Protein AF-A0AAQ4E8I7-F1 (afdb_monomer)

Mean predicted aligned error: 17.19 Å

Radius of gyration: 36.94 Å; Cα contacts (8 Å, |Δi|>4): 369; chains: 1; bounding box: 82×92×97 Å

Foldseek 3Di:
DVLLLVLLVVLLVVLVVCVVPDQPVNVVSLVVSLVVQLVVQVVVVHHSVVSSVNSVVNNCVSDVPPLVSVVVVLCVLPVVVVVVVVVPPPVVVVVVCVVVVVVPVVPDDDDPPPPPPPDPPLVVLVVVCVDLVNLVVVLVVLVVLLVVLVVLLVCCVVPVDPVSLVVNLVSLVVVLVVLVVVLVSVCVSCDPVVVPDDPLNVLSVVLSVVSVVLSVVLVVCVVVVDDPVVNSVSSVVNSVSSVVNCVVVVVSVVVVVVVVVVVVVVVVLVSLLVSLVVLVVLLVVLVCCLVCVVVPDVDPVVNVVSNVVSVVSNVVSVVVNVVSCVVPVVSVLVNQVVVVVVVVVVVVLVVLVVCVVVVVDDPVRSVCVNVPCPVVVVVVQVVQKDKWQCQVPFKDFDDLQWPWKFWAAFWKAQPVVRDIDHPRDTDPSVRGMIGGDDDPPGDRIIMIIRGHPPDDDDLNGHPVNVVVVVVVVVVVVVVVVVVPPDPPPVVVVVVVVPPPPD

Secondary structure (DSSP, 8-state):
-HHHHHHHHHHHHHHHHHTTT-THHHHHHHHHHHHHHHHHHHHTTS-HHHHHHHHHHHHHHH-TTHHHHHHHHHHHHT-HHHHHHHS---HHHHHHHHHHHHHHGGG-----TT-TT---HHHHHHHHHHSHHHHHHHHHHHHHHHHHHHHHHHHHHHH--HHHHHHHHHHHHHHHHHHHHHHHHHHHHHGGGGGG--HHHHHHHHHHHHHHHHHHHHHHHHHTT--HHHHHHHHHHHHHHHHGGGHHHHHHHHHHHHHHHHHHHHHHHHHHHHHHHHHHHHHHHHHHHHHHGGGT---HHHHHHHHHHHHHHHHHHHHHHHHHHHH-HHHHHHHHHHHHHHHHHHHHHHHHHHHHHTTSS-HHHHHHHHHS--HHHHHHHHHTEE----SS-SEEE--TTEEEEEEEESEEE-TTT--EEESSEEEPTT--EEE----TT----EEEEEE-TT----GGG-HHHHHHHHHHHHHHHHHHHHTTTTSSHHHHHHSSSSSS--

Solvent-accessible surface area (backbone atoms only — not comparable to full-atom values): 28034 Å² total; per-residue (Å²): 95,72,65,19,39,52,51,15,53,51,48,48,56,50,47,62,63,41,68,80,75,51,75,81,57,51,59,57,50,52,55,53,48,45,54,50,44,24,54,56,28,43,76,67,79,41,64,20,66,60,19,35,53,40,18,53,48,40,39,46,70,76,36,92,39,66,65,58,50,49,51,46,50,46,45,67,74,57,36,57,65,60,54,44,60,71,58,56,60,53,70,66,58,57,52,46,49,64,65,48,47,69,70,54,68,81,72,67,76,89,72,75,92,79,63,85,85,72,66,56,72,50,58,59,50,47,54,48,67,71,32,74,64,44,56,52,51,52,56,49,53,53,49,55,49,50,53,52,49,54,52,37,51,52,50,31,75,73,63,72,43,70,68,46,50,56,50,45,54,54,52,52,52,52,49,50,49,52,53,50,50,51,53,50,52,49,50,65,48,50,46,93,55,54,86,75,55,53,73,65,60,54,47,50,55,52,45,54,54,50,51,52,51,53,50,53,52,47,54,52,43,60,76,66,72,53,64,71,65,60,54,53,51,49,52,52,52,48,52,51,56,59,52,58,58,55,62,55,53,52,60,52,49,54,54,50,49,53,54,50,49,56,49,51,48,54,54,46,52,53,51,52,40,52,51,49,53,53,45,50,53,51,38,52,50,28,50,52,46,50,74,47,43,65,83,77,40,92,50,68,69,60,36,52,50,54,35,52,49,28,53,50,54,29,51,57,46,49,55,51,50,52,51,47,41,74,76,40,52,67,51,50,51,54,48,51,52,50,50,53,52,49,52,53,52,50,51,54,51,46,52,49,51,49,39,36,74,73,65,78,33,56,72,68,56,45,52,45,52,65,67,67,54,40,73,66,52,54,45,52,56,52,69,44,44,44,66,54,47,36,74,87,47,53,65,51,74,48,50,91,54,46,70,44,41,34,34,62,33,34,56,38,31,27,78,87,81,69,47,76,44,58,45,71,30,78,52,59,83,85,55,45,45,37,31,35,80,90,52,101,82,56,63,67,38,36,43,44,32,34,41,44,92,85,61,70,73,59,67,90,26,28,72,79,54,48,66,64,48,55,60,51,49,50,53,48,52,53,55,55,51,63,78,56,73,85,79,60,76,72,61,60,64,66,65,67,75,73,69,88,81,127

Nearest PDB structures (foldseek):
  8otw-assembly1_B  TM=4.761E-01  e=4.566E-05  Strongylocentrotus purpuratus
  1szi-assembly1_A  TM=4.774E-01  e=4.661E+00  Mus musculus
  7vgf-assembly1_B  TM=1.487E-01  e=1.161E+00  Homo sapiens
  8to0-assembly1_GX  TM=1.429E-01  e=6.029E+00  Mus musculus

Sequence (502 aa):
MAVGFLMGTATVSLLDLMSVIGGNSAVTVVVSGTYLTYYMLENMSSSGVTGVVVYTMAVNLHRSVACTELARALEEYLDMDTIGSILAIPQWVIWLKENMGTAREEGLTEDSGVDVIQRPLRERVVELFEHSYYEAVVTSSTLAIVFVLAGLLRILMVTARSSAFIAAISVEALYLTMFTTEVTVMISAYGQRIVNMDNYNRLDLVLVASCMFIFTMQCGLFLMQQNDLANSALIVCFIGAVSLRFLHAAKYAERVLERVADYVHRYLDAKIYDAYQIGHAIVTGEEEVQQNVWKFVSNNNTVAEIRGRATLNRLLVLRRLVEIQSRFPGVMVAFRSRQASTTILDDVTRNIQDHQSEGLLDAEAAQELCMTWPLDKISRRLESFLLPDLERCSKFNLTADIEDAILIHGIALDPETQEYFVAPAYLPPQTMKITFPFHQNRLRPVMMIIASKTYRLPPEVDWLQTKVDDEKQTEYEDNFKMERGDDLTDKVLSHRQSVELY

Structure (mmCIF, N/CA/C/O backbone):
data_AF-A0AAQ4E8I7-F1
#
_entry.id   AF-A0AAQ4E8I7-F1
#
loop_
_atom_site.group_PDB
_atom_site.id
_atom_site.type_symbol
_atom_site.label_atom_id
_atom_site.label_alt_id
_atom_site.label_comp_id
_atom_site.label_asym_id
_atom_site.label_entity_id
_atom_site.label_seq_id
_atom_site.pdbx_PDB_ins_code
_atom_site.Cartn_x
_atom_site.Cartn_y
_atom_site.Cartn_z
_atom_site.occupancy
_atom_site.B_iso_or_equiv
_atom_site.auth_seq_id
_atom_site.auth_comp_id
_atom_site.auth_asym_id
_atom_site.auth_atom_id
_atom_site.pdbx_PDB_model_num
ATOM 1 N N . MET A 1 1 ? -41.786 20.923 20.254 1.00 65.12 1 MET A N 1
ATOM 2 C CA . MET A 1 1 ? -42.476 19.697 19.775 1.00 65.12 1 MET A CA 1
ATOM 3 C C . MET A 1 1 ? -43.197 19.896 18.443 1.00 65.12 1 MET A C 1
ATOM 5 O O . MET A 1 1 ? -42.795 19.244 17.492 1.00 65.12 1 MET A O 1
ATOM 9 N N . ALA A 1 2 ? -44.178 20.806 18.319 1.00 68.62 2 ALA A N 1
ATOM 10 C CA . ALA A 1 2 ? -44.896 21.037 17.050 1.00 68.62 2 ALA A CA 1
ATOM 11 C C . ALA A 1 2 ? -43.962 21.352 15.863 1.00 68.62 2 ALA A C 1
ATOM 13 O O . ALA A 1 2 ? -44.110 20.770 14.796 1.00 68.62 2 ALA A O 1
ATOM 14 N N . VAL A 1 3 ? -42.944 22.190 16.086 1.00 68.31 3 VAL A N 1
ATOM 15 C CA . VAL A 1 3 ? -41.913 22.526 15.085 1.00 68.31 3 VAL A CA 1
ATOM 16 C C . VAL A 1 3 ? -41.087 21.301 14.658 1.00 68.31 3 VAL A C 1
ATOM 18 O O . VAL A 1 3 ? -40.837 21.129 13.472 1.00 68.31 3 VAL A O 1
ATOM 21 N N . GLY A 1 4 ? -40.723 20.411 15.590 1.00 67.56 4 GLY A N 1
ATOM 22 C CA . GLY A 1 4 ? -39.992 19.174 15.276 1.00 67.56 4 GLY A CA 1
ATOM 23 C C . GLY A 1 4 ? -40.825 18.186 14.451 1.00 67.56 4 GLY A C 1
ATOM 24 O O . GLY A 1 4 ? -40.314 17.577 13.516 1.00 67.56 4 GLY A O 1
ATOM 25 N N . PHE A 1 5 ? -42.129 18.090 14.728 1.00 72.44 5 PHE A N 1
ATOM 26 C CA . PHE A 1 5 ? -43.062 17.278 13.938 1.00 72.44 5 PHE A CA 1
ATOM 27 C C . PHE A 1 5 ? -43.275 17.848 12.522 1.00 72.44 5 PHE A C 1
ATOM 29 O O . PHE A 1 5 ? -43.274 17.107 11.538 1.00 72.44 5 PHE A O 1
ATOM 36 N N . LEU A 1 6 ? -43.394 19.174 12.400 1.00 71.75 6 LEU A N 1
ATOM 37 C CA . LEU A 1 6 ? -43.508 19.877 11.114 1.00 71.75 6 LEU A CA 1
ATOM 38 C C . LEU A 1 6 ? -42.243 19.715 10.256 1.00 71.75 6 LEU A C 1
ATOM 40 O O . LEU A 1 6 ? -42.334 19.433 9.066 1.00 71.75 6 LEU A O 1
ATOM 44 N N . MET A 1 7 ? -41.058 19.815 10.863 1.00 70.56 7 MET A N 1
ATOM 45 C CA . MET A 1 7 ? -39.786 19.565 10.175 1.00 70.56 7 MET A CA 1
ATOM 46 C C . MET A 1 7 ? -39.615 18.096 9.766 1.00 70.56 7 MET A C 1
ATOM 48 O O . MET A 1 7 ? -39.141 17.813 8.664 1.00 70.56 7 MET A O 1
ATOM 52 N N . GLY A 1 8 ? -40.047 17.154 10.610 1.00 70.62 8 GLY A N 1
ATOM 53 C CA . GLY A 1 8 ? -40.043 15.728 10.277 1.00 70.62 8 GLY A CA 1
ATOM 54 C C . GLY A 1 8 ? -40.930 15.415 9.069 1.00 70.62 8 GLY A C 1
ATOM 55 O O . GLY A 1 8 ? -40.475 14.800 8.108 1.00 70.62 8 GLY A O 1
ATOM 56 N N . THR A 1 9 ? -42.169 15.914 9.060 1.00 72.44 9 THR A N 1
ATOM 57 C CA . THR A 1 9 ? -43.115 15.734 7.938 1.00 72.44 9 THR A CA 1
ATOM 58 C C . THR A 1 9 ? -42.654 16.422 6.646 1.00 72.44 9 THR A C 1
ATOM 60 O O . THR A 1 9 ? -42.791 15.851 5.560 1.00 72.44 9 THR A O 1
ATOM 63 N N . ALA A 1 10 ? -42.034 17.603 6.747 1.00 72.00 10 ALA A N 1
ATOM 64 C CA . ALA A 1 10 ? -41.416 18.283 5.609 1.00 72.00 10 ALA A CA 1
ATOM 65 C C . ALA A 1 10 ? -40.239 17.482 5.025 1.00 72.00 10 ALA A C 1
ATOM 67 O O . ALA A 1 10 ? -40.136 17.344 3.807 1.00 72.00 10 ALA A O 1
ATOM 68 N N . THR A 1 11 ? -39.391 16.896 5.877 1.00 73.75 11 THR A N 1
ATOM 69 C CA . THR A 1 11 ? -38.265 16.063 5.419 1.00 73.75 11 THR A CA 1
ATOM 70 C C . THR A 1 11 ? -38.758 14.785 4.746 1.00 73.75 11 THR A C 1
ATOM 72 O O . THR A 1 11 ? -38.241 14.416 3.699 1.00 73.75 11 THR A O 1
ATOM 75 N N . VAL A 1 12 ? -39.791 14.133 5.286 1.00 75.62 12 VAL A N 1
ATOM 76 C CA . VAL A 1 12 ? -40.417 12.956 4.653 1.00 75.62 12 VAL A CA 1
ATOM 77 C C . VAL A 1 12 ? -40.951 13.305 3.262 1.00 75.62 12 VAL A C 1
ATOM 79 O O . VAL A 1 12 ? -40.658 12.601 2.301 1.00 75.62 12 VAL A O 1
ATOM 82 N N . SER A 1 13 ? -41.649 14.435 3.130 1.00 76.00 13 SER A N 1
ATOM 83 C CA . SER A 1 13 ? -42.169 14.900 1.835 1.00 76.00 13 SER A CA 1
ATOM 84 C C . SER A 1 13 ? -41.041 15.176 0.830 1.00 76.00 13 SER A C 1
ATOM 86 O O . SER A 1 13 ? -41.161 14.866 -0.355 1.00 76.00 13 SER A O 1
ATOM 88 N N . LEU A 1 14 ? -39.916 15.721 1.306 1.00 73.44 14 LEU A N 1
ATOM 89 C CA . LEU A 1 14 ? -38.718 15.954 0.499 1.00 73.44 14 LEU A CA 1
ATOM 90 C C . LEU A 1 14 ? -38.037 14.636 0.088 1.00 73.44 14 LEU A C 1
ATOM 92 O O . LEU A 1 14 ? -37.583 14.506 -1.045 1.00 73.44 14 LEU A O 1
ATOM 96 N N . LEU A 1 15 ? -37.998 13.642 0.978 1.00 72.06 15 LEU A N 1
ATOM 97 C CA . LEU A 1 15 ? -37.449 12.308 0.708 1.00 72.06 15 LEU A CA 1
ATOM 98 C C . LEU A 1 15 ? -38.288 11.514 -0.294 1.00 72.06 15 LEU A C 1
ATOM 100 O O . LEU A 1 15 ? -37.733 10.751 -1.087 1.00 72.06 15 LEU A O 1
ATOM 104 N N . ASP A 1 16 ? -39.607 11.688 -0.284 1.00 74.94 16 ASP A N 1
ATOM 105 C CA . ASP A 1 16 ? -40.488 11.076 -1.278 1.00 74.94 16 ASP A CA 1
ATOM 106 C C . ASP A 1 16 ? -40.298 11.721 -2.655 1.00 74.94 16 ASP A C 1
ATOM 108 O O . ASP A 1 16 ? -40.213 11.005 -3.653 1.00 74.94 16 ASP A O 1
ATOM 112 N N . LEU A 1 17 ? -40.081 13.039 -2.713 1.00 72.44 17 LEU A N 1
ATOM 113 C CA . LEU A 1 17 ? -39.713 13.740 -3.948 1.00 72.44 17 LEU A CA 1
ATOM 114 C C . LEU A 1 17 ? -38.340 13.291 -4.489 1.00 72.44 17 LEU A C 1
ATOM 116 O O . LEU A 1 17 ? -38.161 13.117 -5.692 1.00 72.44 17 LEU A O 1
ATOM 120 N N . MET A 1 18 ? -37.374 13.078 -3.593 1.00 64.81 18 MET A N 1
ATOM 121 C CA . MET A 1 18 ? -35.996 12.699 -3.929 1.00 64.81 18 MET A CA 1
ATOM 122 C C . MET A 1 18 ? -35.828 11.220 -4.288 1.00 64.81 18 MET A C 1
ATOM 124 O O . MET A 1 18 ? -34.858 10.867 -4.956 1.00 64.81 18 MET A O 1
ATOM 128 N N . SER A 1 19 ? -36.773 10.352 -3.909 1.00 58.53 19 SER A N 1
ATOM 129 C CA . SER A 1 19 ? -36.765 8.929 -4.290 1.00 58.53 19 SER A CA 1
ATOM 130 C C . SER A 1 19 ? -36.757 8.701 -5.812 1.00 58.53 19 SER A C 1
ATOM 132 O O . SER A 1 19 ? -36.363 7.638 -6.281 1.00 58.53 19 SER A O 1
ATOM 134 N N . VAL A 1 20 ? -37.102 9.732 -6.589 1.00 66.50 20 VAL A N 1
ATOM 135 C CA . VAL A 1 20 ? -37.049 9.757 -8.057 1.00 66.50 20 VAL A CA 1
ATOM 136 C C . VAL A 1 20 ? -35.622 9.983 -8.602 1.00 66.50 20 VAL A C 1
ATOM 138 O O . VAL A 1 20 ? -35.369 9.701 -9.769 1.00 66.50 20 VAL A O 1
ATOM 141 N N . ILE A 1 21 ? -34.676 10.472 -7.787 1.00 50.94 21 ILE A N 1
ATOM 142 C CA . ILE A 1 21 ? -33.378 11.017 -8.245 1.00 50.94 21 ILE A CA 1
ATOM 143 C C . ILE A 1 21 ? -32.163 10.136 -7.852 1.00 50.94 21 ILE A C 1
ATOM 145 O O . ILE A 1 21 ? -31.079 10.313 -8.403 1.00 50.94 21 ILE A O 1
ATOM 149 N N . GLY A 1 22 ? -32.327 9.116 -6.998 1.00 52.72 22 GLY A N 1
ATOM 150 C CA . GLY A 1 22 ? -31.284 8.114 -6.688 1.00 52.72 22 GLY A CA 1
ATOM 151 C C . GLY A 1 22 ? -30.731 8.160 -5.250 1.00 52.72 22 GLY A C 1
ATOM 152 O O . GLY A 1 22 ? -30.634 9.221 -4.627 1.00 52.72 22 GLY A O 1
ATOM 153 N N . GLY A 1 23 ? -30.378 6.977 -4.724 1.00 56.94 23 GLY A N 1
ATOM 154 C CA . GLY A 1 23 ? -30.359 6.627 -3.289 1.00 56.94 23 GLY A CA 1
ATOM 155 C C . GLY A 1 23 ? -29.382 7.371 -2.370 1.00 56.94 23 GLY A C 1
ATOM 156 O O . GLY A 1 23 ? -29.744 7.697 -1.240 1.00 56.94 23 GLY A O 1
ATOM 157 N N . ASN A 1 24 ? -28.187 7.743 -2.838 1.00 57.41 24 ASN A N 1
ATOM 158 C CA . ASN A 1 24 ? -27.162 8.348 -1.965 1.00 57.41 24 ASN A CA 1
ATOM 159 C C . ASN A 1 24 ? -27.530 9.745 -1.435 1.00 57.41 24 ASN A C 1
ATOM 161 O O . ASN A 1 24 ? -26.993 10.202 -0.428 1.00 57.41 24 ASN A O 1
ATOM 165 N N . SER A 1 25 ? -28.482 10.419 -2.078 1.00 68.62 25 SER A N 1
ATOM 166 C CA . SER A 1 25 ? -28.934 11.760 -1.701 1.00 68.62 25 SER A CA 1
ATOM 167 C C . SER A 1 25 ? -29.893 11.771 -0.495 1.00 68.62 25 SER A C 1
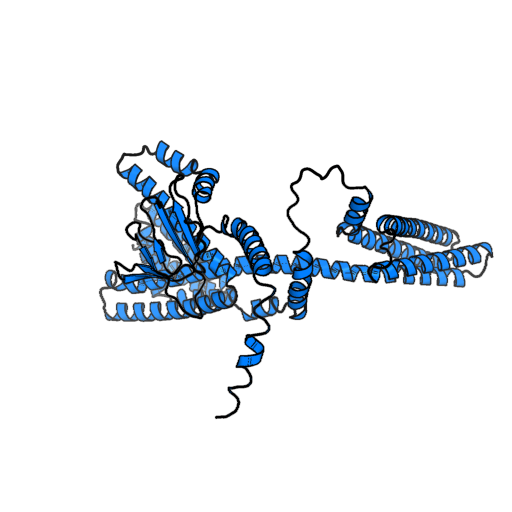ATOM 169 O O . SER A 1 25 ? -30.026 12.790 0.186 1.00 68.62 25 SER A O 1
ATOM 171 N N . ALA A 1 26 ? -30.520 10.632 -0.177 1.00 66.31 26 ALA A N 1
ATOM 172 C CA . ALA A 1 26 ? -31.490 10.522 0.911 1.00 66.31 26 ALA A CA 1
ATOM 173 C C . ALA A 1 26 ? -30.834 10.624 2.297 1.00 66.31 26 ALA A C 1
ATOM 175 O O . ALA A 1 26 ? -31.345 11.328 3.169 1.00 66.31 26 ALA A O 1
ATOM 176 N N . VAL A 1 27 ? -29.676 9.981 2.491 1.00 64.94 27 VAL A N 1
ATOM 177 C CA . VAL A 1 27 ? -28.948 10.001 3.772 1.00 64.94 27 VAL A CA 1
ATOM 178 C C . VAL A 1 27 ? -28.485 11.417 4.103 1.00 64.94 27 VAL A C 1
ATOM 180 O O . VAL A 1 27 ? -28.696 11.892 5.217 1.00 64.94 27 VAL A O 1
ATOM 183 N N . THR A 1 28 ? -27.931 12.135 3.121 1.00 72.19 28 THR A N 1
ATOM 184 C CA . THR A 1 28 ? -27.510 13.529 3.299 1.00 72.19 28 THR A CA 1
ATOM 185 C C . THR A 1 28 ? -28.684 14.422 3.683 1.00 72.19 28 THR A C 1
ATOM 187 O O . THR A 1 28 ? -28.533 15.270 4.560 1.00 72.19 28 THR A O 1
ATOM 190 N N . VAL A 1 29 ? -29.865 14.219 3.092 1.00 73.50 29 VAL A N 1
ATOM 191 C CA . VAL A 1 29 ? -31.057 15.012 3.418 1.00 73.50 29 VAL A CA 1
ATOM 192 C C . VAL A 1 29 ? -31.596 14.710 4.812 1.00 73.50 29 VAL A C 1
ATOM 194 O O . VAL A 1 29 ? -31.955 15.649 5.521 1.00 73.50 29 VAL A O 1
ATOM 197 N N . VAL A 1 30 ? -31.602 13.444 5.240 1.00 73.62 30 VAL A N 1
ATOM 198 C CA . VAL A 1 30 ? -32.004 13.080 6.608 1.00 73.62 30 VAL A CA 1
ATOM 199 C C . VAL A 1 30 ? -31.057 13.712 7.620 1.00 73.62 30 VAL A C 1
ATOM 201 O O . VAL A 1 30 ? -31.525 14.423 8.500 1.00 73.62 30 VAL A O 1
ATOM 204 N N . VAL A 1 31 ? -29.741 13.523 7.462 1.00 70.75 31 VAL A N 1
ATOM 205 C CA . VAL A 1 31 ? -28.726 14.071 8.379 1.00 70.75 31 VAL A CA 1
ATOM 206 C C . VAL A 1 31 ? -28.775 15.601 8.407 1.00 70.75 31 VAL A C 1
ATOM 208 O O . VAL A 1 31 ? -28.761 16.208 9.477 1.00 70.75 31 VAL A O 1
ATOM 211 N N . SER A 1 32 ? -28.893 16.243 7.242 1.00 72.56 32 SER A N 1
ATOM 212 C CA . SER A 1 32 ? -29.010 17.707 7.166 1.00 72.56 32 SER A CA 1
ATOM 213 C C . SER A 1 32 ? -30.296 18.204 7.829 1.00 72.56 32 SER A C 1
ATOM 215 O O . SER A 1 32 ? -30.286 19.228 8.510 1.00 72.56 32 SER A O 1
ATOM 217 N N . GLY A 1 33 ? -31.398 17.465 7.678 1.00 74.00 33 GLY A N 1
ATOM 218 C CA . GLY A 1 33 ? -32.678 17.765 8.309 1.00 74.00 33 GLY A CA 1
ATOM 219 C C . GLY A 1 33 ? -32.643 17.633 9.834 1.00 74.00 33 GLY A C 1
ATOM 220 O O . GLY A 1 33 ? -33.176 18.506 10.524 1.00 74.00 33 GLY A O 1
ATOM 221 N N . THR A 1 34 ? -31.973 16.612 10.382 1.00 74.06 34 THR A N 1
ATOM 222 C CA . THR A 1 34 ? -31.791 16.462 11.837 1.00 74.06 34 THR A CA 1
ATOM 223 C C . THR A 1 34 ? -30.988 17.622 12.416 1.00 74.06 34 THR A C 1
ATOM 225 O O . THR A 1 34 ? -31.421 18.227 13.398 1.00 74.06 34 THR A O 1
ATOM 228 N N . TYR A 1 35 ? -29.856 17.972 11.794 1.00 72.44 35 TYR A N 1
ATOM 229 C CA . TYR A 1 35 ? -29.011 19.085 12.245 1.00 72.44 35 TYR A CA 1
ATOM 230 C C . TYR A 1 35 ? -29.729 20.435 12.152 1.00 72.44 35 TYR A C 1
ATOM 232 O O . TYR A 1 35 ? -29.668 21.235 13.087 1.00 72.44 35 TYR A O 1
ATOM 240 N N . LEU A 1 36 ? -30.468 20.678 11.066 1.00 74.06 36 LEU A N 1
ATOM 241 C CA . LEU A 1 36 ? -31.255 21.900 10.906 1.00 74.06 36 LEU A CA 1
ATOM 242 C C . LEU A 1 36 ? -32.362 22.004 11.964 1.00 74.06 36 LEU A C 1
ATOM 244 O O . LEU A 1 36 ? -32.590 23.079 12.521 1.00 74.06 36 LEU A O 1
ATOM 248 N N . THR A 1 37 ? -33.031 20.889 12.267 1.00 76.44 37 THR A N 1
ATOM 249 C CA . THR A 1 37 ? -34.103 20.844 13.271 1.00 76.44 37 THR A CA 1
ATOM 250 C C . THR A 1 37 ? -33.563 21.096 14.675 1.00 76.44 37 THR A C 1
ATOM 252 O O . THR A 1 37 ? -34.184 21.836 15.439 1.00 76.44 37 THR A O 1
ATOM 255 N N . TYR A 1 38 ? -32.398 20.527 14.997 1.00 84.00 38 TYR A N 1
ATOM 256 C CA . TYR A 1 38 ? -31.692 20.785 16.249 1.00 84.00 38 TYR A CA 1
ATOM 257 C C . TYR A 1 38 ? -31.384 22.281 16.409 1.00 84.00 38 TYR A C 1
ATOM 259 O O . TYR A 1 38 ? -31.837 22.904 17.369 1.00 84.00 38 TYR A O 1
ATOM 267 N N . TYR A 1 39 ? -30.717 22.872 15.412 1.00 80.75 39 TYR A N 1
ATOM 268 C CA . TYR A 1 39 ? -30.275 24.268 15.439 1.00 80.75 39 TYR A CA 1
ATOM 269 C C . TYR A 1 39 ? -31.440 25.269 15.513 1.00 80.75 39 TYR A C 1
ATOM 271 O O . TYR A 1 39 ? -31.410 26.231 16.280 1.00 80.75 39 TYR A O 1
ATOM 2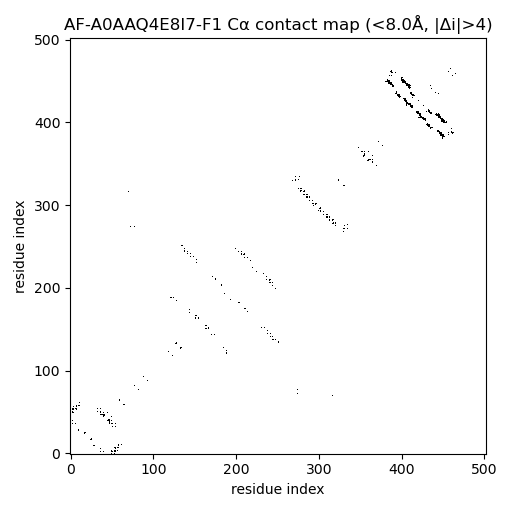79 N N . MET A 1 40 ? -32.507 25.032 14.742 1.00 76.69 40 MET A N 1
ATOM 280 C CA . MET A 1 40 ? -33.710 25.873 14.761 1.00 76.69 40 MET A CA 1
ATOM 281 C C . MET A 1 40 ? -34.388 25.872 16.133 1.00 76.69 40 MET A C 1
ATOM 283 O O . MET A 1 40 ? -34.831 26.917 16.603 1.00 76.69 40 MET A O 1
ATOM 287 N N . LEU A 1 41 ? -34.474 24.713 16.788 1.00 81.81 41 LEU A N 1
ATOM 288 C CA . LEU A 1 41 ? -35.138 24.600 18.086 1.00 81.81 41 LEU A CA 1
ATOM 289 C C . LEU A 1 41 ? -34.300 25.163 19.230 1.00 81.81 41 LEU A C 1
ATOM 291 O O . LEU A 1 41 ? -34.871 25.785 20.127 1.00 81.81 41 LEU A O 1
ATOM 295 N N . GLU A 1 42 ? -32.980 25.018 19.156 1.00 81.06 42 GLU A N 1
ATOM 296 C CA . GLU A 1 42 ? -32.044 25.614 20.110 1.00 81.06 42 GLU A CA 1
ATOM 297 C C . GLU A 1 42 ? -32.101 27.152 20.062 1.00 81.06 42 GLU A C 1
ATOM 299 O O . GLU A 1 42 ? -32.251 27.800 21.099 1.00 81.06 42 GLU A O 1
ATOM 304 N N . ASN A 1 43 ? -32.158 27.743 18.861 1.00 83.19 43 ASN A N 1
ATOM 305 C CA . ASN A 1 43 ? -32.358 29.189 18.687 1.00 83.19 43 ASN A CA 1
ATOM 306 C C . ASN A 1 43 ? -33.734 29.690 19.163 1.00 83.19 43 ASN A C 1
ATOM 308 O O . ASN A 1 43 ? -33.878 30.859 19.515 1.00 83.19 43 ASN A O 1
ATOM 312 N N . MET A 1 44 ? -34.749 28.824 19.207 1.00 83.19 44 MET A N 1
ATOM 313 C CA . MET A 1 44 ? -36.080 29.152 19.738 1.00 83.19 44 MET A CA 1
ATOM 314 C C . MET A 1 44 ? -36.196 28.943 21.258 1.00 83.19 44 MET A C 1
ATOM 316 O O . MET A 1 44 ? -37.310 28.895 21.783 1.00 83.19 44 MET A O 1
ATOM 320 N N . SER A 1 45 ? -35.070 28.796 21.970 1.00 84.38 45 SER A N 1
ATOM 321 C CA . SER A 1 45 ? -35.030 28.541 23.420 1.00 84.38 45 SER A CA 1
ATOM 322 C C . SER A 1 45 ? -35.764 27.258 23.842 1.00 84.38 45 SER A C 1
ATOM 324 O O . SER A 1 45 ? -36.177 27.111 24.992 1.00 84.38 45 SER A O 1
ATOM 326 N N . SER A 1 46 ? -35.954 26.320 22.910 1.00 82.88 46 SER A N 1
ATOM 327 C CA . SER A 1 46 ? -36.526 25.001 23.169 1.00 82.88 46 SER A CA 1
ATOM 328 C C . SER A 1 46 ? -35.408 23.962 23.199 1.00 82.88 46 SER A C 1
ATOM 330 O O . SER A 1 46 ? -34.369 24.139 22.570 1.00 82.88 46 SER A O 1
ATOM 332 N N . SER A 1 47 ? -35.605 22.850 23.909 1.00 77.44 47 SER A N 1
ATOM 333 C CA . SER A 1 47 ? -34.617 21.769 23.905 1.00 77.44 47 SER A CA 1
ATOM 334 C C . SER A 1 47 ? -34.507 21.170 22.497 1.00 77.44 47 SER A C 1
ATOM 336 O O . SER A 1 47 ? -35.404 20.452 22.038 1.00 77.44 47 SER A O 1
ATOM 338 N N . GLY A 1 48 ? -33.394 21.465 21.813 1.00 73.31 48 GLY A N 1
ATOM 339 C CA . GLY A 1 48 ? -33.068 20.917 20.494 1.00 73.31 48 GLY A CA 1
ATOM 340 C C . GLY A 1 48 ? -33.087 19.388 20.491 1.00 73.31 48 GLY A C 1
ATOM 341 O O . GLY A 1 48 ? -33.581 18.776 19.546 1.00 73.31 48 GLY A O 1
ATOM 342 N N . VAL A 1 49 ? -32.685 18.766 21.605 1.00 69.12 49 VAL A N 1
ATOM 343 C CA . VAL A 1 49 ? -32.711 17.310 21.814 1.00 69.12 49 VAL A CA 1
ATOM 344 C C . VAL A 1 49 ? -34.136 16.755 21.744 1.00 69.12 49 VAL A C 1
ATOM 346 O O . VAL A 1 49 ? -34.393 15.808 21.003 1.00 69.12 49 VAL A O 1
ATOM 349 N N . THR A 1 50 ? -35.103 17.366 22.440 1.00 64.88 50 THR A N 1
ATOM 350 C CA . THR A 1 50 ? -36.514 16.937 22.355 1.00 64.88 50 THR A CA 1
ATOM 351 C C . THR A 1 50 ? -37.075 17.142 20.945 1.00 64.88 50 THR A C 1
ATOM 353 O O . THR A 1 50 ? -37.909 16.371 20.473 1.00 64.88 50 THR A O 1
ATOM 356 N N . GLY A 1 51 ? -36.590 18.172 20.251 1.00 70.75 51 GLY A N 1
ATOM 357 C CA . GLY A 1 51 ? -36.847 18.429 18.841 1.00 70.75 51 GLY A CA 1
ATOM 358 C C . GLY A 1 51 ? -36.423 17.312 17.904 1.00 70.75 51 GLY A C 1
ATOM 359 O O . GLY A 1 51 ? -37.230 16.842 17.104 1.00 70.75 51 GLY A O 1
ATOM 360 N N . VAL A 1 52 ? -35.171 16.881 18.045 1.00 72.12 52 VAL A N 1
ATOM 361 C CA . VAL A 1 52 ? -34.572 15.791 17.273 1.00 72.12 52 VAL A CA 1
ATOM 362 C C . VAL A 1 52 ? -35.278 14.470 17.562 1.00 72.12 52 VAL A C 1
ATOM 364 O O . VAL A 1 52 ? -35.583 13.742 16.630 1.00 72.12 52 VAL A O 1
ATOM 367 N N . VAL A 1 53 ? -35.636 14.177 18.816 1.00 68.12 53 VAL A N 1
ATOM 368 C CA . VAL A 1 53 ? -36.379 12.947 19.150 1.00 68.12 53 VAL A CA 1
ATOM 369 C C . VAL A 1 53 ? -37.745 12.909 18.454 1.00 68.12 53 VAL A C 1
ATOM 371 O O . VAL A 1 53 ? -38.098 11.896 17.852 1.00 68.12 53 VAL A O 1
ATOM 374 N N . VAL A 1 54 ? -38.497 14.017 18.469 1.00 67.44 54 VAL A N 1
ATOM 375 C CA . VAL A 1 54 ? -39.802 14.110 17.785 1.00 67.44 54 VAL A CA 1
ATOM 376 C C . VAL A 1 54 ? -39.645 14.065 16.262 1.00 67.44 54 VAL A C 1
ATOM 378 O O . VAL A 1 54 ? -40.458 13.438 15.586 1.00 67.44 54 VAL A O 1
ATOM 381 N N . TYR A 1 55 ? -38.595 14.686 15.723 1.00 75.94 55 TYR A N 1
ATOM 382 C CA . TYR A 1 55 ? -38.233 14.610 14.308 1.00 75.94 55 TYR A CA 1
ATOM 383 C C . TYR A 1 55 ? -37.949 13.167 13.877 1.00 75.94 55 TYR A C 1
ATOM 385 O O . TYR A 1 55 ? -38.571 12.668 12.942 1.00 75.94 55 TYR A O 1
ATOM 393 N N . THR A 1 56 ? -37.075 12.466 14.601 1.00 69.31 56 THR A N 1
ATOM 394 C CA . THR A 1 56 ? -36.693 11.080 14.315 1.00 69.31 56 THR A CA 1
ATOM 395 C C . THR A 1 56 ? -37.886 10.145 14.471 1.00 69.31 56 THR A C 1
ATOM 397 O O . THR A 1 56 ? -38.072 9.252 13.649 1.00 69.31 56 THR A O 1
ATOM 400 N N . MET A 1 57 ? -38.753 10.382 15.462 1.00 66.50 57 MET A N 1
ATOM 401 C CA . MET A 1 57 ? -40.025 9.670 15.584 1.00 66.50 57 MET A CA 1
ATOM 402 C C . MET A 1 57 ? -40.939 9.916 14.382 1.00 66.50 57 MET A C 1
ATOM 404 O O . MET A 1 57 ? -41.475 8.949 13.861 1.00 66.50 57 MET A O 1
ATOM 408 N N . ALA A 1 58 ? -41.104 11.155 13.908 1.00 62.50 58 ALA A N 1
ATOM 409 C CA . ALA A 1 58 ? -41.954 11.472 12.755 1.00 62.50 58 ALA A CA 1
ATOM 410 C C . ALA A 1 58 ? -41.413 10.881 11.438 1.00 62.50 58 ALA A C 1
ATOM 412 O O . ALA A 1 58 ? -42.186 10.351 10.638 1.00 62.50 58 ALA A O 1
ATOM 413 N N . VAL A 1 59 ? -40.092 10.914 11.239 1.00 65.56 59 VAL A N 1
ATOM 414 C CA . VAL A 1 59 ? -39.415 10.279 10.097 1.00 65.56 59 VAL A CA 1
ATOM 415 C C . VAL A 1 59 ? -39.563 8.751 10.158 1.00 65.56 59 VAL A C 1
ATOM 417 O O . VAL A 1 59 ? -39.928 8.139 9.155 1.00 65.56 59 VAL A O 1
ATOM 420 N N . ASN A 1 60 ? -39.387 8.140 11.336 1.00 64.62 60 ASN A N 1
ATOM 421 C CA . ASN A 1 60 ? -39.583 6.698 11.546 1.00 64.62 60 ASN A CA 1
ATOM 422 C C . ASN A 1 60 ? -41.052 6.259 11.439 1.00 64.62 60 ASN A C 1
ATOM 424 O O . ASN A 1 60 ? -41.324 5.134 11.025 1.00 64.62 60 ASN A O 1
ATOM 428 N N . LEU A 1 61 ? -42.002 7.124 11.811 1.00 62.84 61 LEU A N 1
ATOM 429 C CA . LEU A 1 61 ? -43.437 6.842 11.720 1.00 62.84 61 LEU A CA 1
ATOM 430 C C . LEU A 1 61 ? -43.893 6.752 10.258 1.00 62.84 61 LEU A C 1
ATOM 432 O O . LEU A 1 61 ? -44.747 5.934 9.929 1.00 62.84 61 LEU A O 1
ATOM 436 N N . HIS A 1 62 ? -43.326 7.594 9.388 1.00 58.22 62 HIS A N 1
ATOM 437 C CA . HIS A 1 62 ? -43.703 7.670 7.976 1.00 58.22 62 HIS A CA 1
ATOM 438 C C . HIS A 1 62 ? -42.889 6.765 7.056 1.00 58.22 62 HIS A C 1
ATOM 440 O O . HIS A 1 62 ? -43.399 6.317 6.031 1.00 58.22 62 HIS A O 1
ATOM 446 N N . ARG A 1 63 ? -41.645 6.459 7.415 1.00 52.25 63 ARG A N 1
ATOM 447 C CA . ARG A 1 63 ? -40.838 5.462 6.725 1.00 52.25 63 ARG A CA 1
ATOM 448 C C . ARG A 1 63 ? -40.407 4.417 7.738 1.00 52.25 63 ARG A C 1
ATOM 450 O O . ARG A 1 63 ? -39.448 4.618 8.475 1.00 52.25 63 ARG A O 1
ATOM 457 N N . SER A 1 64 ? -41.003 3.228 7.650 1.00 47.00 64 SER A N 1
ATOM 458 C CA . SER A 1 64 ? -40.480 1.980 8.236 1.00 47.00 64 SER A CA 1
ATOM 459 C C . SER A 1 64 ? -39.121 1.555 7.640 1.00 47.00 64 SER A C 1
ATOM 461 O O . SER A 1 64 ? -38.762 0.383 7.680 1.00 47.00 64 SER A O 1
ATOM 463 N N . VAL A 1 65 ? -38.412 2.491 7.003 1.00 48.06 65 VAL A N 1
ATOM 464 C CA . VAL A 1 65 ? -37.506 2.281 5.875 1.00 48.06 65 VAL A CA 1
ATOM 465 C C . VAL A 1 65 ? -36.114 2.859 6.155 1.00 48.06 65 VAL A C 1
ATOM 467 O O . VAL A 1 65 ? -35.169 2.515 5.459 1.00 48.06 65 VAL A O 1
ATOM 470 N N . ALA A 1 66 ? -35.928 3.667 7.208 1.00 46.72 66 ALA A N 1
ATOM 471 C CA . ALA A 1 66 ? -34.613 4.233 7.528 1.00 46.72 66 ALA A CA 1
ATOM 472 C C . ALA A 1 66 ? -33.549 3.145 7.780 1.00 46.72 66 ALA A C 1
ATOM 474 O O . ALA A 1 66 ? -32.428 3.270 7.302 1.00 46.72 66 ALA A O 1
ATOM 475 N N . CYS A 1 67 ? -33.911 2.037 8.437 1.00 48.97 67 CYS A N 1
ATOM 476 C CA . CYS A 1 67 ? -32.997 0.907 8.625 1.00 48.97 67 CYS A CA 1
ATOM 477 C C . CYS A 1 67 ? -32.858 0.010 7.392 1.00 48.97 67 CYS A C 1
ATOM 479 O O . CYS A 1 67 ? -31.774 -0.512 7.174 1.00 48.97 67 CYS A O 1
ATOM 481 N N . THR A 1 68 ? -33.894 -0.165 6.564 1.00 50.56 68 THR A N 1
ATOM 482 C CA . THR A 1 68 ? -33.764 -0.968 5.334 1.00 50.56 68 THR A CA 1
ATOM 483 C C . THR A 1 68 ? -32.992 -0.229 4.247 1.00 50.56 68 THR A C 1
ATOM 485 O O . THR A 1 68 ? -32.242 -0.867 3.529 1.00 50.56 68 THR A O 1
ATOM 488 N N . GLU A 1 69 ? -33.120 1.095 4.140 1.00 53.72 69 GLU A N 1
ATOM 489 C CA . GLU A 1 69 ? -32.309 1.919 3.230 1.00 53.72 69 GLU A CA 1
ATOM 490 C C . GLU A 1 69 ? -30.890 2.094 3.753 1.00 53.72 69 GLU A C 1
ATOM 492 O O . GLU A 1 69 ? -29.966 2.089 2.956 1.00 53.72 69 GLU A O 1
ATOM 497 N N . LEU A 1 70 ? -30.679 2.184 5.072 1.00 47.12 70 LEU A N 1
ATOM 498 C CA . LEU A 1 70 ? -29.327 2.159 5.632 1.00 47.12 70 LEU A CA 1
ATOM 499 C C . LEU A 1 70 ? -28.680 0.782 5.456 1.00 47.12 70 LEU A C 1
ATOM 501 O O . LEU A 1 70 ? -27.509 0.724 5.118 1.00 47.12 70 LEU A O 1
ATOM 505 N N . ALA A 1 71 ? -29.428 -0.312 5.632 1.00 51.72 71 ALA A N 1
ATOM 506 C CA . ALA A 1 71 ? -28.960 -1.666 5.342 1.00 51.72 71 ALA A CA 1
ATOM 507 C C . ALA A 1 71 ? -28.687 -1.864 3.846 1.00 51.72 71 ALA A C 1
ATOM 509 O O . ALA A 1 71 ? -27.696 -2.493 3.502 1.00 51.72 71 ALA A O 1
ATOM 510 N N . ARG A 1 72 ? -29.512 -1.281 2.970 1.00 59.09 72 ARG A N 1
ATOM 511 C CA . ARG A 1 72 ? -29.324 -1.288 1.515 1.00 59.09 72 ARG A CA 1
ATOM 512 C C . ARG A 1 72 ? -28.147 -0.416 1.081 1.00 59.09 72 ARG A C 1
ATOM 514 O O . ARG A 1 72 ? -27.395 -0.819 0.210 1.00 59.09 72 ARG A O 1
ATOM 521 N N . ALA A 1 73 ? -27.951 0.739 1.711 1.00 54.56 73 ALA A N 1
ATOM 522 C CA . ALA A 1 73 ? -26.780 1.584 1.517 1.00 54.56 73 ALA A CA 1
ATOM 523 C C . ALA A 1 73 ? -25.528 0.890 2.056 1.00 54.56 73 ALA A C 1
ATOM 525 O O . ALA A 1 73 ? -24.488 0.964 1.422 1.00 54.56 73 ALA A O 1
ATOM 526 N N . LEU A 1 74 ? -25.625 0.160 3.174 1.00 52.06 74 LEU A N 1
ATOM 527 C CA . LEU A 1 74 ? -24.562 -0.728 3.635 1.00 52.06 74 LEU A CA 1
ATOM 528 C C . LEU A 1 74 ? -24.317 -1.848 2.622 1.00 52.06 74 LEU A C 1
ATOM 530 O O . LEU A 1 74 ? -23.163 -2.136 2.380 1.00 52.06 74 LEU A O 1
ATOM 534 N N . GLU A 1 75 ? -25.344 -2.459 2.024 1.00 61.84 75 GLU A N 1
ATOM 535 C CA . GLU A 1 75 ? -25.195 -3.472 0.965 1.00 61.84 75 GLU A CA 1
ATOM 536 C C . GLU A 1 75 ? -24.567 -2.900 -0.307 1.00 61.84 75 GLU A C 1
ATOM 538 O O . GLU A 1 75 ? -23.758 -3.575 -0.922 1.00 61.84 75 GLU A O 1
ATOM 543 N N . GLU A 1 76 ? -24.887 -1.662 -0.682 1.00 62.31 76 GLU A N 1
ATOM 544 C CA . GLU A 1 76 ? -24.280 -0.966 -1.821 1.00 62.31 76 GLU A CA 1
ATOM 545 C C . GLU A 1 76 ? -22.831 -0.539 -1.510 1.00 62.31 76 GLU A C 1
ATOM 547 O O . GLU A 1 76 ? -21.968 -0.556 -2.385 1.00 62.31 76 GLU A O 1
ATOM 552 N N . TYR A 1 77 ? -22.533 -0.209 -0.248 1.00 54.81 77 TYR A N 1
ATOM 553 C CA . TYR A 1 77 ? -21.195 0.172 0.228 1.00 54.81 77 TYR A CA 1
ATOM 554 C C . TYR A 1 77 ? -20.286 -1.036 0.512 1.00 54.81 77 TYR A C 1
ATOM 556 O O . TYR A 1 77 ? -19.071 -0.958 0.342 1.00 54.81 77 TYR A O 1
ATOM 564 N N . LEU A 1 78 ? -20.873 -2.150 0.952 1.00 55.00 78 LEU A N 1
ATOM 565 C CA . LEU A 1 78 ? -20.257 -3.452 1.225 1.00 55.00 78 LEU A CA 1
ATOM 566 C C . LEU A 1 78 ? -20.646 -4.462 0.149 1.00 55.00 78 LEU A C 1
ATOM 568 O O . LEU A 1 78 ? -20.779 -5.645 0.463 1.00 55.00 78 LEU A O 1
ATOM 572 N N . ASP A 1 79 ? -20.847 -4.040 -1.099 1.00 66.88 79 ASP A N 1
ATOM 573 C CA . ASP A 1 79 ? -21.039 -4.999 -2.178 1.00 66.88 79 ASP A CA 1
ATOM 574 C C . ASP A 1 79 ? -19.720 -5.762 -2.374 1.00 66.88 79 ASP A C 1
ATOM 576 O O . ASP A 1 79 ? -18.817 -5.372 -3.118 1.00 66.88 79 ASP A O 1
ATOM 580 N N . MET A 1 80 ? -19.577 -6.824 -1.581 1.00 54.97 80 MET A N 1
ATOM 581 C CA . MET A 1 80 ? -18.393 -7.657 -1.441 1.00 54.97 80 MET A CA 1
ATOM 582 C C . MET A 1 80 ? -18.116 -8.436 -2.720 1.00 54.97 80 MET A C 1
ATOM 584 O O . MET A 1 80 ? -17.000 -8.921 -2.880 1.00 54.97 80 MET A O 1
ATOM 588 N N . ASP A 1 81 ? -19.090 -8.532 -3.626 1.00 59.72 81 ASP A N 1
ATOM 589 C CA . ASP A 1 81 ? -18.904 -9.097 -4.958 1.00 59.72 81 ASP A CA 1
ATOM 590 C C . ASP A 1 81 ? -18.254 -8.069 -5.888 1.00 59.72 81 ASP A C 1
ATOM 592 O O . ASP A 1 81 ? -17.325 -8.405 -6.621 1.00 59.72 81 ASP A O 1
ATOM 596 N N . THR A 1 82 ? -18.625 -6.790 -5.784 1.00 59.97 82 THR A N 1
ATOM 597 C CA . THR A 1 82 ? -17.937 -5.702 -6.493 1.00 59.97 82 THR A CA 1
ATOM 598 C C . THR A 1 82 ? -16.530 -5.488 -5.929 1.00 59.97 82 THR A C 1
ATOM 600 O O . THR A 1 82 ? -15.555 -5.491 -6.681 1.00 59.97 82 THR A O 1
ATOM 603 N N . ILE A 1 83 ? -16.382 -5.431 -4.603 1.00 53.97 83 ILE A N 1
ATOM 604 C CA . ILE A 1 83 ? -15.078 -5.384 -3.928 1.00 53.97 83 ILE A CA 1
ATOM 605 C C . ILE A 1 83 ? -14.271 -6.652 -4.221 1.00 53.97 83 ILE A C 1
ATOM 607 O O . ILE A 1 83 ? -13.085 -6.547 -4.496 1.00 53.97 83 ILE A O 1
ATOM 611 N N . GLY A 1 84 ? -14.896 -7.830 -4.237 1.00 55.62 84 GLY A N 1
ATOM 612 C CA . GLY A 1 84 ? -14.279 -9.115 -4.574 1.00 55.62 84 GLY A CA 1
ATOM 613 C C . GLY A 1 84 ? -13.864 -9.228 -6.040 1.00 55.62 84 GLY A C 1
ATOM 614 O O . GLY A 1 84 ? -12.867 -9.875 -6.335 1.00 55.62 84 GLY A O 1
ATOM 615 N N . SER A 1 85 ? -14.567 -8.556 -6.954 1.00 58.28 85 SER A N 1
ATOM 616 C CA . SER A 1 85 ? -14.188 -8.443 -8.368 1.00 58.28 85 SER A CA 1
ATOM 617 C C . SER A 1 85 ? -13.049 -7.441 -8.592 1.00 58.28 85 SER A C 1
ATOM 619 O O . SER A 1 85 ? -12.193 -7.669 -9.442 1.00 58.28 85 SER A O 1
ATOM 621 N N . ILE A 1 86 ? -12.970 -6.383 -7.775 1.00 50.47 86 ILE A N 1
ATOM 622 C CA . ILE A 1 86 ? -11.841 -5.437 -7.735 1.00 50.47 86 ILE A CA 1
ATOM 623 C C . ILE A 1 86 ? -10.619 -6.079 -7.046 1.00 50.47 86 ILE A C 1
ATOM 625 O O . ILE A 1 86 ? -9.482 -5.862 -7.459 1.00 50.47 86 ILE A O 1
ATOM 629 N N . LEU A 1 87 ? -10.857 -6.920 -6.035 1.00 47.59 87 LEU A N 1
ATOM 630 C CA . LEU A 1 87 ? -9.887 -7.768 -5.330 1.00 47.59 87 LEU A CA 1
ATOM 631 C C . LEU A 1 87 ? -9.647 -9.113 -5.999 1.00 47.59 87 LEU A C 1
ATOM 633 O O . LEU A 1 87 ? -8.852 -9.897 -5.479 1.00 47.59 87 LEU A O 1
ATOM 637 N N . ALA A 1 88 ? -10.210 -9.362 -7.183 1.00 49.66 88 ALA A N 1
ATOM 638 C CA . ALA A 1 88 ? -9.733 -10.410 -8.076 1.00 49.66 88 ALA A CA 1
ATOM 639 C C . ALA A 1 88 ? -8.367 -10.006 -8.662 1.00 49.66 88 ALA A C 1
ATOM 641 O O . ALA A 1 88 ? -8.091 -10.174 -9.848 1.00 49.66 88 ALA A O 1
ATOM 642 N N . ILE A 1 89 ? -7.495 -9.473 -7.801 1.00 52.06 89 ILE A N 1
ATOM 643 C CA . ILE A 1 89 ? -6.063 -9.642 -7.862 1.00 52.06 89 ILE A CA 1
ATOM 644 C C . ILE A 1 89 ? -5.875 -11.123 -8.177 1.00 52.06 89 ILE A C 1
ATOM 646 O O . ILE A 1 89 ? -6.283 -11.981 -7.384 1.00 52.06 89 ILE A O 1
ATOM 650 N N . PRO A 1 90 ? -5.358 -11.447 -9.367 1.00 56.94 90 PRO A N 1
ATOM 651 C CA . PRO A 1 90 ? -5.188 -12.827 -9.750 1.00 56.94 90 PRO A CA 1
ATOM 652 C C . PRO A 1 90 ? -4.442 -13.571 -8.642 1.00 56.94 90 PRO A C 1
ATOM 654 O O . PRO A 1 90 ? -3.465 -13.049 -8.110 1.00 56.94 90 PRO A O 1
ATOM 657 N N . GLN A 1 91 ? -4.879 -14.783 -8.298 1.00 54.97 91 GLN A N 1
ATOM 658 C CA . GLN A 1 91 ? -4.250 -15.608 -7.253 1.00 54.97 91 GLN A CA 1
ATOM 659 C C . GLN A 1 91 ? -2.718 -15.706 -7.412 1.00 54.97 91 GLN A C 1
ATOM 661 O O . GLN A 1 91 ? -2.001 -15.822 -6.424 1.00 54.97 91 GLN A O 1
ATOM 666 N N . TRP A 1 92 ? -2.204 -15.571 -8.641 1.00 61.59 92 TRP A N 1
ATOM 667 C CA . TRP A 1 92 ? -0.771 -15.527 -8.921 1.00 61.59 92 TRP A CA 1
ATOM 668 C C . TRP A 1 92 ? -0.042 -14.300 -8.347 1.00 61.59 92 TRP A C 1
ATOM 670 O O . TRP A 1 92 ? 1.126 -14.434 -8.013 1.00 61.59 92 TRP A O 1
ATOM 680 N N . VAL A 1 93 ? -0.690 -13.140 -8.189 1.00 50.16 93 VAL A N 1
ATOM 681 C CA . VAL A 1 93 ? -0.097 -11.926 -7.588 1.00 50.16 93 VAL A CA 1
ATOM 682 C C . VAL A 1 93 ? 0.009 -12.064 -6.067 1.00 50.16 93 VAL A C 1
ATOM 684 O O . VAL A 1 93 ? 1.018 -11.672 -5.489 1.00 50.16 93 VAL A O 1
ATOM 687 N N . ILE A 1 94 ? -0.997 -12.666 -5.420 1.00 56.22 94 ILE A N 1
ATOM 688 C CA . ILE A 1 94 ? -0.953 -12.985 -3.980 1.00 56.22 94 ILE A CA 1
ATOM 689 C C . ILE A 1 94 ? 0.142 -14.028 -3.719 1.00 56.22 94 ILE A C 1
ATOM 691 O O . ILE A 1 94 ? 0.997 -13.813 -2.866 1.00 56.22 94 ILE A O 1
ATOM 695 N N . TRP A 1 95 ? 0.193 -15.085 -4.536 1.00 68.69 95 TRP A N 1
ATOM 696 C CA . TRP A 1 95 ? 1.255 -16.096 -4.502 1.00 68.69 95 TRP A CA 1
ATOM 697 C C . TRP A 1 95 ? 2.655 -15.499 -4.740 1.00 68.69 95 TRP A C 1
ATOM 699 O O . TRP A 1 95 ? 3.614 -15.889 -4.078 1.00 68.69 95 TRP A O 1
ATOM 709 N N . LEU A 1 96 ? 2.791 -14.520 -5.646 1.00 48.56 96 LEU A N 1
ATOM 710 C CA . LEU A 1 96 ? 4.054 -13.808 -5.883 1.00 48.56 96 LEU A CA 1
ATOM 711 C C . LEU A 1 96 ? 4.463 -12.949 -4.683 1.00 48.56 96 LEU A C 1
ATOM 713 O O . LEU A 1 96 ? 5.635 -12.941 -4.323 1.00 48.56 96 LEU A O 1
ATOM 717 N N . LYS A 1 97 ? 3.514 -12.265 -4.034 1.00 54.34 97 LYS A N 1
ATOM 718 C CA . LYS A 1 97 ? 3.782 -11.473 -2.827 1.00 54.34 97 LYS A CA 1
ATOM 719 C C . LYS A 1 97 ? 4.194 -12.360 -1.646 1.00 54.34 97 LYS A C 1
ATOM 721 O O . LYS A 1 97 ? 5.156 -12.021 -0.965 1.00 54.34 97 LYS A O 1
ATOM 726 N N . GLU A 1 98 ? 3.541 -13.504 -1.442 1.00 61.00 98 GLU A N 1
ATOM 727 C CA . GLU A 1 98 ? 3.901 -14.467 -0.385 1.00 61.00 98 GLU A CA 1
ATOM 728 C C . GLU A 1 98 ? 5.266 -15.136 -0.632 1.00 61.00 98 GLU A C 1
ATOM 730 O O . GLU A 1 98 ? 6.041 -15.315 0.306 1.00 61.00 98 GLU A O 1
ATOM 735 N N . ASN A 1 99 ? 5.619 -15.424 -1.890 1.00 56.09 99 ASN A N 1
ATOM 736 C CA . ASN A 1 99 ? 6.909 -16.039 -2.228 1.00 56.09 99 ASN A CA 1
ATOM 737 C C . ASN A 1 99 ? 8.072 -15.048 -2.385 1.00 56.09 99 ASN A C 1
ATOM 739 O O . ASN A 1 99 ? 9.225 -15.463 -2.300 1.00 56.09 99 ASN A O 1
ATOM 743 N N . MET A 1 100 ? 7.807 -13.760 -2.627 1.00 46.25 100 MET A N 1
ATOM 744 C CA . MET A 1 100 ? 8.851 -12.724 -2.682 1.00 46.25 100 MET A CA 1
ATOM 745 C C . MET A 1 100 ? 9.014 -11.965 -1.360 1.00 46.25 100 MET A C 1
ATOM 747 O O . MET A 1 100 ? 10.099 -11.451 -1.093 1.00 46.25 100 MET A O 1
ATOM 751 N N . GLY A 1 101 ? 7.980 -11.912 -0.511 1.00 44.56 101 GLY A N 1
ATOM 752 C CA . GLY A 1 101 ? 8.049 -11.303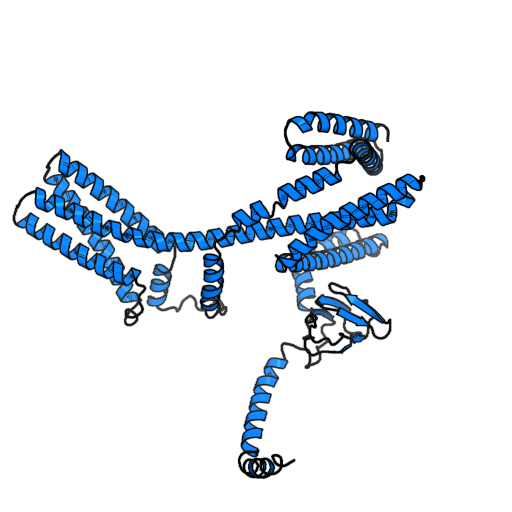 0.822 1.00 44.56 101 GLY A CA 1
ATOM 753 C C . GLY A 1 101 ? 9.044 -12.013 1.742 1.00 44.56 101 GLY A C 1
ATOM 754 O O . GLY A 1 101 ? 9.830 -11.356 2.423 1.00 44.56 101 GLY A O 1
ATOM 755 N N . THR A 1 102 ? 9.115 -13.343 1.654 1.00 44.97 102 THR A N 1
ATOM 756 C CA . THR A 1 102 ? 10.089 -14.162 2.395 1.00 44.97 102 THR A CA 1
ATOM 757 C C . THR A 1 102 ? 11.543 -13.898 1.989 1.00 44.97 102 THR A C 1
ATOM 759 O O . THR A 1 102 ? 12.435 -14.075 2.807 1.00 44.97 102 THR A O 1
ATOM 762 N N . ALA A 1 103 ? 11.803 -13.396 0.776 1.00 45.25 103 ALA A N 1
ATOM 763 C CA . ALA A 1 103 ? 13.153 -13.041 0.329 1.00 45.25 103 ALA A CA 1
ATOM 764 C C . ALA A 1 103 ? 13.585 -11.614 0.726 1.00 45.25 103 ALA A C 1
ATOM 766 O O . ALA A 1 103 ? 14.768 -11.287 0.643 1.00 45.25 103 ALA A O 1
ATOM 767 N N . ARG A 1 104 ? 12.645 -10.742 1.123 1.00 41.16 104 ARG A N 1
ATOM 768 C CA . ARG A 1 104 ? 12.915 -9.319 1.399 1.00 41.16 104 ARG A CA 1
ATOM 769 C C . ARG A 1 104 ? 12.987 -8.991 2.891 1.00 41.16 104 ARG A C 1
ATOM 771 O O . ARG A 1 104 ? 13.694 -8.053 3.254 1.00 41.16 104 ARG A O 1
ATOM 778 N N . GLU A 1 105 ? 12.311 -9.756 3.747 1.00 41.69 105 GLU A N 1
ATOM 779 C CA . GLU A 1 105 ? 12.347 -9.543 5.203 1.00 41.69 105 GLU A CA 1
ATOM 780 C C . GLU A 1 105 ? 13.651 -10.015 5.874 1.00 41.69 105 GLU A C 1
ATOM 782 O O . GLU A 1 105 ? 13.983 -9.520 6.945 1.00 41.69 105 GLU A O 1
ATOM 787 N N . GLU A 1 106 ? 14.474 -10.846 5.222 1.00 44.06 106 GLU A N 1
ATOM 788 C CA . GLU A 1 106 ? 15.812 -11.204 5.739 1.00 44.06 106 GLU A CA 1
ATOM 789 C C . GLU A 1 106 ? 16.881 -10.103 5.536 1.00 44.06 106 GLU A C 1
ATOM 791 O O . GLU A 1 106 ? 17.995 -10.227 6.040 1.00 44.06 106 GLU A O 1
ATOM 796 N N . GLY A 1 107 ? 16.576 -9.010 4.819 1.00 45.09 107 GLY A N 1
ATOM 797 C CA . GLY A 1 107 ? 17.559 -7.978 4.441 1.00 45.09 107 GLY A CA 1
ATOM 798 C C . GLY A 1 107 ? 17.405 -6.604 5.102 1.00 45.09 107 GLY A C 1
ATOM 799 O O . GLY A 1 107 ? 18.200 -5.710 4.817 1.00 45.09 107 GLY A O 1
ATOM 800 N N . LEU A 1 108 ? 16.389 -6.398 5.943 1.00 43.69 108 LEU A N 1
ATOM 801 C CA . LEU A 1 108 ? 16.073 -5.099 6.553 1.00 43.69 108 LEU A CA 1
ATOM 802 C C . LEU A 1 108 ? 16.135 -5.177 8.083 1.00 43.69 108 LEU A C 1
ATOM 804 O O . LEU A 1 108 ? 15.178 -4.854 8.779 1.00 43.69 108 LEU A O 1
ATOM 808 N N . THR A 1 109 ? 17.280 -5.587 8.624 1.00 42.19 109 THR A N 1
ATOM 809 C CA . THR A 1 109 ? 17.632 -5.203 9.995 1.00 42.19 109 THR A CA 1
ATOM 810 C C . THR A 1 109 ? 17.933 -3.707 10.004 1.00 42.19 109 THR A C 1
ATOM 812 O O . THR A 1 109 ? 18.811 -3.254 9.269 1.00 42.19 109 THR A O 1
ATOM 815 N N . GLU A 1 110 ? 17.170 -2.957 10.800 1.00 45.44 110 GLU A N 1
ATOM 816 C CA . GLU A 1 110 ? 17.340 -1.529 11.076 1.00 45.44 110 GLU A CA 1
ATOM 817 C C . GLU A 1 110 ? 18.798 -1.200 11.412 1.00 45.44 110 GLU A C 1
ATOM 819 O O . GLU A 1 110 ? 19.267 -1.430 12.526 1.00 45.44 110 GLU A O 1
ATOM 824 N N . ASP A 1 111 ? 19.515 -0.645 10.437 1.00 44.09 111 ASP A N 1
ATOM 825 C CA . ASP A 1 111 ? 20.848 -0.104 10.649 1.00 44.09 111 ASP A CA 1
ATOM 826 C C . ASP A 1 111 ? 20.713 1.380 11.005 1.00 44.09 111 ASP A C 1
ATOM 828 O O . ASP A 1 111 ? 20.289 2.223 10.205 1.00 44.09 111 ASP A O 1
ATOM 832 N N . SER A 1 112 ? 20.997 1.671 12.271 1.00 42.53 112 SER A N 1
ATOM 833 C CA . SER A 1 112 ? 21.001 2.998 12.875 1.00 42.53 112 SER A CA 1
ATOM 834 C C . SER A 1 112 ? 21.794 3.999 12.025 1.00 42.53 112 SER A C 1
ATOM 836 O O . SER A 1 112 ? 22.935 3.748 11.648 1.00 42.53 112 SER A O 1
ATOM 838 N N . GLY A 1 113 ? 21.185 5.150 11.722 1.00 46.50 113 GLY A N 1
ATOM 839 C CA . GLY A 1 113 ? 21.615 6.125 10.707 1.00 46.50 113 GLY A CA 1
ATOM 840 C C . GLY A 1 113 ? 22.914 6.905 10.958 1.00 46.50 113 GLY A C 1
ATOM 841 O O . GLY A 1 113 ? 22.942 8.109 10.711 1.00 46.50 113 GLY A O 1
ATOM 842 N N . VAL A 1 114 ? 23.989 6.258 11.409 1.00 45.41 114 VAL A N 1
ATOM 843 C CA . VAL A 1 114 ? 25.284 6.903 11.684 1.00 45.41 114 VAL A CA 1
ATOM 844 C C . VAL A 1 114 ? 26.359 6.588 10.622 1.00 45.41 114 VAL A C 1
ATOM 846 O O . VAL A 1 114 ? 27.270 7.393 10.447 1.00 45.41 114 VAL A O 1
ATOM 849 N N . ASP A 1 115 ? 26.196 5.556 9.781 1.00 45.16 115 ASP A N 1
ATOM 850 C CA . ASP A 1 115 ? 27.256 5.105 8.846 1.00 45.16 115 ASP A CA 1
ATOM 851 C C . ASP A 1 115 ? 27.048 5.435 7.348 1.00 45.16 115 ASP A C 1
ATOM 853 O O . ASP A 1 115 ? 27.739 4.922 6.463 1.00 45.16 115 ASP A O 1
ATOM 857 N N . VAL A 1 116 ? 26.161 6.378 7.010 1.00 55.19 116 VAL A N 1
ATOM 858 C CA . VAL A 1 116 ? 25.863 6.761 5.604 1.00 55.19 116 VAL A CA 1
ATOM 859 C C . VAL A 1 116 ? 27.085 7.345 4.852 1.00 55.19 116 VAL A C 1
ATOM 861 O O . VAL A 1 116 ? 27.128 7.380 3.614 1.00 55.19 116 VAL A O 1
ATOM 864 N N . ILE A 1 117 ? 28.123 7.785 5.570 1.00 55.31 117 ILE A N 1
ATOM 865 C CA . ILE A 1 117 ? 29.253 8.533 4.996 1.00 55.31 117 ILE A CA 1
ATOM 866 C C . ILE A 1 117 ? 30.402 7.624 4.512 1.00 55.31 117 ILE A C 1
ATOM 868 O O . ILE A 1 117 ? 31.191 8.071 3.680 1.00 55.31 117 ILE A O 1
ATOM 872 N N . GLN A 1 118 ? 30.473 6.348 4.918 1.00 50.34 118 GLN A N 1
ATOM 873 C CA . GLN A 1 118 ? 31.601 5.463 4.564 1.00 50.34 118 GLN A C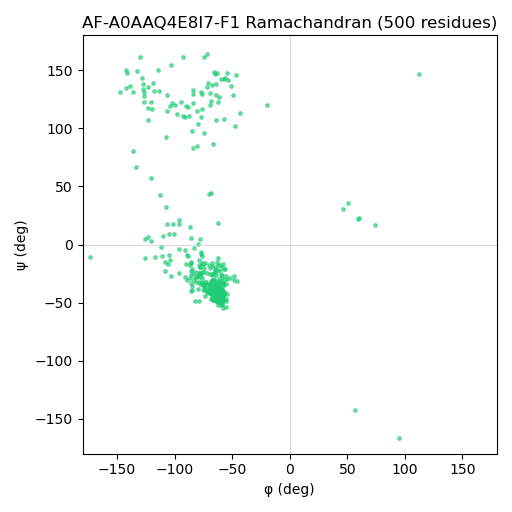A 1
ATOM 874 C C . GLN A 1 118 ? 31.290 4.332 3.572 1.00 50.34 118 GLN A C 1
ATOM 876 O O . GLN A 1 118 ? 32.172 3.520 3.289 1.00 50.34 118 GLN A O 1
ATOM 881 N N . ARG A 1 119 ? 30.093 4.284 2.972 1.00 65.31 119 ARG A N 1
ATOM 882 C CA . ARG A 1 119 ? 29.812 3.262 1.950 1.00 65.31 119 ARG A CA 1
ATOM 883 C C . ARG A 1 119 ? 30.717 3.448 0.720 1.00 65.31 119 ARG A C 1
ATOM 885 O O . ARG A 1 119 ? 30.780 4.560 0.180 1.00 65.31 119 ARG A O 1
ATOM 892 N N . PRO A 1 120 ? 31.419 2.400 0.249 1.00 83.94 120 PRO A N 1
ATOM 893 C CA . PRO A 1 120 ? 32.266 2.487 -0.935 1.00 83.94 120 PRO A CA 1
ATOM 894 C C . PRO A 1 120 ? 31.444 2.947 -2.146 1.00 83.94 120 PRO A C 1
ATOM 896 O O . PRO A 1 120 ? 30.305 2.528 -2.334 1.00 83.94 120 PRO A O 1
ATOM 899 N N . LEU A 1 121 ? 32.036 3.784 -3.011 1.00 83.94 121 LEU A N 1
ATOM 900 C CA . LEU A 1 121 ? 31.378 4.357 -4.204 1.00 83.94 121 LEU A CA 1
ATOM 901 C C . LEU A 1 121 ? 30.642 3.311 -5.058 1.00 83.94 121 LEU A C 1
ATOM 903 O O . LEU A 1 121 ? 29.621 3.615 -5.667 1.00 83.94 121 LEU A O 1
ATOM 907 N N . ARG A 1 122 ? 31.140 2.073 -5.064 1.00 82.75 122 ARG A N 1
ATOM 908 C CA . ARG A 1 122 ? 30.536 0.930 -5.748 1.00 82.75 122 ARG A CA 1
ATOM 909 C C . ARG A 1 122 ? 29.106 0.638 -5.283 1.00 82.75 122 ARG A C 1
ATOM 911 O O . ARG A 1 122 ? 28.252 0.409 -6.128 1.00 82.75 122 ARG A O 1
ATOM 918 N N . GLU A 1 123 ? 28.837 0.667 -3.980 1.00 86.19 123 GLU A N 1
ATOM 919 C CA . GLU A 1 123 ? 27.506 0.376 -3.426 1.00 86.19 123 GLU A CA 1
ATOM 920 C C . GLU A 1 123 ? 26.497 1.455 -3.801 1.00 86.19 123 GLU A C 1
ATOM 922 O O . GLU A 1 123 ? 25.390 1.139 -4.218 1.00 86.19 123 GLU A O 1
ATOM 927 N N . ARG A 1 124 ? 26.911 2.727 -3.767 1.00 88.06 124 ARG A N 1
ATOM 928 C CA . ARG A 1 124 ? 26.056 3.845 -4.194 1.00 88.06 124 ARG A CA 1
ATOM 929 C C . ARG A 1 124 ? 25.683 3.759 -5.669 1.00 88.06 124 ARG A C 1
ATOM 931 O O . ARG A 1 124 ? 24.578 4.125 -6.050 1.00 88.06 124 ARG A O 1
ATOM 938 N N . VAL A 1 125 ? 26.608 3.295 -6.509 1.00 88.50 125 VAL A N 1
ATOM 939 C CA . VAL A 1 125 ? 26.332 3.090 -7.934 1.00 88.50 125 VAL A CA 1
ATOM 940 C C . VAL A 1 125 ? 25.352 1.932 -8.127 1.00 88.50 125 VAL A C 1
ATOM 942 O O . VAL A 1 125 ? 24.423 2.073 -8.913 1.00 88.50 125 VAL A O 1
ATOM 945 N N . VAL A 1 126 ? 25.508 0.826 -7.392 1.00 88.56 126 VAL A N 1
ATOM 946 C CA . VAL A 1 126 ? 24.547 -0.293 -7.426 1.00 88.56 126 VAL A CA 1
ATOM 947 C C . VAL A 1 126 ? 23.155 0.166 -6.978 1.00 88.56 126 VAL A C 1
ATOM 949 O O . VAL A 1 126 ? 22.188 -0.064 -7.697 1.00 88.56 126 VAL A O 1
ATOM 952 N N . GLU A 1 127 ? 23.060 0.906 -5.873 1.00 88.50 127 GLU A N 1
ATOM 953 C CA . GLU A 1 127 ? 21.798 1.468 -5.372 1.00 88.50 127 GLU A CA 1
ATOM 954 C C . GLU A 1 127 ? 21.140 2.413 -6.393 1.00 88.50 127 GLU A C 1
ATOM 956 O O . GLU A 1 127 ? 19.923 2.389 -6.585 1.00 88.50 127 GLU A O 1
ATOM 961 N N . LEU A 1 128 ? 21.942 3.206 -7.115 1.00 89.75 128 LEU A N 1
ATOM 962 C CA . LEU A 1 128 ? 21.449 4.067 -8.190 1.00 89.75 128 LEU A CA 1
ATOM 963 C C . LEU A 1 128 ? 20.838 3.257 -9.346 1.00 89.75 128 LEU A C 1
ATOM 965 O O . LEU A 1 128 ? 19.782 3.643 -9.845 1.00 89.75 128 LEU A O 1
ATOM 969 N N . PHE A 1 129 ? 21.469 2.153 -9.762 1.00 88.19 129 PHE A N 1
ATOM 970 C CA . PHE A 1 129 ? 20.949 1.274 -10.821 1.00 88.19 129 PHE A CA 1
ATOM 971 C C . PHE A 1 129 ? 19.689 0.514 -10.399 1.00 88.19 129 PHE A C 1
ATOM 973 O O . PHE A 1 129 ? 18.814 0.265 -11.227 1.00 88.19 129 PHE A O 1
ATOM 980 N N . GLU A 1 130 ? 19.573 0.166 -9.119 1.00 86.31 130 GLU A N 1
ATOM 981 C CA . GLU A 1 130 ? 18.387 -0.497 -8.567 1.00 86.31 130 GLU A CA 1
ATOM 982 C C . GLU A 1 130 ? 17.211 0.473 -8.370 1.00 86.31 130 GLU A C 1
ATOM 984 O O . GLU A 1 130 ? 16.052 0.058 -8.259 1.00 86.31 130 GLU A O 1
ATOM 989 N N . HIS A 1 131 ? 17.471 1.783 -8.385 1.00 87.88 131 HIS A N 1
ATOM 990 C CA . HIS A 1 131 ? 16.439 2.783 -8.180 1.00 87.88 131 HIS A CA 1
ATOM 991 C C . HIS A 1 131 ? 15.452 2.855 -9.358 1.00 87.88 131 HIS A C 1
ATOM 993 O O . HIS A 1 131 ? 15.820 3.074 -10.509 1.00 87.88 131 HIS A O 1
ATOM 999 N N . SER A 1 132 ? 14.146 2.829 -9.063 1.00 82.44 132 SER A N 1
ATOM 1000 C CA . SER A 1 132 ? 13.069 2.924 -10.077 1.00 82.44 132 SER A CA 1
ATOM 1001 C C . SER A 1 132 ? 13.118 4.166 -10.988 1.00 82.44 132 SER A C 1
ATOM 1003 O O . SER A 1 132 ? 12.557 4.159 -12.081 1.00 82.44 132 SER A O 1
ATOM 1005 N N . TYR A 1 133 ? 13.797 5.233 -10.556 1.00 85.38 133 TYR A N 1
ATOM 1006 C CA . TYR A 1 133 ? 13.982 6.442 -11.368 1.00 85.38 133 TYR A CA 1
ATOM 1007 C C . TYR A 1 133 ? 14.992 6.227 -12.489 1.00 85.38 133 TYR A C 1
ATOM 1009 O O . TYR A 1 133 ? 14.812 6.780 -13.569 1.00 85.38 133 TYR A O 1
ATOM 1017 N N . TYR A 1 134 ? 16.024 5.417 -12.254 1.00 90.12 134 TYR A N 1
ATOM 1018 C CA . TYR A 1 134 ? 17.030 5.122 -13.261 1.00 90.12 134 TYR A CA 1
ATOM 1019 C C . TYR A 1 134 ? 16.396 4.430 -14.471 1.00 90.12 134 TYR A C 1
ATOM 1021 O O . TYR A 1 134 ? 16.518 4.911 -15.595 1.00 90.12 134 TYR A O 1
ATOM 1029 N N . GLU A 1 135 ? 15.600 3.384 -14.230 1.00 87.38 135 GLU A N 1
ATOM 1030 C CA . GLU A 1 135 ? 14.868 2.690 -15.295 1.00 87.38 135 GLU A CA 1
ATOM 1031 C C . GLU A 1 135 ? 13.895 3.610 -16.042 1.00 87.38 135 GLU A C 1
ATOM 1033 O O . GLU A 1 135 ? 13.801 3.542 -17.267 1.00 87.38 135 GLU A O 1
ATOM 1038 N N . ALA A 1 136 ? 13.205 4.518 -15.345 1.00 86.50 136 ALA A N 1
ATOM 1039 C CA . ALA A 1 136 ? 12.328 5.500 -15.985 1.00 86.50 136 ALA A CA 1
ATOM 1040 C C . ALA A 1 136 ? 13.108 6.477 -16.890 1.00 86.50 136 ALA A C 1
ATOM 1042 O O . ALA A 1 136 ? 12.659 6.822 -17.985 1.00 86.50 136 ALA A O 1
ATOM 1043 N N . VAL A 1 137 ? 14.299 6.912 -16.471 1.00 90.81 137 VAL A N 1
ATOM 1044 C CA . VAL A 1 137 ? 15.169 7.797 -17.266 1.00 90.81 137 VAL A CA 1
ATOM 1045 C C . VAL A 1 137 ? 15.734 7.065 -18.488 1.00 90.81 137 VAL A C 1
ATOM 1047 O O . VAL A 1 137 ? 15.734 7.608 -19.594 1.00 90.81 137 VAL A O 1
ATOM 1050 N N . VAL A 1 138 ? 16.160 5.811 -18.337 1.00 90.75 138 VAL A N 1
ATOM 1051 C CA . VAL A 1 138 ? 16.670 4.998 -19.452 1.00 90.75 138 VAL A CA 1
ATOM 1052 C C . VAL A 1 138 ? 15.557 4.678 -20.457 1.00 90.75 138 VAL A C 1
ATOM 1054 O O . VAL A 1 138 ? 15.718 4.881 -21.660 1.00 90.75 138 VAL A O 1
ATOM 1057 N N . THR A 1 139 ? 14.379 4.259 -19.995 1.00 89.62 139 THR A N 1
ATOM 1058 C CA . THR A 1 139 ? 13.234 3.966 -20.880 1.00 89.62 139 THR A CA 1
ATOM 1059 C C . THR A 1 139 ? 12.690 5.218 -21.579 1.00 89.62 139 THR A C 1
ATOM 1061 O O . THR A 1 139 ? 12.343 5.168 -22.757 1.00 89.62 139 THR A O 1
ATOM 1064 N N . SER A 1 140 ? 12.666 6.373 -20.909 1.00 89.50 140 SER A N 1
ATOM 1065 C CA . SER A 1 140 ? 12.243 7.631 -21.543 1.00 89.50 140 SER A CA 1
ATOM 1066 C C . SER A 1 140 ? 13.266 8.170 -22.548 1.00 89.50 140 SER A C 1
ATOM 1068 O O . SER A 1 140 ? 12.881 8.614 -23.632 1.00 89.50 140 SER A O 1
ATOM 1070 N N . SER A 1 141 ? 14.565 8.098 -22.242 1.00 93.06 141 SER A N 1
ATOM 1071 C CA . SER A 1 141 ? 15.625 8.537 -23.162 1.00 93.06 141 SER A CA 1
ATOM 1072 C C . SER A 1 141 ? 15.716 7.655 -24.412 1.00 93.06 141 SER A C 1
ATOM 1074 O O . SER A 1 141 ? 15.814 8.177 -25.524 1.00 93.06 141 SER A O 1
ATOM 1076 N N . THR A 1 142 ? 15.598 6.334 -24.261 1.00 92.38 142 THR A N 1
ATOM 1077 C CA . THR A 1 142 ? 15.537 5.387 -25.390 1.00 92.38 142 THR A CA 1
ATOM 1078 C C . THR A 1 142 ? 14.329 5.659 -26.285 1.00 92.38 142 THR A C 1
ATOM 1080 O O . THR A 1 142 ? 14.477 5.746 -27.504 1.00 92.38 142 THR A O 1
ATOM 1083 N N . LEU A 1 143 ? 13.155 5.907 -25.697 1.00 91.06 143 LEU A N 1
ATOM 1084 C CA . LEU A 1 143 ? 11.946 6.276 -26.430 1.00 91.06 143 LEU A CA 1
ATOM 1085 C C . LEU A 1 143 ? 12.110 7.573 -27.223 1.00 91.06 143 LEU A C 1
ATOM 1087 O O . LEU A 1 143 ? 11.795 7.606 -28.414 1.00 91.06 143 LEU A O 1
ATOM 1091 N N . ALA A 1 144 ? 12.648 8.622 -26.600 1.00 93.88 144 ALA A N 1
ATOM 1092 C CA . ALA A 1 144 ? 12.896 9.893 -27.276 1.00 93.88 144 ALA A CA 1
ATOM 1093 C C . ALA A 1 144 ? 13.812 9.717 -28.500 1.00 93.88 144 ALA A C 1
ATOM 1095 O O . ALA A 1 144 ? 13.540 10.266 -29.569 1.00 93.88 144 ALA A O 1
ATOM 1096 N N . ILE A 1 145 ? 14.860 8.902 -28.372 1.00 93.94 145 ILE A N 1
ATOM 1097 C CA . ILE A 1 145 ? 15.821 8.642 -29.451 1.00 93.94 145 ILE A CA 1
ATOM 1098 C C . ILE A 1 145 ? 15.191 7.826 -30.580 1.00 93.94 145 ILE A C 1
ATOM 1100 O O . ILE A 1 145 ? 15.384 8.167 -31.747 1.00 93.94 145 ILE A O 1
ATOM 1104 N N . VAL A 1 146 ? 14.379 6.814 -30.262 1.00 93.69 146 VAL A N 1
ATOM 1105 C CA . VAL A 1 146 ? 13.618 6.055 -31.268 1.00 93.69 146 VAL A CA 1
ATOM 1106 C C . VAL A 1 146 ? 12.698 6.980 -32.069 1.00 93.69 146 VAL A C 1
ATOM 1108 O O . VAL A 1 146 ? 12.664 6.889 -33.296 1.00 93.69 146 VAL A O 1
ATOM 1111 N N . PHE A 1 147 ? 12.008 7.923 -31.416 1.00 94.50 147 PHE A N 1
ATOM 1112 C CA . PHE A 1 147 ? 11.164 8.904 -32.109 1.00 94.50 147 PHE A CA 1
ATOM 1113 C C . PHE A 1 147 ? 11.964 9.838 -33.026 1.00 94.50 147 PHE A C 1
ATOM 1115 O O . PHE A 1 147 ? 11.543 10.089 -34.160 1.00 94.50 147 PHE A O 1
ATOM 1122 N N . VAL A 1 148 ? 13.122 10.327 -32.572 1.00 95.38 148 VAL A N 1
ATOM 1123 C CA . VAL A 1 148 ? 14.006 11.176 -33.389 1.00 95.38 148 VAL A CA 1
ATOM 1124 C C . VAL A 1 148 ? 14.521 10.409 -34.609 1.00 95.38 148 VAL A C 1
ATOM 1126 O O . VAL A 1 148 ? 14.430 10.917 -35.728 1.00 95.38 148 VAL A O 1
ATOM 1129 N N . LEU A 1 149 ? 14.999 9.175 -34.426 1.00 93.88 149 LEU A N 1
ATOM 1130 C CA . LEU A 1 149 ? 15.495 8.333 -35.518 1.00 93.88 149 LEU A CA 1
ATOM 1131 C C . LEU A 1 149 ? 14.390 7.972 -36.515 1.00 93.88 149 LEU A C 1
ATOM 1133 O O . LEU A 1 149 ? 14.606 8.069 -37.721 1.00 93.88 149 LEU A O 1
ATOM 1137 N N . ALA A 1 150 ? 13.184 7.645 -36.044 1.00 93.06 150 ALA A N 1
ATOM 1138 C CA . ALA A 1 150 ? 12.035 7.394 -36.914 1.00 93.06 150 ALA A CA 1
ATOM 1139 C C . ALA A 1 150 ? 11.649 8.638 -37.739 1.00 93.06 150 ALA A C 1
ATOM 1141 O O . ALA A 1 150 ? 11.339 8.534 -38.930 1.00 93.06 150 ALA A O 1
ATOM 1142 N N . GLY A 1 151 ? 11.710 9.829 -37.132 1.00 93.25 151 GLY A N 1
ATOM 1143 C CA . GLY A 1 151 ? 11.499 11.100 -37.825 1.00 93.25 151 GLY A CA 1
ATOM 1144 C C . GLY A 1 151 ? 12.554 11.370 -38.904 1.00 93.25 151 GLY A C 1
ATOM 1145 O O . GLY A 1 151 ? 12.203 11.709 -40.037 1.00 93.25 151 GLY A O 1
ATOM 1146 N N . LEU A 1 152 ? 13.835 11.167 -38.583 1.00 92.38 152 LEU A N 1
ATOM 1147 C CA . LEU A 1 152 ? 14.947 11.327 -39.527 1.00 92.38 152 LEU A CA 1
ATOM 1148 C C . LEU A 1 152 ? 14.876 10.317 -40.676 1.00 92.38 152 LEU A C 1
ATOM 1150 O O . LEU A 1 152 ? 15.047 10.705 -41.832 1.00 92.38 152 LEU A O 1
ATOM 1154 N N . LEU A 1 153 ? 14.537 9.059 -40.385 1.00 92.38 153 LEU A N 1
ATOM 1155 C CA . LEU A 1 153 ? 14.320 8.022 -41.392 1.00 92.38 153 LEU A CA 1
ATOM 1156 C C . LEU A 1 153 ? 13.202 8.419 -42.363 1.00 92.38 153 LEU A C 1
ATOM 1158 O O . LEU A 1 153 ? 13.348 8.275 -43.577 1.00 92.38 153 LEU A O 1
ATOM 1162 N N . ARG A 1 154 ? 12.098 8.980 -41.855 1.00 93.31 154 ARG A N 1
ATOM 1163 C CA . ARG A 1 154 ? 11.005 9.473 -42.705 1.00 93.31 154 ARG A CA 1
ATOM 1164 C C . ARG A 1 154 ? 11.465 10.607 -43.623 1.00 93.31 154 ARG A C 1
ATOM 1166 O O . ARG A 1 154 ? 11.115 10.611 -44.801 1.00 93.31 154 ARG A O 1
ATOM 1173 N N . ILE A 1 155 ? 12.246 11.559 -43.110 1.00 91.38 155 ILE A N 1
ATOM 1174 C CA . ILE A 1 155 ? 12.798 12.662 -43.915 1.00 91.38 155 ILE A CA 1
ATOM 1175 C C . ILE A 1 155 ? 13.753 12.123 -44.987 1.00 91.38 155 ILE A C 1
ATOM 1177 O O . ILE A 1 155 ? 13.697 12.576 -46.134 1.00 91.38 155 ILE A O 1
ATOM 1181 N N . LEU A 1 156 ? 14.593 11.147 -44.633 1.00 89.75 156 LEU A N 1
ATOM 1182 C CA . LEU A 1 156 ? 15.527 10.493 -45.546 1.00 89.75 156 LEU A CA 1
ATOM 1183 C C . LEU A 1 156 ? 14.786 9.811 -46.703 1.00 89.75 156 LEU A C 1
ATOM 1185 O O . LEU A 1 156 ? 15.115 10.066 -47.859 1.00 89.75 156 LEU A O 1
ATOM 1189 N N . MET A 1 157 ? 13.734 9.041 -46.401 1.00 88.75 157 MET A N 1
ATOM 1190 C CA . MET A 1 157 ? 12.906 8.353 -47.402 1.00 88.75 157 MET A CA 1
ATOM 1191 C C . MET A 1 157 ? 12.217 9.312 -48.384 1.00 88.75 157 MET A C 1
ATOM 1193 O O . MET A 1 157 ? 12.015 8.964 -49.543 1.00 88.75 157 MET A O 1
ATOM 1197 N N . VAL A 1 158 ? 11.847 10.517 -47.937 1.00 91.94 158 VAL A N 1
ATOM 1198 C CA . VAL A 1 158 ? 11.147 11.503 -48.780 1.00 91.94 158 VAL A CA 1
ATOM 1199 C C . VAL A 1 158 ? 12.112 12.355 -49.601 1.00 91.94 158 VAL A C 1
ATOM 1201 O O . VAL A 1 158 ? 11.819 12.687 -50.746 1.00 91.94 158 VAL A O 1
ATOM 1204 N N . THR A 1 159 ? 13.235 12.770 -49.013 1.00 88.44 159 THR A N 1
ATOM 1205 C CA . THR A 1 159 ? 14.088 13.819 -49.597 1.00 88.44 159 THR A CA 1
ATOM 1206 C C . THR A 1 159 ? 15.406 13.315 -50.170 1.00 88.44 159 THR A C 1
ATOM 1208 O O . THR A 1 159 ? 16.047 14.074 -50.895 1.00 88.44 159 THR A O 1
ATOM 1211 N N . ALA A 1 160 ? 15.825 12.084 -49.840 1.00 84.75 160 ALA A N 1
ATOM 1212 C CA . ALA A 1 160 ? 17.109 11.488 -50.227 1.00 84.75 160 ALA A CA 1
ATOM 1213 C C . ALA A 1 160 ? 18.320 12.429 -50.019 1.00 84.75 160 ALA A C 1
ATOM 1215 O O . ALA A 1 160 ? 19.299 12.397 -50.761 1.00 84.75 160 ALA A O 1
ATOM 1216 N N . ARG A 1 161 ? 18.251 13.325 -49.020 1.00 86.25 161 ARG A N 1
ATOM 1217 C CA . ARG A 1 161 ? 19.311 14.304 -48.745 1.00 86.25 161 ARG A CA 1
ATOM 1218 C C . ARG A 1 161 ? 20.413 13.690 -47.889 1.00 86.25 161 ARG A C 1
ATOM 1220 O O . ARG A 1 161 ? 20.154 13.215 -46.785 1.00 86.25 161 ARG A O 1
ATOM 1227 N N . SER A 1 162 ? 21.657 13.841 -48.337 1.00 87.12 162 SER A N 1
ATOM 1228 C CA . SER A 1 162 ? 22.864 13.420 -47.610 1.00 87.12 162 SER A CA 1
ATOM 1229 C C . SER A 1 162 ? 22.992 14.047 -46.215 1.00 87.12 162 SER A C 1
ATOM 1231 O O . SER A 1 162 ? 23.507 13.413 -45.298 1.00 87.12 162 SER A O 1
ATOM 1233 N N . SER A 1 163 ? 22.472 15.260 -46.007 1.00 90.94 163 SER A N 1
ATOM 1234 C CA . SER A 1 163 ? 22.495 15.920 -44.695 1.00 90.94 163 SER A CA 1
ATOM 1235 C C . SER A 1 163 ? 21.624 15.223 -43.645 1.00 90.94 163 SER A C 1
ATOM 1237 O O . SER A 1 163 ? 22.016 15.157 -42.483 1.00 90.94 163 SER A O 1
ATOM 1239 N N . ALA A 1 164 ? 20.470 14.669 -44.038 1.00 90.25 164 ALA A N 1
ATOM 1240 C CA . ALA A 1 164 ? 19.601 13.918 -43.130 1.00 90.25 164 ALA A CA 1
ATOM 1241 C C . ALA A 1 164 ? 20.254 12.594 -42.704 1.00 90.25 164 ALA A C 1
ATOM 1243 O O . ALA A 1 164 ? 20.110 12.172 -41.560 1.00 90.25 164 ALA A O 1
ATOM 1244 N N . PHE A 1 165 ? 21.023 11.982 -43.607 1.00 90.00 165 PHE A N 1
ATOM 1245 C CA . PHE A 1 165 ? 21.771 10.762 -43.326 1.00 90.00 165 PHE A CA 1
ATOM 1246 C C . PHE A 1 165 ? 22.900 10.987 -42.311 1.00 90.00 165 PHE A C 1
ATOM 1248 O O . PHE A 1 165 ? 23.012 10.251 -41.333 1.00 90.00 165 PHE A O 1
ATOM 1255 N N . ILE A 1 166 ? 23.691 12.051 -42.489 1.00 92.44 166 ILE A N 1
ATOM 1256 C CA . ILE A 1 166 ? 24.747 12.431 -41.535 1.00 92.44 166 ILE A CA 1
ATOM 1257 C C . ILE A 1 166 ? 24.143 12.730 -40.155 1.00 92.44 166 ILE A C 1
ATOM 1259 O O . ILE A 1 166 ? 24.688 12.304 -39.137 1.00 92.44 166 ILE A O 1
ATOM 1263 N N . ALA A 1 167 ? 22.994 13.414 -40.117 1.00 95.00 167 ALA A N 1
ATOM 1264 C CA . ALA A 1 167 ? 22.277 13.667 -38.873 1.00 95.00 167 ALA A CA 1
ATOM 1265 C C . ALA A 1 167 ? 21.837 12.359 -38.189 1.00 95.00 167 ALA A C 1
ATOM 1267 O O . ALA A 1 167 ? 22.064 12.207 -36.991 1.00 95.00 167 ALA A O 1
ATOM 1268 N N . ALA A 1 168 ? 21.286 11.393 -38.934 1.00 93.88 168 ALA A N 1
ATOM 1269 C CA . ALA A 1 168 ? 20.903 10.088 -38.391 1.00 93.88 168 ALA A CA 1
ATOM 1270 C C . ALA A 1 168 ? 22.102 9.348 -37.775 1.00 93.88 168 ALA A C 1
ATOM 1272 O O . ALA A 1 168 ? 22.046 9.000 -36.598 1.00 93.88 168 ALA A O 1
ATOM 1273 N N . ILE A 1 169 ? 23.220 9.232 -38.503 1.00 94.31 169 ILE A N 1
ATOM 1274 C CA . ILE A 1 169 ? 24.453 8.608 -37.988 1.00 94.31 169 ILE A CA 1
ATOM 1275 C C . ILE A 1 169 ? 24.945 9.308 -36.717 1.00 94.31 169 ILE A C 1
ATOM 1277 O O . ILE A 1 169 ? 25.377 8.648 -35.774 1.00 94.31 169 ILE A O 1
ATOM 1281 N N . SER A 1 170 ? 24.883 10.642 -36.664 1.00 96.00 170 SER A N 1
ATOM 1282 C CA . SER A 1 170 ? 25.328 11.386 -35.480 1.00 96.00 170 SER A CA 1
ATOM 1283 C C . SER A 1 170 ? 24.471 11.096 -34.242 1.00 96.00 170 SER A C 1
ATOM 1285 O O . SER A 1 170 ? 25.011 10.950 -33.145 1.00 96.00 170 SER A O 1
ATOM 1287 N N . VAL A 1 171 ? 23.152 10.947 -34.416 1.00 96.12 171 VAL A N 1
ATOM 1288 C CA . VAL A 1 171 ? 22.226 10.588 -33.332 1.00 96.12 171 VAL A CA 1
ATOM 1289 C C . VAL A 1 171 ? 22.452 9.142 -32.888 1.00 96.12 171 VAL A C 1
ATOM 1291 O O . VAL A 1 171 ? 22.496 8.880 -31.687 1.00 96.12 171 VAL A O 1
ATOM 1294 N N . GLU A 1 172 ? 22.659 8.215 -33.828 1.00 95.81 172 GLU A N 1
ATOM 1295 C CA . GLU A 1 172 ? 22.984 6.813 -33.527 1.00 95.81 172 GLU A CA 1
ATOM 1296 C C . GLU A 1 172 ? 24.299 6.690 -32.752 1.00 95.81 172 GLU A C 1
ATOM 1298 O O . GLU A 1 172 ? 24.347 6.005 -31.732 1.00 95.81 172 GLU A O 1
ATOM 1303 N N . ALA A 1 173 ? 25.344 7.406 -33.178 1.00 96.75 173 ALA A N 1
ATOM 1304 C CA . ALA A 1 173 ? 26.638 7.425 -32.501 1.00 96.75 173 ALA A CA 1
ATOM 1305 C C . ALA A 1 173 ? 26.530 7.981 -31.072 1.00 96.75 173 ALA A C 1
ATOM 1307 O O . ALA A 1 173 ? 27.110 7.423 -30.136 1.00 96.75 173 ALA A O 1
ATOM 1308 N N . LEU A 1 174 ? 25.764 9.061 -30.886 1.00 96.38 174 LEU A N 1
ATOM 1309 C CA . LEU A 1 174 ? 25.524 9.658 -29.573 1.00 96.38 174 LEU A CA 1
ATOM 1310 C C . LEU A 1 174 ? 24.772 8.691 -28.650 1.00 96.38 174 LEU A C 1
ATOM 1312 O O . LEU A 1 174 ? 25.181 8.495 -27.504 1.00 96.38 174 LEU A O 1
ATOM 1316 N N . TYR A 1 175 ? 23.724 8.034 -29.152 1.00 96.19 175 TYR A N 1
ATOM 1317 C CA . TYR A 1 175 ? 22.995 7.023 -28.387 1.00 96.19 175 TYR A CA 1
ATOM 1318 C C . TYR A 1 175 ? 23.878 5.832 -28.018 1.00 96.19 175 TYR A C 1
ATOM 1320 O O . TYR A 1 175 ? 23.900 5.419 -26.862 1.00 96.19 175 TYR A O 1
ATOM 1328 N N . LEU A 1 176 ? 24.639 5.305 -28.976 1.00 96.38 176 LEU A N 1
ATOM 1329 C CA . LEU A 1 176 ? 25.537 4.177 -28.759 1.00 96.38 176 LEU A CA 1
ATOM 1330 C C . LEU A 1 176 ? 26.617 4.510 -27.726 1.00 96.38 176 LEU A C 1
ATOM 1332 O O . LEU A 1 176 ? 26.948 3.675 -26.889 1.00 96.38 176 LEU A O 1
ATOM 1336 N N . THR A 1 177 ? 27.113 5.748 -27.725 1.00 96.44 177 THR A N 1
ATOM 1337 C CA . THR A 1 177 ? 28.049 6.233 -26.702 1.00 96.44 177 THR A CA 1
ATOM 1338 C C . THR A 1 177 ? 27.388 6.257 -25.324 1.00 96.44 177 THR A C 1
ATOM 1340 O O . THR A 1 177 ? 27.935 5.699 -24.380 1.00 96.44 177 THR A O 1
ATOM 1343 N N . MET A 1 178 ? 26.181 6.817 -25.194 1.00 95.81 178 MET A N 1
ATOM 1344 C CA . MET A 1 178 ? 25.453 6.790 -23.918 1.00 95.81 178 MET A CA 1
ATOM 1345 C C . MET A 1 178 ? 25.187 5.353 -23.444 1.00 95.81 178 MET A C 1
ATOM 1347 O O . MET A 1 178 ? 25.483 5.020 -22.298 1.00 95.81 178 MET A O 1
ATOM 1351 N N . PHE A 1 179 ? 24.724 4.474 -24.333 1.00 95.50 179 PHE A N 1
ATOM 1352 C CA . PHE A 1 179 ? 24.391 3.091 -23.992 1.00 95.50 179 PHE A CA 1
ATOM 1353 C C . PHE A 1 179 ? 25.629 2.265 -23.603 1.00 95.50 179 PHE A C 1
ATOM 1355 O O . PHE A 1 179 ? 25.613 1.516 -22.628 1.00 95.50 179 PHE A O 1
ATOM 1362 N N . THR A 1 180 ? 26.745 2.443 -24.311 1.00 95.81 180 THR A N 1
ATOM 1363 C CA . THR A 1 180 ? 28.014 1.795 -23.949 1.00 95.81 180 THR A CA 1
ATOM 1364 C C . THR A 1 180 ? 28.568 2.325 -22.633 1.00 95.81 180 THR A C 1
ATOM 1366 O O . THR A 1 180 ? 29.068 1.528 -21.838 1.00 95.81 180 THR A O 1
ATOM 1369 N N . THR A 1 181 ? 28.451 3.630 -22.349 1.00 95.50 181 THR A N 1
ATOM 1370 C CA . THR A 1 181 ? 28.860 4.176 -21.044 1.00 95.50 181 THR A CA 1
ATOM 1371 C C . THR A 1 181 ? 28.023 3.607 -19.906 1.00 95.50 181 THR A C 1
ATOM 1373 O O . THR A 1 181 ? 28.591 3.174 -18.909 1.00 95.50 181 THR A O 1
ATOM 1376 N N . GLU A 1 182 ? 26.705 3.504 -20.077 1.00 94.94 182 GLU A N 1
ATOM 1377 C CA . GLU A 1 182 ? 25.799 2.865 -19.121 1.00 94.94 182 GLU A CA 1
ATOM 1378 C C . GLU A 1 182 ? 26.226 1.421 -18.817 1.00 94.94 182 GLU A C 1
ATOM 1380 O O . GLU A 1 182 ? 26.471 1.083 -17.657 1.00 94.94 182 GLU A O 1
ATOM 1385 N N . VAL A 1 183 ? 26.407 0.587 -19.848 1.00 93.94 183 VAL A N 1
ATOM 1386 C CA . VAL A 1 183 ? 26.804 -0.818 -19.660 1.00 93.94 183 VAL A CA 1
ATOM 1387 C C . VAL A 1 183 ? 28.213 -0.938 -19.079 1.00 93.94 183 VAL A C 1
ATOM 1389 O O . VAL A 1 183 ? 28.463 -1.815 -18.256 1.00 93.94 183 VAL A O 1
ATOM 1392 N N . THR A 1 184 ? 29.132 -0.035 -19.425 1.00 93.75 184 THR A N 1
ATOM 1393 C CA . THR A 1 184 ? 30.484 -0.014 -18.843 1.00 93.75 184 THR A CA 1
ATOM 1394 C C . THR A 1 184 ? 30.441 0.316 -17.353 1.00 93.75 184 THR A C 1
ATOM 1396 O O . THR A 1 184 ? 31.095 -0.358 -16.555 1.00 93.75 184 THR A O 1
ATOM 1399 N N . VAL A 1 185 ? 29.640 1.311 -16.958 1.00 92.94 185 VAL A N 1
ATOM 1400 C CA . VAL A 1 185 ? 29.443 1.660 -15.546 1.00 92.94 185 VAL A CA 1
ATOM 1401 C C . VAL A 1 185 ? 28.782 0.487 -14.816 1.00 92.94 185 VAL A C 1
ATOM 1403 O O . VAL A 1 185 ? 29.264 0.102 -13.752 1.00 92.94 185 VAL A O 1
ATOM 1406 N N . MET A 1 186 ? 27.779 -0.161 -15.417 1.00 90.81 186 MET A N 1
ATOM 1407 C CA . MET A 1 186 ? 27.126 -1.351 -14.861 1.00 90.81 186 MET A CA 1
ATOM 1408 C C . MET A 1 186 ? 28.126 -2.499 -14.639 1.00 90.81 186 MET A C 1
ATOM 1410 O O . MET A 1 186 ? 28.228 -3.034 -13.537 1.00 90.81 186 MET A O 1
ATOM 1414 N N . ILE A 1 187 ? 28.932 -2.844 -15.647 1.00 90.94 187 ILE A N 1
ATOM 1415 C CA . ILE A 1 187 ? 29.979 -3.875 -15.546 1.00 90.94 187 ILE A CA 1
ATOM 1416 C C . ILE A 1 187 ? 30.986 -3.522 -14.443 1.00 90.94 187 ILE A C 1
ATOM 1418 O O . ILE A 1 187 ? 31.356 -4.389 -13.648 1.00 90.94 187 ILE A O 1
ATOM 1422 N N . SER A 1 188 ? 31.397 -2.252 -14.350 1.00 89.62 188 SER A N 1
ATOM 1423 C CA . SER A 1 188 ? 32.334 -1.800 -13.315 1.00 89.62 188 SER A CA 1
ATOM 1424 C C . SER A 1 188 ? 31.743 -1.891 -11.903 1.00 89.62 188 SER A C 1
ATOM 1426 O O . SER A 1 188 ? 32.445 -2.262 -10.962 1.00 89.62 188 SER A O 1
ATOM 1428 N N . ALA A 1 189 ? 30.441 -1.625 -11.758 1.00 89.06 189 ALA A N 1
ATOM 1429 C CA . ALA A 1 189 ? 29.730 -1.679 -10.489 1.00 89.06 189 ALA A CA 1
ATOM 1430 C C . ALA A 1 189 ? 29.504 -3.126 -10.025 1.00 89.06 189 ALA A C 1
ATOM 1432 O O . ALA A 1 189 ? 29.777 -3.461 -8.871 1.00 89.06 189 ALA A O 1
ATOM 1433 N N . TYR A 1 190 ? 29.085 -4.026 -10.918 1.00 85.62 190 TYR A N 1
ATOM 1434 C CA . TYR A 1 190 ? 28.821 -5.425 -10.564 1.00 85.62 190 TYR A CA 1
ATOM 1435 C C . TYR A 1 190 ? 30.100 -6.275 -10.440 1.00 85.62 190 TYR A C 1
ATOM 1437 O O . TYR A 1 190 ? 30.141 -7.199 -9.620 1.00 85.62 190 TYR A O 1
ATOM 1445 N N . GLY A 1 191 ? 31.197 -5.927 -11.123 1.00 84.06 191 GLY A N 1
ATOM 1446 C CA . GLY A 1 191 ? 32.502 -6.592 -10.981 1.00 84.06 191 GLY A CA 1
ATOM 1447 C C . GLY A 1 191 ? 32.449 -8.105 -11.255 1.00 84.06 191 GLY A C 1
ATOM 1448 O O . GLY A 1 191 ? 31.701 -8.565 -12.105 1.00 84.06 191 GLY A O 1
ATOM 1449 N N . GLN A 1 192 ? 33.193 -8.931 -10.510 1.00 73.75 192 GLN A N 1
ATOM 1450 C CA . GLN A 1 192 ? 33.189 -10.400 -10.695 1.00 73.75 192 GLN A CA 1
ATOM 1451 C C . GLN A 1 192 ? 31.826 -11.087 -10.453 1.00 73.75 192 GLN A C 1
ATOM 1453 O O . GLN A 1 192 ? 31.657 -12.243 -10.833 1.00 73.75 192 GLN A O 1
ATOM 1458 N N . ARG A 1 193 ? 30.832 -10.389 -9.879 1.00 70.75 193 ARG A N 1
ATOM 1459 C CA . ARG A 1 193 ? 29.468 -10.919 -9.692 1.00 70.75 193 ARG A CA 1
ATOM 1460 C C . ARG A 1 193 ? 28.618 -10.906 -10.972 1.00 70.75 193 ARG A C 1
ATOM 1462 O O . ARG A 1 193 ? 27.462 -11.308 -10.920 1.00 70.75 193 ARG A O 1
ATOM 1469 N N . ILE A 1 194 ? 29.184 -10.522 -12.123 1.00 67.19 194 ILE A N 1
ATOM 1470 C CA . ILE A 1 194 ? 28.514 -10.528 -13.440 1.00 67.19 194 ILE A CA 1
ATOM 1471 C C . ILE A 1 194 ? 27.856 -11.880 -13.779 1.00 67.19 194 ILE A C 1
ATOM 1473 O O . ILE A 1 194 ? 26.840 -11.914 -14.470 1.00 67.19 194 ILE A O 1
ATOM 1477 N N . VAL A 1 195 ? 28.377 -12.999 -13.260 1.00 60.25 195 VAL A N 1
ATOM 1478 C CA . VAL A 1 195 ? 27.820 -14.343 -13.511 1.00 60.25 195 VAL A CA 1
ATOM 1479 C C . VAL A 1 195 ? 26.356 -14.466 -13.047 1.00 60.25 195 VAL A C 1
ATOM 1481 O O . VAL A 1 195 ? 25.567 -15.136 -13.715 1.00 60.25 195 VAL A O 1
ATOM 1484 N N . ASN A 1 196 ? 25.960 -13.740 -11.996 1.00 74.00 196 ASN A N 1
ATOM 1485 C CA . ASN A 1 196 ? 24.594 -13.732 -11.454 1.00 74.00 196 ASN A CA 1
ATOM 1486 C C . ASN A 1 196 ? 23.719 -12.580 -11.976 1.00 74.00 196 ASN A C 1
ATOM 1488 O O . ASN A 1 196 ? 22.730 -12.225 -11.346 1.00 74.00 196 ASN A O 1
ATOM 1492 N N . MET A 1 197 ? 24.060 -11.980 -13.118 1.00 74.94 197 MET A N 1
ATOM 1493 C CA . MET A 1 197 ? 23.213 -10.944 -13.711 1.00 74.94 197 MET A CA 1
ATOM 1494 C C . MET A 1 197 ? 21.840 -11.475 -14.136 1.00 74.94 197 MET A C 1
ATOM 1496 O O . MET A 1 197 ? 21.754 -12.528 -14.775 1.00 74.94 197 MET A O 1
ATOM 1500 N N . ASP A 1 198 ? 20.807 -10.671 -13.863 1.00 82.38 198 ASP A N 1
ATOM 1501 C CA . ASP A 1 198 ? 19.453 -10.820 -14.398 1.00 82.38 198 ASP A CA 1
ATOM 1502 C C . ASP A 1 198 ? 19.477 -11.076 -15.913 1.00 82.38 198 ASP A C 1
ATOM 1504 O O . ASP A 1 198 ? 20.285 -10.505 -16.656 1.00 82.38 198 ASP A O 1
ATOM 1508 N N . ASN A 1 199 ? 18.525 -11.877 -16.400 1.00 86.69 199 ASN A N 1
ATOM 1509 C CA . ASN A 1 199 ? 18.373 -12.159 -17.832 1.00 86.69 199 ASN A CA 1
ATOM 1510 C C . ASN A 1 199 ? 18.240 -10.877 -18.681 1.00 86.69 199 ASN A C 1
ATOM 1512 O O . ASN A 1 199 ? 18.711 -10.846 -19.816 1.00 86.69 199 ASN A O 1
ATOM 1516 N N . TYR A 1 200 ? 17.677 -9.803 -18.119 1.00 86.81 200 TYR A N 1
ATOM 1517 C CA . TYR A 1 200 ? 17.559 -8.491 -18.765 1.00 86.81 200 TYR A CA 1
ATOM 1518 C C . TYR A 1 200 ? 18.910 -7.796 -18.973 1.00 86.81 200 TYR A C 1
ATOM 1520 O O . TYR A 1 200 ? 19.166 -7.266 -20.050 1.00 86.81 200 TYR A O 1
ATOM 1528 N N . ASN A 1 201 ? 19.815 -7.868 -17.994 1.00 88.31 201 ASN A N 1
ATOM 1529 C CA . ASN A 1 201 ? 21.155 -7.285 -18.110 1.00 88.31 201 ASN A CA 1
ATOM 1530 C C . ASN A 1 201 ? 22.009 -8.066 -19.122 1.00 88.31 201 ASN A C 1
ATOM 1532 O O . ASN A 1 201 ? 22.808 -7.483 -19.856 1.00 88.31 201 ASN A O 1
ATOM 1536 N N . ARG A 1 202 ? 21.807 -9.390 -19.207 1.00 90.19 202 ARG A N 1
ATOM 1537 C CA . ARG A 1 202 ? 22.412 -10.228 -20.256 1.00 90.19 202 ARG A CA 1
ATOM 1538 C C . ARG A 1 202 ? 21.892 -9.847 -21.643 1.00 90.19 202 ARG A C 1
ATOM 1540 O O . ARG A 1 202 ? 22.678 -9.768 -22.584 1.00 90.19 202 ARG A O 1
ATOM 1547 N N . LEU A 1 203 ? 20.590 -9.586 -21.761 1.00 90.94 203 LEU A N 1
ATOM 1548 C CA . LEU A 1 203 ? 19.971 -9.112 -22.997 1.00 90.94 203 LEU A CA 1
ATOM 1549 C C . LEU A 1 203 ? 20.509 -7.731 -23.403 1.00 90.94 203 LEU A C 1
ATOM 1551 O O . LEU A 1 203 ? 20.857 -7.556 -24.566 1.00 90.94 203 LEU A O 1
ATOM 1555 N N . ASP A 1 204 ? 20.685 -6.798 -22.464 1.00 91.62 204 ASP A N 1
ATOM 1556 C CA . ASP A 1 204 ? 21.266 -5.476 -22.744 1.00 91.62 204 ASP A CA 1
ATOM 1557 C C . ASP A 1 204 ? 22.711 -5.565 -23.245 1.00 91.62 204 ASP A C 1
ATOM 1559 O O . ASP A 1 204 ? 23.076 -4.865 -24.189 1.00 91.62 204 ASP A O 1
ATOM 1563 N N . LEU A 1 205 ? 23.519 -6.479 -22.700 1.00 92.69 205 LEU A N 1
ATOM 1564 C CA . LEU A 1 205 ? 24.874 -6.729 -23.199 1.00 92.69 205 LEU A CA 1
ATOM 1565 C C . LEU A 1 205 ? 24.865 -7.218 -24.658 1.00 92.69 205 LEU A C 1
ATOM 1567 O O . LEU A 1 205 ? 25.646 -6.739 -25.485 1.00 92.69 205 LEU A O 1
ATOM 1571 N N . VAL A 1 206 ? 23.965 -8.152 -24.986 1.00 94.06 206 VAL A N 1
ATOM 1572 C CA . VAL A 1 206 ? 23.786 -8.655 -26.358 1.00 94.06 206 VAL A CA 1
ATOM 1573 C C . VAL A 1 206 ? 23.285 -7.542 -27.281 1.00 94.06 206 VAL A C 1
ATOM 1575 O O . VAL A 1 206 ? 23.778 -7.411 -28.404 1.00 94.06 206 VAL A O 1
ATOM 1578 N N . LEU A 1 207 ? 22.365 -6.698 -26.806 1.00 94.19 207 LEU A N 1
ATOM 1579 C CA . LEU A 1 207 ? 21.859 -5.553 -27.558 1.00 94.19 207 LEU A CA 1
ATOM 1580 C C . LEU A 1 207 ? 22.967 -4.542 -27.859 1.00 94.19 207 LEU A C 1
ATOM 1582 O O . LEU A 1 207 ? 23.115 -4.179 -29.025 1.00 94.19 207 LEU A O 1
ATOM 1586 N N . VAL A 1 208 ? 23.792 -4.142 -26.879 1.00 95.69 208 VAL A N 1
ATOM 1587 C CA . VAL A 1 208 ? 24.940 -3.244 -27.121 1.00 95.69 208 VAL A CA 1
ATOM 1588 C C . VAL A 1 208 ? 25.851 -3.818 -28.200 1.00 95.69 208 VAL A C 1
ATOM 1590 O O . VAL A 1 208 ? 26.196 -3.111 -29.146 1.00 95.69 208 VAL A O 1
ATOM 1593 N N . ALA A 1 209 ? 26.216 -5.099 -28.093 1.00 95.44 209 ALA A N 1
ATOM 1594 C CA . ALA A 1 209 ? 27.083 -5.748 -29.073 1.00 95.44 209 ALA A CA 1
ATOM 1595 C C . ALA A 1 209 ? 26.459 -5.747 -30.480 1.00 95.44 209 ALA A C 1
ATOM 1597 O O . ALA A 1 209 ? 27.141 -5.434 -31.458 1.00 95.44 209 ALA A O 1
ATOM 1598 N N . SER A 1 210 ? 25.154 -6.025 -30.584 1.00 95.44 210 SER A N 1
ATOM 1599 C CA . SER A 1 210 ? 24.428 -5.983 -31.857 1.00 95.44 210 SER A CA 1
ATOM 1600 C C . SER A 1 210 ? 24.371 -4.571 -32.454 1.00 95.44 210 SER A C 1
ATOM 1602 O O . SER A 1 210 ? 24.643 -4.397 -33.640 1.00 95.44 210 SER A O 1
ATOM 1604 N N . CYS A 1 211 ? 24.126 -3.545 -31.632 1.00 96.19 211 CYS A N 1
ATOM 1605 C CA . CYS A 1 211 ? 24.100 -2.148 -32.058 1.00 96.19 211 CYS A CA 1
ATOM 1606 C C . CYS A 1 211 ? 25.483 -1.667 -32.512 1.00 96.19 211 CYS A C 1
ATOM 1608 O O . CYS A 1 211 ? 25.584 -0.997 -33.537 1.00 96.19 211 CYS A O 1
ATOM 1610 N N . MET A 1 212 ? 26.554 -2.053 -31.808 1.00 96.56 212 MET A N 1
ATOM 1611 C CA . MET A 1 212 ? 27.934 -1.773 -32.225 1.00 96.56 212 MET A CA 1
ATOM 1612 C C . MET A 1 212 ? 28.250 -2.416 -33.582 1.00 96.56 212 MET A C 1
ATOM 1614 O O . MET A 1 212 ? 28.870 -1.786 -34.440 1.00 96.56 212 MET A O 1
ATOM 1618 N N . PHE A 1 213 ? 27.804 -3.654 -33.809 1.00 96.62 213 PHE A N 1
ATOM 1619 C CA . PHE A 1 213 ? 28.002 -4.349 -35.082 1.00 96.62 213 PHE A CA 1
ATOM 1620 C C . PHE A 1 213 ? 27.239 -3.675 -36.233 1.00 96.62 213 PHE A C 1
ATOM 1622 O O . PHE A 1 213 ? 27.819 -3.401 -37.283 1.00 96.62 213 PHE A O 1
ATOM 1629 N N . ILE A 1 214 ? 25.962 -3.337 -36.026 1.00 95.81 214 ILE A N 1
ATOM 1630 C CA . ILE A 1 214 ? 25.147 -2.624 -37.024 1.00 95.81 214 ILE A CA 1
ATOM 1631 C C . ILE A 1 214 ? 25.779 -1.266 -37.357 1.00 95.81 214 ILE A C 1
ATOM 1633 O O . ILE A 1 214 ? 25.971 -0.949 -38.530 1.00 95.81 214 ILE A O 1
ATOM 1637 N N . PHE A 1 215 ? 26.180 -0.498 -36.341 1.00 96.25 215 PHE A N 1
ATOM 1638 C CA . PHE A 1 215 ? 26.787 0.819 -36.521 1.00 96.25 215 PHE A CA 1
ATOM 1639 C C . PHE A 1 215 ? 28.133 0.755 -37.258 1.00 96.25 215 PHE A C 1
ATOM 1641 O O . PHE A 1 215 ? 28.393 1.554 -38.159 1.00 96.25 215 PHE A O 1
ATOM 1648 N N . THR A 1 216 ? 28.990 -0.216 -36.925 1.00 95.88 216 THR A N 1
ATOM 1649 C CA . THR A 1 216 ? 30.279 -0.402 -37.618 1.00 95.88 216 THR A CA 1
ATOM 1650 C C . THR A 1 216 ? 30.090 -0.816 -39.077 1.00 95.88 216 THR A C 1
ATOM 1652 O O . THR A 1 216 ? 30.771 -0.276 -39.952 1.00 95.88 216 THR A O 1
ATOM 1655 N N . MET A 1 217 ? 29.124 -1.695 -39.368 1.00 94.81 217 MET A N 1
ATOM 1656 C CA . MET A 1 217 ? 28.741 -2.050 -40.738 1.00 94.81 217 MET A CA 1
ATOM 1657 C C . MET A 1 217 ? 28.222 -0.830 -41.517 1.00 94.81 217 MET A C 1
ATOM 1659 O O . MET A 1 217 ? 28.632 -0.605 -42.656 1.00 94.81 217 MET A O 1
ATOM 1663 N N . GLN A 1 218 ? 27.374 -0.010 -40.894 1.00 93.25 218 GLN A N 1
ATOM 1664 C CA . GLN A 1 218 ? 26.821 1.207 -41.491 1.00 93.25 218 GLN A CA 1
ATOM 1665 C C . GLN A 1 218 ? 27.902 2.255 -41.783 1.00 93.25 218 GLN A C 1
ATOM 1667 O O . GLN A 1 218 ? 27.926 2.829 -42.871 1.00 93.25 218 GLN A O 1
ATOM 1672 N N . CYS A 1 219 ? 28.852 2.453 -40.863 1.00 93.38 219 CYS A N 1
ATOM 1673 C CA . CYS A 1 219 ? 30.015 3.312 -41.092 1.00 93.38 219 CYS A CA 1
ATOM 1674 C C . CYS A 1 219 ? 30.870 2.812 -42.267 1.00 93.38 219 CYS A C 1
ATOM 1676 O O . CYS A 1 219 ? 31.309 3.610 -43.094 1.00 93.38 219 CYS A O 1
ATOM 1678 N N . GLY A 1 220 ? 31.076 1.495 -42.373 1.00 93.38 220 GLY A N 1
ATOM 1679 C CA . GLY A 1 220 ? 31.814 0.885 -43.479 1.00 93.38 220 GLY A CA 1
ATOM 1680 C C . GLY A 1 220 ? 31.151 1.112 -44.840 1.00 93.38 220 GLY A C 1
ATOM 1681 O O . GLY A 1 220 ? 31.821 1.527 -45.786 1.00 93.38 220 GLY A O 1
ATOM 1682 N N . LEU A 1 221 ? 29.834 0.904 -44.938 1.00 91.56 221 LEU A N 1
ATOM 1683 C CA . LEU A 1 221 ? 29.079 1.140 -46.177 1.00 91.56 221 LEU A CA 1
ATOM 1684 C C . LEU A 1 221 ? 29.038 2.619 -46.573 1.00 91.56 221 LEU A C 1
ATOM 1686 O O . LEU A 1 221 ? 29.139 2.935 -47.760 1.00 91.56 221 LEU A O 1
ATOM 1690 N N . PHE A 1 222 ? 28.949 3.523 -45.593 1.00 90.00 222 PHE A N 1
ATOM 1691 C CA . PHE A 1 222 ? 29.017 4.961 -45.842 1.00 90.00 222 PHE A CA 1
ATOM 1692 C C . PHE A 1 222 ? 30.368 5.378 -46.442 1.00 90.00 222 PHE A C 1
ATOM 1694 O O . PHE A 1 222 ? 30.397 6.110 -47.429 1.00 90.00 222 PHE A O 1
ATOM 1701 N N . LEU A 1 223 ? 31.483 4.867 -45.903 1.00 91.12 223 LEU A N 1
ATOM 1702 C CA . LEU A 1 223 ? 32.828 5.147 -46.427 1.00 91.12 223 LEU A CA 1
ATOM 1703 C C . LEU A 1 223 ? 33.044 4.598 -47.843 1.00 91.12 223 LEU A C 1
ATOM 1705 O O . LEU A 1 223 ? 33.779 5.197 -48.624 1.00 91.12 223 LEU A O 1
ATOM 1709 N N . MET A 1 224 ? 32.391 3.486 -48.186 1.00 92.19 224 MET A N 1
ATOM 1710 C CA . MET A 1 224 ? 32.442 2.889 -49.526 1.00 92.19 224 MET A CA 1
ATOM 1711 C C . MET A 1 224 ? 31.526 3.592 -50.539 1.00 92.19 224 MET A C 1
ATOM 1713 O O . MET A 1 224 ? 31.469 3.169 -51.693 1.00 92.19 224 MET A O 1
ATOM 1717 N N . GLN A 1 225 ? 30.811 4.649 -50.125 1.00 87.00 225 GLN A N 1
ATOM 1718 C CA . GLN A 1 225 ? 29.883 5.422 -50.957 1.00 87.00 225 GLN A CA 1
ATOM 1719 C C . GLN A 1 225 ? 28.877 4.525 -51.712 1.00 87.00 225 GLN A C 1
ATOM 1721 O O . GLN A 1 225 ? 28.528 4.773 -52.866 1.00 87.00 225 GLN A O 1
ATOM 1726 N N . GLN A 1 226 ? 28.442 3.439 -51.063 1.00 77.12 226 GLN A N 1
ATOM 1727 C CA . GLN A 1 226 ? 27.585 2.409 -51.651 1.00 77.12 226 GLN A CA 1
ATOM 1728 C C . GLN A 1 226 ? 26.088 2.692 -51.393 1.00 77.12 226 GLN A C 1
ATOM 1730 O O . GLN A 1 226 ? 25.738 3.451 -50.495 1.00 77.12 226 GLN A O 1
ATOM 1735 N N . ASN A 1 227 ? 25.216 2.060 -52.190 1.00 80.88 227 ASN A N 1
ATOM 1736 C CA . ASN A 1 227 ? 23.745 2.156 -52.235 1.00 80.88 227 ASN A CA 1
ATOM 1737 C C . ASN A 1 227 ? 23.018 2.716 -50.987 1.00 80.88 227 ASN A C 1
ATOM 1739 O O . ASN A 1 227 ? 22.950 2.061 -49.944 1.00 80.88 227 ASN A O 1
ATOM 1743 N N . ASP A 1 228 ? 22.290 3.824 -51.175 1.00 84.56 228 ASP A N 1
ATOM 1744 C CA . ASP A 1 228 ? 21.421 4.466 -50.167 1.00 84.56 228 ASP A CA 1
ATOM 1745 C C . ASP A 1 228 ? 20.353 3.528 -49.568 1.00 84.56 228 ASP A C 1
ATOM 1747 O O . ASP A 1 228 ? 19.935 3.685 -48.416 1.00 84.56 228 ASP A O 1
ATOM 1751 N N . LEU A 1 229 ? 19.931 2.510 -50.327 1.00 86.69 229 LEU A N 1
ATOM 1752 C CA . LEU A 1 229 ? 18.962 1.509 -49.876 1.00 86.69 229 LEU A CA 1
ATOM 1753 C C . LEU A 1 229 ? 19.517 0.628 -48.745 1.00 86.69 229 LEU A C 1
ATOM 1755 O O . LEU A 1 229 ? 18.808 0.356 -47.778 1.00 86.69 229 LEU A O 1
ATOM 1759 N N . ALA A 1 230 ? 20.780 0.200 -48.847 1.00 90.00 230 ALA A N 1
ATOM 1760 C CA . ALA A 1 230 ? 21.411 -0.647 -47.833 1.00 90.00 230 ALA A CA 1
ATOM 1761 C C . ALA A 1 230 ? 21.605 0.123 -46.520 1.00 90.00 230 ALA A C 1
ATOM 1763 O O . ALA A 1 230 ? 21.310 -0.392 -45.444 1.00 90.00 230 ALA A O 1
ATOM 1764 N N . ASN A 1 231 ? 22.006 1.389 -46.627 1.00 88.19 231 ASN A N 1
ATOM 1765 C CA . ASN A 1 231 ? 22.141 2.292 -45.489 1.00 88.19 231 ASN A CA 1
ATOM 1766 C C . ASN A 1 231 ? 20.793 2.539 -44.790 1.00 88.19 231 ASN A C 1
ATOM 1768 O O . ASN A 1 231 ? 20.709 2.473 -43.567 1.00 88.19 231 ASN A O 1
ATOM 1772 N N . SER A 1 232 ? 19.718 2.738 -45.558 1.00 88.81 232 SER A N 1
ATOM 1773 C CA . SER A 1 232 ? 18.370 2.907 -45.001 1.00 88.81 232 SER A CA 1
ATOM 1774 C C . SER A 1 232 ? 17.864 1.640 -44.298 1.00 88.81 232 SER A C 1
ATOM 1776 O O . SER A 1 232 ? 17.218 1.732 -43.255 1.00 88.81 232 SER A O 1
ATOM 1778 N N . ALA A 1 233 ? 18.179 0.453 -44.828 1.00 92.25 233 ALA A N 1
ATOM 1779 C CA . ALA A 1 233 ? 17.825 -0.819 -44.198 1.00 92.25 233 ALA A CA 1
ATOM 1780 C C . ALA A 1 233 ? 18.561 -1.037 -42.864 1.00 92.25 233 ALA A C 1
ATOM 1782 O O . ALA A 1 233 ? 17.952 -1.507 -41.905 1.00 92.25 233 ALA A O 1
ATOM 1783 N N . LEU A 1 234 ? 19.839 -0.651 -42.771 1.00 92.62 234 LEU A N 1
ATOM 1784 C CA . LEU A 1 234 ? 20.597 -0.740 -41.519 1.00 92.62 234 LEU A CA 1
ATOM 1785 C C . LEU A 1 234 ? 20.054 0.196 -40.433 1.00 92.62 234 LEU A C 1
ATOM 1787 O O . LEU A 1 234 ? 19.935 -0.247 -39.293 1.00 92.62 234 LEU A O 1
ATOM 1791 N N . ILE A 1 235 ? 19.621 1.412 -40.788 1.00 91.31 235 ILE A N 1
ATOM 1792 C CA . ILE A 1 235 ? 18.940 2.323 -39.847 1.00 91.31 235 ILE A CA 1
ATOM 1793 C C . ILE A 1 235 ? 17.658 1.673 -39.302 1.00 91.31 235 ILE A C 1
ATOM 1795 O O . ILE A 1 235 ? 17.386 1.722 -38.104 1.00 91.31 235 ILE A O 1
ATOM 1799 N N . VAL A 1 236 ? 16.866 1.012 -40.155 1.00 93.56 236 VAL A N 1
ATOM 1800 C CA . VAL A 1 236 ? 15.658 0.291 -39.710 1.00 93.56 236 VAL A CA 1
ATOM 1801 C C . VAL A 1 236 ? 16.012 -0.855 -38.758 1.00 93.56 236 VAL A C 1
ATOM 1803 O O . VAL A 1 236 ? 15.366 -1.005 -37.720 1.00 93.56 236 VAL A O 1
ATOM 1806 N N . CYS A 1 237 ? 17.048 -1.639 -39.068 1.00 94.56 237 CYS A N 1
ATOM 1807 C CA . CYS A 1 237 ? 17.540 -2.692 -38.178 1.00 94.56 237 CYS A CA 1
ATOM 1808 C C . CYS A 1 237 ? 18.016 -2.128 -36.834 1.00 94.56 237 CYS A C 1
ATOM 1810 O O . CYS A 1 237 ? 17.722 -2.717 -35.794 1.00 94.56 237 CYS A O 1
ATOM 1812 N N . PHE A 1 238 ? 18.695 -0.978 -36.842 1.00 93.62 238 PHE A N 1
ATOM 1813 C CA . PHE A 1 238 ? 19.127 -0.289 -35.630 1.00 93.62 238 PHE A CA 1
ATOM 1814 C C . PHE A 1 238 ? 17.928 0.142 -34.779 1.00 93.62 238 PHE A C 1
ATOM 1816 O O . PHE A 1 238 ? 17.862 -0.194 -33.599 1.00 93.62 238 PHE A O 1
ATOM 1823 N N . ILE A 1 239 ? 16.927 0.798 -35.378 1.00 92.88 239 ILE A N 1
ATOM 1824 C CA . ILE A 1 239 ? 15.683 1.177 -34.687 1.00 92.88 239 ILE A CA 1
ATOM 1825 C C . ILE A 1 239 ? 14.988 -0.059 -34.095 1.00 92.88 239 ILE A C 1
ATOM 1827 O O . ILE A 1 239 ? 14.526 -0.014 -32.954 1.00 92.88 239 ILE A O 1
ATOM 1831 N N . GLY A 1 240 ? 14.938 -1.170 -34.835 1.00 92.56 240 GLY A N 1
ATOM 1832 C CA . GLY A 1 240 ? 14.377 -2.435 -34.358 1.00 92.56 240 GLY A CA 1
ATOM 1833 C C . GLY A 1 240 ? 15.129 -3.003 -33.151 1.00 92.56 240 GLY A C 1
ATOM 1834 O O . GLY A 1 240 ? 14.501 -3.355 -32.153 1.00 92.56 240 GLY A O 1
ATOM 1835 N N . ALA A 1 241 ? 16.463 -3.026 -33.204 1.00 92.12 241 ALA A N 1
ATOM 1836 C CA . ALA A 1 241 ? 17.305 -3.479 -32.098 1.00 92.12 241 ALA A CA 1
ATOM 1837 C C . ALA A 1 241 ? 17.127 -2.600 -30.848 1.00 92.12 241 ALA A C 1
ATOM 1839 O O . ALA A 1 241 ? 16.943 -3.121 -29.751 1.00 92.12 241 ALA A O 1
ATOM 1840 N N . VAL A 1 242 ? 17.088 -1.273 -31.007 1.00 91.56 242 VAL A N 1
ATOM 1841 C CA . VAL A 1 242 ? 16.830 -0.345 -29.893 1.00 91.56 242 VAL A CA 1
ATOM 1842 C C . VAL A 1 242 ? 15.419 -0.525 -29.329 1.00 91.56 242 VAL A C 1
ATOM 1844 O O . VAL A 1 242 ? 15.234 -0.469 -28.117 1.00 91.56 242 VAL A O 1
ATOM 1847 N N . SER A 1 243 ? 14.429 -0.818 -30.174 1.00 90.38 243 SER A N 1
ATOM 1848 C CA . SER A 1 243 ? 13.046 -1.042 -29.734 1.00 90.38 243 SER A CA 1
ATOM 1849 C C . SER A 1 243 ? 12.879 -2.314 -28.894 1.00 90.38 243 SER A C 1
ATOM 1851 O O . SER A 1 243 ? 11.990 -2.373 -28.050 1.00 90.38 243 SER A O 1
ATOM 1853 N N . LEU A 1 244 ? 13.747 -3.323 -29.035 1.00 90.75 244 LEU A N 1
ATOM 1854 C CA . LEU A 1 244 ? 13.722 -4.494 -28.144 1.00 90.75 244 LEU A CA 1
ATOM 1855 C C . LEU A 1 244 ? 14.007 -4.129 -26.683 1.00 90.75 244 LEU A C 1
ATOM 1857 O O . LEU A 1 244 ? 13.570 -4.834 -25.775 1.00 90.75 244 LEU A O 1
ATOM 1861 N N . ARG A 1 245 ? 14.661 -2.990 -26.437 1.00 87.06 245 ARG A N 1
ATOM 1862 C CA . ARG A 1 245 ? 14.902 -2.477 -25.088 1.00 87.06 245 ARG A CA 1
ATOM 1863 C C . ARG A 1 245 ? 13.611 -2.099 -24.355 1.00 87.06 245 ARG A C 1
ATOM 1865 O O . ARG A 1 245 ? 13.587 -2.104 -23.129 1.00 87.06 245 ARG A O 1
ATOM 1872 N N . PHE A 1 246 ? 12.500 -1.887 -25.070 1.00 84.75 246 PHE A N 1
ATOM 1873 C CA . PHE A 1 246 ? 11.182 -1.704 -24.452 1.00 84.75 246 PHE A CA 1
ATOM 1874 C C . PHE A 1 246 ? 10.693 -2.927 -23.669 1.00 84.75 246 PHE A C 1
ATOM 1876 O O . PHE A 1 246 ? 9.809 -2.778 -22.832 1.00 84.75 246 PHE A O 1
ATOM 1883 N N . LEU A 1 247 ? 11.292 -4.110 -23.848 1.00 83.50 247 LEU A N 1
ATOM 1884 C CA . LEU A 1 247 ? 11.028 -5.257 -22.974 1.00 83.50 247 LEU A CA 1
ATOM 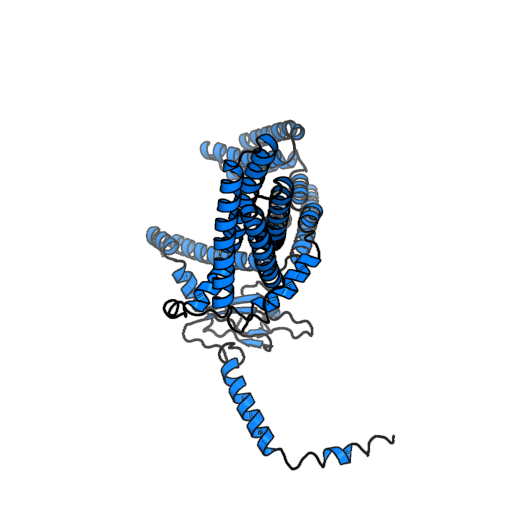1885 C C . LEU A 1 247 ? 11.357 -4.953 -21.501 1.00 83.50 247 LEU A C 1
ATOM 1887 O O . LEU A 1 247 ? 10.712 -5.503 -20.614 1.00 83.50 247 LEU A O 1
ATOM 1891 N N . HIS A 1 248 ? 12.277 -4.023 -21.213 1.00 79.69 248 HIS A N 1
ATOM 1892 C CA . HIS A 1 248 ? 12.533 -3.559 -19.842 1.00 79.69 248 HIS A CA 1
ATOM 1893 C C . HIS A 1 248 ? 11.377 -2.745 -19.258 1.00 79.69 248 HIS A C 1
ATOM 1895 O O . HIS A 1 248 ? 11.186 -2.738 -18.044 1.00 79.69 248 HIS A O 1
ATOM 1901 N N . ALA A 1 249 ? 10.551 -2.108 -20.093 1.00 78.62 249 ALA A N 1
ATOM 1902 C CA . ALA A 1 249 ? 9.358 -1.418 -19.610 1.00 78.62 249 ALA A CA 1
ATOM 1903 C C . ALA A 1 249 ? 8.347 -2.396 -18.981 1.00 78.62 249 ALA A C 1
ATOM 1905 O O . ALA A 1 249 ? 7.556 -1.982 -18.137 1.00 78.62 249 ALA A O 1
ATOM 1906 N N . ALA A 1 250 ? 8.405 -3.693 -19.319 1.00 79.62 250 ALA A N 1
ATOM 1907 C CA . ALA A 1 250 ? 7.614 -4.720 -18.643 1.00 79.62 250 ALA A CA 1
ATOM 1908 C C . ALA A 1 250 ? 8.028 -4.885 -17.169 1.00 79.62 250 ALA A C 1
ATOM 1910 O O . ALA A 1 250 ? 7.161 -4.933 -16.301 1.00 79.62 250 ALA A O 1
ATOM 1911 N N . LYS A 1 251 ? 9.335 -4.847 -16.866 1.00 78.88 251 LYS A N 1
ATOM 1912 C CA . LYS A 1 251 ? 9.857 -4.859 -15.484 1.00 78.88 251 LYS A CA 1
ATOM 1913 C C . LYS A 1 251 ? 9.374 -3.637 -14.697 1.00 78.88 251 LYS A C 1
ATOM 1915 O O . LYS A 1 251 ? 8.991 -3.741 -13.534 1.00 78.88 251 LYS A O 1
ATOM 1920 N N . TYR A 1 252 ? 9.346 -2.473 -15.348 1.00 78.50 252 TYR A N 1
ATOM 1921 C CA . TYR A 1 252 ? 8.780 -1.265 -14.748 1.00 78.50 252 TYR A CA 1
ATOM 1922 C C . TYR A 1 252 ? 7.278 -1.421 -14.467 1.00 78.50 252 TYR A C 1
ATOM 1924 O O . TYR A 1 252 ? 6.815 -1.054 -13.387 1.00 78.50 252 TYR A O 1
ATOM 1932 N N . ALA A 1 253 ? 6.523 -2.005 -15.403 1.00 76.38 253 ALA A N 1
ATOM 1933 C CA . ALA A 1 253 ? 5.095 -2.257 -15.234 1.00 76.38 253 ALA A CA 1
ATOM 1934 C C . ALA A 1 253 ? 4.802 -3.198 -14.052 1.00 76.38 253 ALA A C 1
ATOM 1936 O O . ALA A 1 253 ? 3.883 -2.913 -13.286 1.00 76.38 253 ALA A O 1
ATOM 1937 N N . GLU A 1 254 ? 5.603 -4.250 -13.852 1.00 81.31 254 GLU A N 1
ATOM 1938 C CA . GLU A 1 254 ? 5.491 -5.148 -12.690 1.00 81.31 254 GLU A CA 1
ATOM 1939 C C . GLU A 1 254 ? 5.642 -4.383 -11.364 1.00 81.31 254 GLU A C 1
ATOM 1941 O O . GLU A 1 254 ? 4.784 -4.481 -10.489 1.00 81.31 254 GLU A O 1
ATOM 1946 N N . ARG A 1 255 ? 6.657 -3.519 -11.233 1.00 78.75 255 ARG A N 1
ATOM 1947 C CA . ARG A 1 255 ? 6.848 -2.720 -10.004 1.00 78.75 255 ARG A CA 1
ATOM 1948 C C . ARG A 1 255 ? 5.758 -1.680 -9.777 1.00 78.75 255 ARG A C 1
ATOM 1950 O O . ARG A 1 255 ? 5.400 -1.380 -8.637 1.00 78.75 255 ARG A O 1
ATOM 1957 N N . VAL A 1 256 ? 5.260 -1.068 -10.850 1.00 76.19 256 VAL A N 1
ATOM 1958 C CA . VAL A 1 256 ? 4.130 -0.136 -10.748 1.00 76.19 256 VAL A CA 1
ATOM 1959 C C . VAL A 1 256 ? 2.889 -0.885 -10.274 1.00 76.19 256 VAL A C 1
ATOM 1961 O O . VAL A 1 256 ? 2.188 -0.377 -9.401 1.00 76.19 256 VAL A O 1
ATOM 1964 N N . LEU A 1 257 ? 2.652 -2.096 -10.785 1.00 79.00 257 LEU A N 1
ATOM 1965 C CA . LEU A 1 257 ? 1.542 -2.944 -10.365 1.00 79.00 257 LEU A CA 1
ATOM 1966 C C . LEU A 1 257 ? 1.616 -3.269 -8.868 1.00 79.00 257 LEU A C 1
ATOM 1968 O O . LEU A 1 257 ? 0.603 -3.135 -8.188 1.00 79.00 257 LEU A O 1
ATOM 1972 N N . GLU A 1 258 ? 2.796 -3.599 -8.335 1.00 82.25 258 GLU A N 1
ATOM 1973 C CA . GLU A 1 258 ? 2.995 -3.823 -6.892 1.00 82.25 258 GLU A CA 1
ATOM 1974 C C . GLU A 1 258 ? 2.637 -2.582 -6.058 1.00 82.25 258 GLU A C 1
ATOM 1976 O O . GLU A 1 258 ? 1.861 -2.669 -5.107 1.00 82.25 258 GLU A O 1
ATOM 1981 N N . ARG A 1 259 ? 3.124 -1.394 -6.447 1.00 79.56 259 ARG A N 1
ATOM 1982 C CA . ARG A 1 259 ? 2.806 -0.143 -5.730 1.00 79.56 259 ARG A CA 1
ATOM 1983 C C . ARG A 1 259 ? 1.323 0.199 -5.779 1.00 79.56 259 ARG A C 1
ATOM 1985 O O . ARG A 1 259 ? 0.770 0.689 -4.793 1.00 79.56 259 ARG A O 1
ATOM 1992 N N . VAL A 1 260 ? 0.692 -0.015 -6.931 1.00 76.25 260 VAL A N 1
ATOM 1993 C CA . VAL A 1 260 ? -0.749 0.190 -7.095 1.00 76.25 260 VAL A CA 1
ATOM 1994 C C . VAL A 1 260 ? -1.512 -0.808 -6.230 1.00 76.25 260 VAL A C 1
ATOM 1996 O O . VAL A 1 260 ? -2.439 -0.398 -5.539 1.00 76.25 260 VAL A O 1
ATOM 1999 N N . ALA A 1 261 ? -1.095 -2.074 -6.190 1.00 77.75 261 ALA A N 1
ATOM 2000 C CA . ALA A 1 261 ? -1.706 -3.089 -5.340 1.00 77.75 261 ALA A CA 1
ATOM 2001 C C . ALA A 1 261 ? -1.621 -2.713 -3.852 1.00 77.75 261 ALA A C 1
ATOM 2003 O O . ALA A 1 261 ? -2.635 -2.755 -3.160 1.00 77.75 261 ALA A O 1
ATOM 2004 N N . ASP A 1 262 ? -0.465 -2.251 -3.368 1.00 80.38 262 ASP A N 1
ATOM 2005 C CA . ASP A 1 262 ? -0.311 -1.806 -1.976 1.00 80.38 262 ASP A CA 1
ATOM 2006 C C . ASP A 1 262 ? -1.114 -0.532 -1.664 1.00 80.38 262 ASP A C 1
ATOM 2008 O O . ASP A 1 262 ? -1.589 -0.332 -0.543 1.00 80.38 262 ASP A O 1
ATOM 2012 N N . TYR A 1 263 ? -1.274 0.364 -2.639 1.00 79.56 263 TYR A N 1
ATOM 2013 C CA . TYR A 1 263 ? -2.142 1.530 -2.489 1.00 79.56 263 TYR A CA 1
ATOM 2014 C C . TYR A 1 263 ? -3.617 1.124 -2.393 1.00 79.56 263 TYR A C 1
ATOM 2016 O O . TYR A 1 263 ? -4.319 1.577 -1.489 1.00 79.56 263 TYR A O 1
ATOM 2024 N N . VAL A 1 264 ? -4.067 0.238 -3.285 1.00 78.12 264 VAL A N 1
ATOM 2025 C CA . VAL A 1 264 ? -5.432 -0.303 -3.283 1.00 78.12 264 VAL A CA 1
ATOM 2026 C C . VAL A 1 264 ? -5.706 -1.056 -1.986 1.00 78.12 264 VAL A C 1
ATOM 2028 O O . VAL A 1 264 ? -6.758 -0.846 -1.392 1.00 78.12 264 VAL A O 1
ATOM 2031 N N . HIS A 1 265 ? -4.757 -1.859 -1.502 1.00 81.19 265 HIS A N 1
ATOM 2032 C CA . HIS A 1 265 ? -4.896 -2.589 -0.244 1.00 81.19 265 HIS A CA 1
ATOM 2033 C C . HIS A 1 265 ? -5.082 -1.639 0.946 1.00 81.19 265 HIS A C 1
ATOM 2035 O O . HIS A 1 265 ? -6.055 -1.767 1.677 1.00 81.19 265 HIS A O 1
ATOM 2041 N N . ARG A 1 266 ? -4.247 -0.595 1.069 1.00 81.25 266 ARG A N 1
ATOM 2042 C CA . ARG A 1 266 ? -4.397 0.420 2.131 1.00 81.25 266 ARG A CA 1
ATOM 2043 C C . ARG A 1 266 ? -5.714 1.186 2.049 1.00 81.25 266 ARG A C 1
ATOM 2045 O O . ARG A 1 266 ? -6.329 1.472 3.074 1.00 81.25 266 ARG A O 1
ATOM 2052 N N . TYR A 1 267 ? -6.137 1.544 0.839 1.00 82.69 267 TYR A N 1
ATOM 2053 C CA . TYR A 1 267 ? -7.420 2.211 0.629 1.00 82.69 267 TYR A CA 1
ATOM 2054 C C . TYR A 1 267 ? -8.586 1.312 1.051 1.00 82.69 267 TYR A C 1
ATOM 2056 O O . TYR A 1 267 ? -9.510 1.761 1.730 1.00 82.69 267 TYR A O 1
ATOM 2064 N N . LEU A 1 268 ? -8.520 0.037 0.673 1.00 81.06 268 LEU A N 1
ATOM 2065 C CA . LEU A 1 268 ? -9.524 -0.952 1.011 1.00 81.06 268 LEU A CA 1
ATOM 2066 C C . LEU A 1 268 ? -9.580 -1.201 2.522 1.00 81.06 268 LEU A C 1
ATOM 2068 O O . LEU A 1 268 ? -10.669 -1.161 3.083 1.00 81.06 268 LEU A O 1
ATOM 2072 N N . ASP A 1 269 ? -8.441 -1.395 3.184 1.00 83.00 269 ASP A N 1
ATOM 2073 C CA . ASP A 1 269 ? -8.383 -1.610 4.633 1.00 83.00 269 ASP A CA 1
ATOM 2074 C C . ASP A 1 269 ? -9.014 -0.442 5.395 1.00 83.00 269 ASP A C 1
ATOM 2076 O O . ASP A 1 269 ? -9.793 -0.658 6.324 1.00 83.00 269 ASP A O 1
ATOM 2080 N N . ALA A 1 270 ? -8.759 0.798 4.959 1.00 80.38 270 ALA A N 1
ATOM 2081 C CA . ALA A 1 270 ? -9.396 1.983 5.529 1.00 80.38 270 ALA A CA 1
ATOM 2082 C C . ALA A 1 270 ? -10.924 1.963 5.342 1.00 80.38 270 ALA A C 1
ATOM 2084 O O . ALA A 1 270 ? -11.671 2.263 6.272 1.00 80.38 270 ALA A O 1
ATOM 2085 N N . LYS A 1 271 ? -11.412 1.558 4.164 1.00 84.12 271 LYS A N 1
ATOM 2086 C CA . LYS A 1 271 ? -12.854 1.455 3.895 1.00 84.12 271 LYS A CA 1
ATOM 2087 C C . LYS A 1 271 ? -13.538 0.332 4.661 1.00 84.12 271 LYS A C 1
ATOM 2089 O O . LYS A 1 271 ? -14.638 0.535 5.174 1.00 84.12 271 LYS A O 1
ATOM 2094 N N . ILE A 1 272 ? -12.893 -0.823 4.773 1.00 85.38 272 ILE A N 1
ATOM 2095 C CA . ILE A 1 272 ? -13.393 -1.946 5.569 1.00 85.38 272 ILE A CA 1
ATOM 2096 C C . ILE A 1 272 ? -13.427 -1.552 7.047 1.00 85.38 272 ILE A C 1
ATOM 2098 O O . ILE A 1 272 ? -14.398 -1.862 7.734 1.00 85.38 272 ILE A O 1
ATOM 2102 N N . TYR A 1 273 ? -12.414 -0.826 7.525 1.00 85.81 273 TYR A N 1
ATOM 2103 C CA . TYR A 1 273 ? -12.380 -0.290 8.883 1.00 85.81 273 TYR A CA 1
ATOM 2104 C C . TYR A 1 273 ? -13.570 0.639 9.164 1.00 85.81 273 TYR A C 1
ATOM 2106 O O . TYR A 1 273 ? -14.284 0.434 10.148 1.00 85.81 273 TYR A O 1
ATOM 2114 N N . ASP A 1 274 ? -13.830 1.612 8.286 1.00 83.69 274 ASP A N 1
ATOM 2115 C CA . ASP A 1 274 ? -14.965 2.534 8.424 1.00 83.69 274 ASP A CA 1
ATOM 2116 C C . ASP A 1 274 ? -16.301 1.774 8.444 1.00 83.69 274 ASP A C 1
ATOM 2118 O O . ASP A 1 274 ? -17.155 2.008 9.304 1.00 83.69 274 ASP A O 1
ATOM 2122 N N . ALA A 1 275 ? -16.472 0.815 7.528 1.00 85.81 275 ALA A N 1
ATOM 2123 C CA . ALA A 1 275 ? -17.675 -0.007 7.455 1.00 85.81 275 ALA A CA 1
ATOM 2124 C C . ALA A 1 275 ? -17.869 -0.857 8.721 1.00 85.81 275 ALA A C 1
ATOM 2126 O O . ALA A 1 275 ? -18.986 -0.965 9.234 1.00 85.81 275 ALA A O 1
ATOM 2127 N N . TYR A 1 276 ? -16.783 -1.417 9.258 1.00 89.38 276 TYR A N 1
ATOM 2128 C CA . TYR A 1 276 ? -16.804 -2.177 10.502 1.00 89.38 276 TYR A CA 1
ATOM 2129 C C . TYR A 1 276 ? -17.226 -1.298 11.689 1.00 89.38 276 TYR A C 1
ATOM 2131 O O . TYR A 1 276 ? -18.091 -1.691 12.474 1.00 89.38 276 TYR A O 1
ATOM 2139 N N . GLN A 1 277 ? -16.674 -0.085 11.793 1.00 87.12 277 GLN A N 1
ATOM 2140 C CA . GLN A 1 277 ? -17.023 0.870 12.845 1.00 87.12 277 GLN A CA 1
ATOM 2141 C C . GLN A 1 277 ? -18.501 1.283 12.783 1.00 87.12 277 GLN A C 1
ATOM 2143 O O . GLN A 1 277 ? -19.178 1.293 13.814 1.00 87.12 277 GLN A O 1
ATOM 2148 N N . ILE A 1 278 ? -19.016 1.582 11.586 1.00 88.38 278 ILE A N 1
ATOM 2149 C CA . ILE A 1 278 ? -20.432 1.925 11.380 1.00 88.38 278 ILE A CA 1
ATOM 2150 C C . ILE A 1 278 ? -21.327 0.741 11.756 1.00 88.38 278 ILE A C 1
ATOM 2152 O O . ILE A 1 278 ? -22.287 0.908 12.507 1.00 88.38 278 ILE A O 1
ATOM 2156 N N . GLY A 1 279 ? -21.002 -0.463 11.278 1.00 89.38 279 GLY A N 1
ATOM 2157 C CA . GLY A 1 279 ? -21.771 -1.664 11.592 1.00 89.38 279 GLY A CA 1
ATOM 2158 C C . GLY A 1 279 ? -21.803 -1.952 13.095 1.00 89.38 279 GLY A C 1
ATOM 2159 O O . GLY A 1 279 ? -22.864 -2.255 13.638 1.00 89.38 279 GLY A O 1
ATOM 2160 N N . HIS A 1 280 ? -20.674 -1.792 13.790 1.00 92.06 280 HIS A N 1
ATOM 2161 C CA . HIS A 1 280 ? -20.618 -1.939 15.244 1.00 92.06 280 HIS A CA 1
ATOM 2162 C C . HIS A 1 280 ? -21.515 -0.915 15.955 1.00 92.06 280 HIS A C 1
ATOM 2164 O O . HIS A 1 280 ? -22.294 -1.291 16.828 1.00 92.06 280 HIS A O 1
ATOM 2170 N N . ALA A 1 281 ? -21.462 0.361 15.559 1.00 87.94 281 ALA A N 1
ATOM 2171 C CA . ALA A 1 281 ? -22.307 1.406 16.139 1.00 87.94 281 ALA A CA 1
ATOM 2172 C C . ALA A 1 281 ? -23.809 1.120 15.957 1.00 87.94 281 ALA A C 1
ATOM 2174 O O . ALA A 1 281 ? -24.591 1.337 16.882 1.00 87.94 281 ALA A O 1
ATOM 2175 N N . ILE A 1 282 ? -24.212 0.577 14.801 1.00 89.44 282 ILE A N 1
ATOM 2176 C CA . ILE A 1 282 ? -25.600 0.155 14.553 1.00 89.44 282 ILE A CA 1
ATOM 2177 C C . ILE A 1 282 ? -25.996 -0.988 15.492 1.00 89.44 282 ILE A C 1
ATOM 2179 O O . ILE A 1 282 ? -27.068 -0.939 16.089 1.00 89.44 282 ILE A O 1
ATOM 2183 N N . VAL A 1 283 ? -25.138 -2.003 15.654 1.00 93.94 283 VAL A N 1
ATOM 2184 C CA . VAL A 1 283 ? -25.403 -3.130 16.565 1.00 93.94 283 VAL A CA 1
ATOM 2185 C C . VAL A 1 283 ? -25.599 -2.640 17.999 1.00 93.94 283 VAL A C 1
ATOM 2187 O O . VAL A 1 283 ? -26.571 -3.042 18.638 1.00 93.94 283 VAL A O 1
ATOM 2190 N N . THR A 1 284 ? -24.730 -1.744 18.477 1.00 90.56 284 THR A N 1
ATOM 2191 C CA . THR A 1 284 ? -24.852 -1.137 19.810 1.00 90.56 284 THR A CA 1
ATOM 2192 C C . THR A 1 284 ? -26.144 -0.328 19.943 1.00 90.56 284 THR A C 1
ATOM 2194 O O . THR A 1 284 ? -26.875 -0.501 20.915 1.00 90.56 284 THR A O 1
ATOM 2197 N N . GLY A 1 285 ? -26.479 0.498 18.948 1.00 90.06 285 GLY A N 1
ATOM 2198 C CA . GLY A 1 285 ? -27.705 1.300 18.964 1.00 90.06 285 GLY A CA 1
ATOM 2199 C C . GLY A 1 285 ? -28.981 0.453 18.979 1.00 90.06 285 GLY A C 1
ATOM 2200 O O . GLY A 1 285 ? -29.896 0.722 19.756 1.00 90.06 285 GLY A O 1
ATOM 2201 N N . GLU A 1 286 ? -29.043 -0.607 18.171 1.00 91.50 286 GLU A N 1
ATOM 2202 C CA . GLU A 1 286 ? -30.196 -1.519 18.142 1.00 91.50 286 GLU A CA 1
ATOM 2203 C C . GLU A 1 286 ? -30.347 -2.301 19.456 1.00 91.50 286 GLU A C 1
ATOM 2205 O O . GLU A 1 286 ? -31.463 -2.541 19.925 1.00 91.50 286 GLU A O 1
ATOM 2210 N N . GLU A 1 287 ? -29.233 -2.658 20.097 1.00 94.00 287 GLU A N 1
ATOM 2211 C CA . GLU A 1 287 ? -29.241 -3.282 21.419 1.00 94.00 287 GLU A CA 1
ATOM 2212 C C . GLU A 1 287 ? -29.759 -2.328 22.506 1.00 94.00 287 GLU A C 1
ATOM 2214 O O . GLU A 1 287 ? -30.619 -2.712 23.306 1.00 94.00 287 GLU A O 1
ATOM 2219 N N . GLU A 1 288 ? -29.340 -1.061 22.495 1.00 92.81 288 GLU A N 1
ATOM 2220 C CA . GLU A 1 288 ? -29.865 -0.050 23.417 1.00 92.81 288 GLU A CA 1
ATOM 2221 C C . GLU A 1 288 ? -31.362 0.208 23.211 1.00 92.81 288 GLU A C 1
ATOM 2223 O O . GLU A 1 288 ? -32.113 0.316 24.189 1.00 92.81 288 GLU A O 1
ATOM 2228 N N . VAL A 1 289 ? -31.831 0.262 21.959 1.00 92.00 289 VAL A N 1
ATOM 2229 C CA . VAL A 1 289 ? -33.262 0.382 21.638 1.00 92.00 289 VAL A CA 1
ATOM 2230 C C . VAL A 1 289 ? -34.022 -0.821 22.189 1.00 92.00 289 VAL A C 1
ATOM 2232 O O . VAL A 1 289 ? -35.034 -0.653 22.878 1.00 92.00 289 VAL A O 1
ATOM 2235 N N . GLN A 1 290 ? -33.524 -2.039 21.965 1.00 93.88 290 GLN A N 1
ATOM 2236 C CA . GLN A 1 290 ? -34.145 -3.264 22.468 1.00 93.88 290 GLN A CA 1
ATOM 2237 C C . GLN A 1 290 ? -34.297 -3.244 24.000 1.00 93.88 290 GLN A C 1
ATOM 2239 O O . GLN A 1 290 ? -35.354 -3.621 24.537 1.00 93.88 290 GLN A O 1
ATOM 2244 N N . GLN A 1 291 ? -33.266 -2.773 24.705 1.00 92.94 291 GLN A N 1
ATOM 2245 C CA . GLN A 1 291 ? -33.240 -2.698 26.164 1.00 92.94 291 GLN A CA 1
ATOM 2246 C C . GLN A 1 291 ? -34.111 -1.567 26.721 1.00 92.94 291 GLN A C 1
ATOM 2248 O O . GLN A 1 291 ? -34.758 -1.767 27.750 1.00 92.94 291 GLN A O 1
ATOM 2253 N N . ASN A 1 292 ? -34.184 -0.411 26.052 1.00 93.69 292 ASN A N 1
ATOM 2254 C CA . ASN A 1 292 ? -34.794 0.799 26.613 1.00 93.69 292 ASN A CA 1
ATOM 2255 C C . ASN A 1 292 ? -36.191 1.147 26.075 1.00 93.69 292 ASN A C 1
ATOM 2257 O O . ASN A 1 292 ? -36.877 1.949 26.706 1.00 93.69 292 ASN A O 1
ATOM 2261 N N . VAL A 1 293 ? -36.673 0.548 24.977 1.00 94.25 293 VAL A N 1
ATOM 2262 C CA . VAL A 1 293 ? -37.928 0.989 24.323 1.00 94.25 293 VAL A CA 1
ATOM 2263 C C . VAL A 1 293 ? -39.166 0.966 25.234 1.00 94.25 293 VAL A C 1
ATOM 2265 O O . VAL A 1 293 ? -40.032 1.833 25.136 1.00 94.25 293 VAL A O 1
ATOM 2268 N N . TRP A 1 294 ? -39.241 0.016 26.169 1.00 95.00 294 TRP A N 1
ATOM 2269 C CA . TRP A 1 294 ? -40.357 -0.109 27.115 1.00 95.00 294 TRP A CA 1
ATOM 2270 C C . TRP A 1 294 ? -40.467 1.081 28.078 1.00 95.00 294 TRP A C 1
ATOM 2272 O O . TRP A 1 294 ? -41.544 1.329 28.611 1.00 95.00 294 TRP A O 1
ATOM 2282 N N . LYS A 1 295 ? -39.376 1.832 28.284 1.00 95.00 295 LYS A N 1
ATOM 2283 C CA . LYS A 1 295 ? -39.372 3.050 29.106 1.00 95.00 295 LYS A CA 1
ATOM 2284 C C . LYS A 1 295 ? -40.099 4.208 28.417 1.00 95.00 295 LYS A C 1
ATOM 2286 O O . LYS A 1 295 ? -40.567 5.117 29.092 1.00 95.00 295 LYS A O 1
ATOM 2291 N N . PHE A 1 296 ? -40.187 4.179 27.086 1.00 92.94 296 PHE A N 1
ATOM 2292 C CA . PHE A 1 296 ? -40.685 5.293 26.276 1.00 92.94 296 PHE A CA 1
ATOM 2293 C C . PHE A 1 296 ? -42.068 5.044 25.666 1.00 92.94 296 PHE A C 1
ATOM 2295 O O . PHE A 1 296 ? -42.763 5.999 25.329 1.00 92.94 296 PHE A O 1
ATOM 2302 N N . VAL A 1 297 ? -42.480 3.782 25.512 1.00 94.00 297 VAL A N 1
ATOM 2303 C CA . VAL A 1 297 ? -43.730 3.414 24.835 1.00 94.00 297 VAL A CA 1
ATOM 2304 C C . VAL A 1 297 ? -44.645 2.655 25.793 1.00 94.00 297 VAL A C 1
ATOM 2306 O O . VAL A 1 297 ? -44.332 1.549 26.218 1.00 94.00 297 VAL A O 1
ATOM 2309 N N . SER A 1 298 ? -45.812 3.229 26.100 1.00 94.94 298 SER A N 1
ATOM 2310 C CA . SER A 1 298 ? -46.784 2.639 27.037 1.00 94.94 298 SER A CA 1
ATOM 2311 C C . SER A 1 298 ? -47.555 1.443 26.464 1.00 94.94 298 SER A C 1
ATOM 2313 O O . SER A 1 298 ? -48.137 0.666 27.215 1.00 94.94 298 SER A O 1
ATOM 2315 N N . ASN A 1 299 ? -47.602 1.298 25.136 1.00 96.12 299 ASN A N 1
ATOM 2316 C CA . ASN A 1 299 ? -48.309 0.201 24.481 1.00 96.12 299 ASN A CA 1
ATOM 2317 C C . ASN A 1 299 ? -47.404 -1.034 24.340 1.00 96.12 299 ASN A C 1
ATOM 2319 O O . ASN A 1 299 ? -46.485 -1.052 23.516 1.00 96.12 299 ASN A O 1
ATOM 2323 N N . ASN A 1 300 ? -47.717 -2.091 25.094 1.00 95.38 300 ASN A N 1
ATOM 2324 C CA . ASN A 1 300 ? -46.965 -3.351 25.098 1.00 95.38 300 ASN A CA 1
ATOM 2325 C C . ASN A 1 300 ? -46.873 -4.015 23.714 1.00 95.38 300 ASN A C 1
ATOM 2327 O O . ASN A 1 300 ? -45.847 -4.618 23.399 1.00 95.38 300 ASN A O 1
ATOM 2331 N N . ASN A 1 301 ? -47.902 -3.879 22.870 1.00 95.31 301 ASN A N 1
ATOM 2332 C CA . ASN A 1 301 ? -47.891 -4.475 21.531 1.00 95.31 301 ASN A CA 1
ATOM 2333 C C . ASN A 1 301 ? -46.854 -3.789 20.629 1.00 95.31 301 ASN A C 1
ATOM 2335 O O . ASN A 1 301 ? -46.084 -4.456 19.942 1.00 95.31 301 ASN A O 1
ATOM 2339 N N . THR A 1 302 ? -46.776 -2.458 20.690 1.00 91.62 302 THR A N 1
ATOM 2340 C CA . THR A 1 302 ? -45.805 -1.664 19.923 1.00 91.62 302 THR A CA 1
ATOM 2341 C C . THR A 1 302 ? -44.378 -1.880 20.433 1.00 91.62 302 THR A C 1
ATOM 2343 O O . THR A 1 302 ? -43.444 -1.965 19.641 1.00 91.62 302 THR A O 1
ATOM 2346 N N . VAL A 1 303 ? -44.199 -2.044 21.749 1.00 93.12 303 VAL A N 1
ATOM 2347 C CA . VAL A 1 303 ? -42.908 -2.416 22.359 1.00 93.12 303 VAL A CA 1
ATOM 2348 C C . VAL A 1 303 ? -42.412 -3.764 21.836 1.00 93.12 303 VAL A C 1
ATOM 2350 O O . VAL A 1 303 ? -41.237 -3.888 21.485 1.00 93.12 303 VAL A O 1
ATOM 2353 N N . ALA A 1 304 ? -43.290 -4.769 21.771 1.00 95.12 304 ALA A N 1
ATOM 2354 C CA . ALA A 1 304 ? -42.941 -6.090 21.255 1.00 95.12 304 ALA A CA 1
ATOM 2355 C C . ALA A 1 304 ? -42.542 -6.034 19.771 1.00 95.12 304 ALA A C 1
ATOM 2357 O O . ALA A 1 304 ? -41.542 -6.638 19.383 1.00 95.12 304 ALA A O 1
ATOM 2358 N N . GLU A 1 305 ? -43.267 -5.261 18.960 1.00 94.44 305 GLU A N 1
ATOM 2359 C CA . GLU A 1 305 ? -42.959 -5.065 17.540 1.00 94.44 305 GLU A CA 1
ATOM 2360 C C . GLU A 1 305 ? -41.602 -4.373 17.328 1.00 94.44 305 GLU A C 1
ATOM 2362 O O . GLU A 1 305 ? -40.775 -4.868 16.560 1.00 94.44 305 GLU A O 1
ATOM 2367 N N . ILE A 1 306 ? -41.335 -3.269 18.040 1.00 89.50 306 ILE A N 1
ATOM 2368 C CA . ILE A 1 306 ? -40.061 -2.538 17.930 1.00 89.50 306 ILE A CA 1
ATOM 2369 C C . ILE A 1 306 ? -38.893 -3.424 18.375 1.00 89.50 306 ILE A C 1
ATOM 2371 O O . ILE A 1 306 ? -37.883 -3.489 17.679 1.00 89.50 306 ILE A O 1
ATOM 2375 N N . ARG A 1 307 ? -39.036 -4.168 19.481 1.00 95.31 307 ARG A N 1
ATOM 2376 C CA . ARG A 1 307 ? -38.010 -5.128 19.925 1.00 95.31 307 ARG A CA 1
ATOM 2377 C C . ARG A 1 307 ? -37.753 -6.222 18.897 1.00 95.31 307 ARG A C 1
ATOM 2379 O O . ARG A 1 307 ? -36.596 -6.573 18.671 1.00 95.31 307 ARG A O 1
ATOM 2386 N N . GLY A 1 308 ? -38.808 -6.756 18.281 1.00 93.75 308 GLY A N 1
ATOM 2387 C CA . GLY A 1 308 ? -38.688 -7.758 17.224 1.00 93.75 308 GLY A CA 1
ATOM 2388 C C . GLY A 1 308 ? -37.891 -7.233 16.030 1.00 93.75 308 GLY A C 1
ATOM 2389 O O . GLY A 1 308 ? -36.982 -7.910 15.552 1.00 93.75 308 GLY A O 1
ATOM 2390 N N . ARG A 1 309 ? -38.166 -5.995 15.602 1.00 90.69 309 ARG A N 1
ATOM 2391 C CA . ARG A 1 309 ? -37.433 -5.335 14.509 1.00 90.69 309 ARG A CA 1
ATOM 2392 C C . ARG A 1 309 ? -35.980 -5.038 14.862 1.00 90.69 309 ARG A C 1
ATOM 2394 O O . ARG A 1 309 ? -35.103 -5.409 14.091 1.00 90.69 309 ARG A O 1
ATOM 2401 N N . ALA A 1 310 ? -35.725 -4.457 16.033 1.00 88.12 310 ALA A N 1
ATOM 2402 C CA . ALA A 1 310 ? -34.369 -4.173 16.502 1.00 88.12 310 ALA A CA 1
ATOM 2403 C C . ALA A 1 310 ? -33.520 -5.453 16.577 1.00 88.12 310 ALA A C 1
ATOM 2405 O O . ALA A 1 310 ? -32.379 -5.492 16.125 1.00 88.12 310 ALA A O 1
ATOM 2406 N N . THR A 1 311 ? -34.118 -6.555 17.048 1.00 94.88 311 THR A N 1
ATOM 2407 C CA . THR A 1 311 ? -33.456 -7.868 17.086 1.00 94.88 311 THR A CA 1
ATOM 2408 C C . THR A 1 311 ? -33.087 -8.354 15.683 1.00 94.88 311 THR A C 1
ATOM 2410 O O . THR A 1 311 ? -31.974 -8.836 15.477 1.00 94.88 311 THR A O 1
ATOM 2413 N N . LEU A 1 312 ? -33.999 -8.223 14.715 1.00 92.88 312 LEU A N 1
ATOM 2414 C CA . LEU A 1 312 ? -33.761 -8.640 13.334 1.00 92.88 312 LEU A CA 1
ATOM 2415 C C . LEU A 1 312 ? -32.659 -7.798 12.675 1.00 92.88 312 LEU A C 1
ATOM 2417 O O . LEU A 1 312 ? -31.729 -8.368 12.106 1.00 92.88 312 LEU A O 1
ATOM 2421 N N . ASN A 1 313 ? -32.717 -6.471 12.804 1.00 87.56 313 ASN A N 1
ATOM 2422 C CA . ASN A 1 313 ? -31.697 -5.562 12.272 1.00 87.56 313 ASN A CA 1
ATOM 2423 C C . ASN A 1 313 ? -30.319 -5.863 12.867 1.00 87.56 313 ASN A C 1
ATOM 2425 O O . ASN A 1 313 ? -29.346 -6.037 12.131 1.00 87.56 313 ASN A O 1
ATOM 2429 N N . ARG A 1 314 ? -30.252 -6.017 14.196 1.00 93.56 314 ARG A N 1
ATOM 2430 C CA . ARG A 1 314 ? -29.023 -6.376 14.908 1.00 93.56 314 ARG A CA 1
ATOM 2431 C C . ARG A 1 314 ? -28.418 -7.668 14.366 1.00 93.56 314 ARG A C 1
ATOM 2433 O O . ARG A 1 314 ? -27.223 -7.708 14.100 1.00 93.56 314 ARG A O 1
ATOM 2440 N N . LEU A 1 315 ? -29.226 -8.715 14.172 1.00 93.25 315 LEU A N 1
ATOM 2441 C CA . LEU A 1 315 ? -28.755 -10.007 13.657 1.00 93.25 315 LEU A CA 1
ATOM 2442 C C . LEU A 1 315 ? -28.216 -9.916 12.224 1.00 93.25 315 LEU A C 1
ATOM 2444 O O . LEU A 1 315 ? -27.206 -10.552 11.918 1.00 93.25 315 LEU A O 1
ATOM 2448 N N . LEU A 1 316 ? -28.861 -9.132 11.354 1.00 89.06 316 LEU A N 1
ATOM 2449 C CA . LEU A 1 316 ? -28.402 -8.932 9.977 1.00 89.06 316 LEU A CA 1
ATOM 2450 C C . LEU A 1 316 ? -27.028 -8.256 9.935 1.00 89.06 316 LEU A C 1
ATOM 2452 O O . LEU A 1 316 ? -26.121 -8.754 9.265 1.00 89.06 316 LEU A O 1
ATOM 2456 N N . VAL A 1 317 ? -26.855 -7.168 10.688 1.00 89.06 317 VAL A N 1
ATOM 2457 C CA . VAL A 1 317 ? -25.578 -6.440 10.746 1.00 89.06 317 VAL A CA 1
ATOM 2458 C C . VAL A 1 317 ? -24.500 -7.287 11.421 1.00 89.06 317 VAL A C 1
ATOM 2460 O O . VAL A 1 317 ? -23.390 -7.392 10.901 1.00 89.06 317 VAL A O 1
ATOM 2463 N N . LEU A 1 318 ? -24.828 -7.972 12.523 1.00 92.88 318 LEU A N 1
ATOM 2464 C CA . LEU A 1 318 ? -23.893 -8.847 13.233 1.00 92.88 318 LEU A CA 1
ATOM 2465 C C . LEU A 1 318 ? -23.343 -9.948 12.318 1.00 92.88 318 LEU A C 1
ATOM 2467 O O . LEU A 1 318 ? -22.139 -10.194 12.308 1.00 92.88 318 LEU A O 1
ATOM 2471 N N . ARG A 1 319 ? -24.199 -10.583 11.506 1.00 92.56 319 ARG A N 1
ATOM 2472 C CA . ARG A 1 319 ? -23.769 -11.609 10.546 1.00 92.56 319 ARG A CA 1
ATOM 2473 C C . ARG A 1 319 ? -22.711 -11.074 9.573 1.00 92.56 319 ARG A C 1
ATOM 2475 O O . ARG A 1 319 ? -21.748 -11.780 9.287 1.00 92.56 319 ARG A O 1
ATOM 2482 N N . ARG A 1 320 ? -22.872 -9.840 9.086 1.00 86.56 320 ARG A N 1
ATOM 2483 C CA . ARG A 1 320 ? -21.909 -9.195 8.177 1.00 86.56 320 ARG A CA 1
ATOM 2484 C C . ARG A 1 320 ? -20.624 -8.785 8.884 1.00 86.56 320 ARG A C 1
ATOM 2486 O O . ARG A 1 320 ? -19.548 -8.971 8.328 1.00 86.56 320 ARG A O 1
ATOM 2493 N N . LEU A 1 321 ? -20.710 -8.306 10.122 1.00 90.19 321 LEU A N 1
ATOM 2494 C CA . LEU A 1 321 ? -19.517 -8.038 10.925 1.00 90.19 321 LEU A CA 1
ATOM 2495 C C . LEU A 1 321 ? -18.697 -9.311 11.147 1.00 90.19 321 LEU A C 1
ATOM 2497 O O . LEU A 1 321 ? -17.481 -9.266 11.003 1.00 90.19 321 LEU A O 1
ATOM 2501 N N . VAL A 1 322 ? -19.340 -10.450 11.425 1.00 92.62 322 VAL A N 1
ATOM 2502 C CA . VAL A 1 322 ? -18.650 -11.748 11.557 1.00 92.62 322 VAL A CA 1
ATOM 2503 C C . VAL A 1 322 ? -17.961 -12.148 10.249 1.00 92.62 322 VAL A C 1
ATOM 2505 O O . VAL A 1 322 ? -16.828 -12.628 10.266 1.00 92.62 322 VAL A O 1
ATOM 2508 N N . GLU A 1 323 ? -18.599 -11.905 9.103 1.00 89.12 323 GLU A N 1
ATOM 2509 C CA . GLU A 1 323 ? -17.986 -12.135 7.791 1.00 89.12 323 GLU A CA 1
ATOM 2510 C C . GLU A 1 323 ? -16.733 -11.263 7.591 1.00 89.12 323 GLU A C 1
ATOM 2512 O O . GLU A 1 323 ? -15.672 -11.791 7.250 1.00 89.12 323 GLU A O 1
ATOM 2517 N N . ILE A 1 324 ? -16.815 -9.960 7.891 1.00 87.50 324 ILE A N 1
ATOM 2518 C CA . ILE A 1 324 ? -15.667 -9.040 7.838 1.00 87.50 324 ILE A CA 1
ATOM 2519 C C . ILE A 1 324 ? -14.552 -9.503 8.783 1.00 87.50 324 ILE A C 1
ATOM 2521 O O . ILE A 1 324 ? -13.397 -9.538 8.375 1.00 87.50 324 ILE A O 1
ATOM 2525 N N . GLN A 1 325 ? -14.878 -9.920 10.010 1.00 91.25 325 GLN A N 1
ATOM 2526 C CA . GLN A 1 325 ? -13.898 -10.422 10.983 1.00 91.25 325 GLN A CA 1
ATOM 2527 C C . GLN A 1 325 ? -13.170 -11.668 10.480 1.00 91.25 325 GLN A C 1
ATOM 2529 O O . GLN A 1 325 ? -11.964 -11.792 10.675 1.00 91.25 325 GLN A O 1
ATOM 2534 N N . SER A 1 326 ? -13.899 -12.581 9.832 1.00 89.62 326 SER A N 1
ATOM 2535 C CA . SER A 1 326 ? -13.316 -13.810 9.290 1.00 89.62 326 SER A CA 1
ATOM 2536 C C . SER A 1 326 ? -12.384 -13.548 8.104 1.00 89.62 326 SER A C 1
ATOM 2538 O O . SER A 1 326 ? -11.373 -14.231 7.966 1.00 89.62 326 SER A O 1
ATOM 2540 N N . ARG A 1 327 ? -12.700 -12.548 7.265 1.00 86.12 327 ARG A N 1
ATOM 2541 C CA . ARG A 1 327 ? -11.912 -12.194 6.074 1.00 86.12 327 ARG A CA 1
ATOM 2542 C C . ARG A 1 327 ? -10.760 -11.231 6.370 1.00 86.12 327 ARG A C 1
ATOM 2544 O O . ARG A 1 327 ? -9.728 -11.317 5.717 1.00 86.12 327 ARG A O 1
ATOM 2551 N N . PHE A 1 328 ? -10.928 -10.330 7.338 1.00 86.88 328 PHE A N 1
ATOM 2552 C CA . PHE A 1 328 ? -10.001 -9.235 7.639 1.00 86.88 328 PHE A CA 1
ATOM 2553 C C . PHE A 1 328 ? -9.726 -9.135 9.152 1.00 86.88 328 PHE A C 1
ATOM 2555 O O . PHE A 1 328 ? -10.098 -8.149 9.799 1.00 86.88 328 PHE A O 1
ATOM 2562 N N . PRO A 1 329 ? -9.052 -10.132 9.757 1.00 83.62 329 PRO A N 1
ATOM 2563 C CA . PRO A 1 329 ? -8.797 -10.148 11.199 1.00 83.62 329 PRO A CA 1
ATOM 2564 C C . PRO A 1 329 ? -7.944 -8.957 11.669 1.00 83.62 329 PRO A C 1
ATOM 2566 O O . PRO A 1 329 ? -8.134 -8.470 12.782 1.00 83.62 329 PRO A O 1
ATOM 2569 N N . GLY A 1 330 ? -7.054 -8.433 10.817 1.00 79.31 330 GLY A N 1
ATOM 2570 C CA . GLY A 1 330 ? -6.231 -7.259 11.131 1.00 79.31 330 GLY A CA 1
ATOM 2571 C C . GLY A 1 330 ? -7.056 -5.995 11.397 1.00 79.31 330 GLY A C 1
ATOM 2572 O O . GLY A 1 330 ? -6.790 -5.279 12.362 1.00 79.31 330 GLY A O 1
ATOM 2573 N N . VAL A 1 331 ? -8.117 -5.767 10.613 1.00 81.06 331 VAL A N 1
ATOM 2574 C CA . VAL A 1 331 ? -9.036 -4.629 10.802 1.00 81.06 331 VAL A CA 1
ATOM 2575 C C . VAL A 1 331 ? -9.748 -4.727 12.150 1.00 81.06 331 VAL A C 1
ATOM 2577 O O . VAL A 1 331 ? -9.876 -3.733 12.861 1.00 81.06 331 VAL A O 1
ATOM 2580 N N . MET A 1 332 ? -10.159 -5.935 12.540 1.00 83.50 332 MET A N 1
ATOM 2581 C CA . MET A 1 332 ? -10.800 -6.191 13.829 1.00 83.50 332 MET A CA 1
ATOM 2582 C C . MET A 1 332 ? -9.864 -5.912 15.010 1.00 83.50 332 MET A C 1
ATOM 2584 O O . MET A 1 332 ? -10.275 -5.287 15.989 1.00 83.50 332 MET A O 1
ATOM 2588 N N . VAL A 1 333 ? -8.606 -6.354 14.925 1.00 77.56 333 VAL A N 1
ATOM 2589 C CA . VAL A 1 333 ? -7.596 -6.059 15.953 1.00 77.56 333 VAL A CA 1
ATOM 2590 C C . VAL A 1 333 ? -7.372 -4.552 16.049 1.00 77.56 333 VAL A C 1
ATOM 2592 O O . VAL A 1 333 ? -7.453 -4.001 17.144 1.00 77.56 333 VAL A O 1
ATOM 2595 N N . ALA A 1 334 ? -7.185 -3.869 14.916 1.00 75.06 334 ALA A N 1
ATOM 2596 C CA . ALA A 1 334 ? -7.012 -2.418 14.882 1.00 75.06 334 ALA A CA 1
ATOM 2597 C C . ALA A 1 334 ? -8.212 -1.676 15.493 1.00 75.06 334 ALA A C 1
ATOM 2599 O O . ALA A 1 334 ? -8.033 -0.756 16.293 1.00 75.06 334 ALA A O 1
ATOM 2600 N N . PHE A 1 335 ? -9.435 -2.106 15.168 1.00 84.00 335 PHE A N 1
ATOM 2601 C CA . PHE A 1 335 ? -10.660 -1.547 15.732 1.00 84.00 335 PHE A CA 1
ATOM 2602 C C . PHE A 1 335 ? -10.721 -1.729 17.249 1.00 84.00 335 PHE A C 1
ATOM 2604 O O . PHE A 1 335 ? -10.948 -0.759 17.966 1.00 84.00 335 PHE A O 1
ATOM 2611 N N . ARG A 1 336 ? -10.483 -2.946 17.752 1.00 80.62 336 ARG A N 1
ATOM 2612 C CA . ARG A 1 336 ? -10.525 -3.243 19.194 1.00 80.62 336 ARG A CA 1
ATOM 2613 C C . ARG A 1 336 ? -9.456 -2.482 19.967 1.00 80.62 336 ARG A C 1
ATOM 2615 O O . ARG A 1 336 ? -9.756 -1.947 21.030 1.00 80.62 336 ARG A O 1
ATOM 2622 N N . SER A 1 337 ? -8.243 -2.388 19.426 1.00 75.50 337 SER A N 1
ATOM 2623 C CA . SER A 1 337 ? -7.170 -1.590 20.021 1.00 75.50 337 SER A CA 1
ATOM 2624 C C . SER A 1 337 ? -7.564 -0.118 20.102 1.00 75.50 337 SER A C 1
ATOM 2626 O O . SER A 1 337 ? -7.458 0.482 21.167 1.00 75.50 337 SER A O 1
ATOM 2628 N N . ARG A 1 338 ? -8.105 0.454 19.017 1.00 76.94 338 ARG A N 1
ATOM 2629 C CA . ARG A 1 338 ? -8.575 1.845 19.015 1.00 76.94 338 ARG A CA 1
ATOM 2630 C C . ARG A 1 338 ? -9.741 2.057 19.975 1.00 76.94 338 ARG A C 1
ATOM 2632 O O . ARG A 1 338 ? -9.738 3.048 20.693 1.00 76.94 338 ARG A O 1
ATOM 2639 N N . GLN A 1 339 ? -10.691 1.128 20.030 1.00 78.56 339 GLN A N 1
ATOM 2640 C CA . GLN A 1 339 ? -11.806 1.175 20.972 1.00 78.56 339 GLN A CA 1
ATOM 2641 C C . GLN A 1 339 ? -11.307 1.172 22.419 1.00 78.56 339 GLN A C 1
ATOM 2643 O O . GLN A 1 339 ? -11.718 2.032 23.190 1.00 78.56 339 GLN A O 1
ATOM 2648 N N . ALA A 1 340 ? -10.381 0.275 22.766 1.00 72.31 340 ALA A N 1
ATOM 2649 C CA . ALA A 1 340 ? -9.774 0.231 24.093 1.00 72.31 340 ALA A CA 1
ATOM 2650 C C . ALA A 1 340 ? -9.049 1.544 24.424 1.00 72.31 340 ALA A C 1
ATOM 2652 O O . ALA A 1 340 ? -9.271 2.113 25.491 1.00 72.31 340 ALA A O 1
ATOM 2653 N N . SER A 1 341 ? -8.250 2.079 23.493 1.00 69.88 341 SER A N 1
ATOM 2654 C CA . SER A 1 341 ? -7.589 3.377 23.672 1.00 69.88 341 SER A CA 1
ATOM 2655 C C . SER A 1 341 ? -8.589 4.516 23.877 1.00 69.88 341 SER A C 1
ATOM 2657 O O . SER A 1 341 ? -8.388 5.345 24.759 1.00 69.88 341 SER A O 1
ATOM 2659 N N . THR A 1 342 ? -9.678 4.558 23.103 1.00 72.75 342 THR A N 1
ATOM 2660 C CA . THR A 1 342 ? -10.734 5.567 23.265 1.00 72.75 342 THR A CA 1
ATOM 2661 C C . THR A 1 342 ? -11.442 5.422 24.605 1.00 72.75 342 THR A C 1
ATOM 2663 O O . THR A 1 342 ? -11.645 6.423 25.273 1.00 72.75 342 THR A O 1
ATOM 2666 N N . THR A 1 343 ? -11.746 4.202 25.053 1.00 74.12 343 THR A N 1
ATOM 2667 C CA . THR A 1 343 ? -12.360 3.981 26.371 1.00 74.12 343 THR A CA 1
ATOM 2668 C C . THR A 1 343 ? -11.465 4.473 27.507 1.00 74.12 343 THR A C 1
ATOM 2670 O O . THR A 1 343 ? -11.960 5.133 28.413 1.00 74.12 343 THR A O 1
ATOM 2673 N N . ILE A 1 344 ? -10.154 4.219 27.440 1.00 73.06 344 ILE A N 1
ATOM 2674 C CA . ILE A 1 344 ? -9.194 4.729 28.433 1.00 73.06 344 ILE A CA 1
ATOM 2675 C C . ILE A 1 344 ? -9.158 6.262 28.411 1.00 73.06 344 ILE A C 1
ATOM 2677 O O . ILE A 1 344 ? -9.171 6.899 29.460 1.00 73.06 344 ILE A O 1
ATOM 2681 N N . LEU A 1 345 ? -9.122 6.867 27.221 1.00 70.56 345 LEU A N 1
ATOM 2682 C CA . LEU A 1 345 ? -9.125 8.324 27.079 1.00 70.56 345 LEU A CA 1
ATOM 2683 C C . LEU A 1 345 ? -10.418 8.948 27.614 1.00 70.56 345 LEU A C 1
ATOM 2685 O O . LEU A 1 345 ? -10.361 9.969 28.299 1.00 70.56 345 LEU A O 1
ATOM 2689 N N . ASP A 1 346 ? -11.565 8.333 27.340 1.00 77.25 346 ASP A N 1
ATOM 2690 C CA . ASP A 1 346 ? -12.864 8.785 27.832 1.00 77.25 346 ASP A CA 1
ATOM 2691 C C . ASP A 1 346 ? -12.952 8.664 29.357 1.00 77.25 346 ASP A C 1
ATOM 2693 O O . ASP A 1 346 ? -13.451 9.579 30.006 1.00 77.25 346 ASP A O 1
ATOM 2697 N N . ASP A 1 347 ? -12.443 7.578 29.941 1.00 78.44 347 ASP A N 1
ATOM 2698 C CA . ASP A 1 347 ? -12.410 7.381 31.393 1.00 78.44 347 ASP A CA 1
ATOM 2699 C C . ASP A 1 347 ? -11.535 8.429 32.091 1.00 78.44 347 ASP A C 1
ATOM 2701 O O . ASP A 1 347 ? -11.963 9.093 33.033 1.00 78.44 347 ASP A O 1
ATOM 2705 N N . VAL A 1 348 ? -10.338 8.677 31.558 1.00 75.25 348 VAL A N 1
ATOM 2706 C CA . VAL A 1 348 ? -9.468 9.762 32.028 1.00 75.25 348 VAL A CA 1
ATOM 2707 C C . VAL A 1 348 ? -10.173 11.111 31.921 1.00 75.25 348 VAL A C 1
ATOM 2709 O O . VAL A 1 348 ? -10.129 11.908 32.858 1.00 75.25 348 VAL A O 1
ATOM 2712 N N . THR A 1 349 ? -10.821 11.375 30.788 1.00 78.75 349 THR A N 1
ATOM 2713 C CA . THR A 1 349 ? -11.515 12.645 30.555 1.00 78.75 349 THR A CA 1
ATOM 2714 C C . THR A 1 349 ? -12.659 12.829 31.548 1.00 78.75 349 THR A C 1
ATOM 2716 O O . THR A 1 349 ? -12.800 13.915 32.110 1.00 78.75 349 THR A O 1
ATOM 2719 N N . ARG A 1 350 ? -13.435 11.773 31.824 1.00 81.75 350 ARG A N 1
ATOM 2720 C CA . ARG A 1 350 ? -14.490 11.784 32.848 1.00 81.75 350 ARG A CA 1
ATOM 2721 C C . ARG A 1 350 ? -13.921 12.030 34.235 1.00 81.75 350 ARG A C 1
ATOM 2723 O O . ARG A 1 350 ? -14.392 12.933 34.905 1.00 81.75 350 ARG A O 1
ATOM 2730 N N . ASN A 1 351 ? -12.849 11.339 34.616 1.00 78.50 351 ASN A N 1
ATOM 2731 C CA . ASN A 1 351 ? -12.194 11.562 35.904 1.00 78.50 351 ASN A CA 1
ATOM 2732 C C . ASN A 1 351 ? -11.747 13.022 36.070 1.00 78.50 351 ASN A C 1
ATOM 2734 O O . ASN A 1 351 ? -11.917 13.601 37.139 1.00 78.50 351 ASN A O 1
ATOM 2738 N N . ILE A 1 352 ? -11.198 13.654 35.027 1.00 78.38 352 ILE A N 1
ATOM 2739 C CA . ILE A 1 352 ? -10.830 15.080 35.074 1.00 78.38 352 ILE A CA 1
ATOM 2740 C C . ILE A 1 352 ? -12.076 15.959 35.260 1.00 78.38 352 ILE A C 1
ATOM 2742 O O . ILE A 1 352 ? -12.053 16.883 36.072 1.00 78.38 352 ILE A O 1
ATOM 2746 N N . GLN A 1 353 ? -13.158 15.668 34.534 1.00 81.06 353 GLN A N 1
ATOM 2747 C CA . GLN A 1 353 ? -14.426 16.394 34.650 1.00 81.06 353 GLN A CA 1
ATOM 2748 C C . GLN A 1 353 ? -15.066 16.234 36.035 1.00 81.06 353 GLN A C 1
ATOM 2750 O O . GLN A 1 353 ? -15.566 17.214 36.586 1.00 81.06 353 GLN A O 1
ATOM 2755 N N . ASP A 1 354 ? -15.002 15.043 36.625 1.00 86.81 354 ASP A N 1
ATOM 2756 C CA . ASP A 1 354 ? -15.538 14.763 37.955 1.00 86.81 354 ASP A CA 1
ATOM 2757 C C . ASP A 1 354 ? -14.761 15.549 39.020 1.00 86.81 354 ASP A C 1
ATOM 2759 O O . ASP A 1 354 ? -15.367 16.303 39.782 1.00 86.81 354 ASP A O 1
ATOM 2763 N N . HIS A 1 355 ? -13.422 15.520 38.988 1.00 81.62 355 HIS A N 1
ATOM 2764 C CA . HIS A 1 355 ? -12.582 16.336 39.878 1.00 81.62 355 HIS A CA 1
ATOM 2765 C C . HIS A 1 355 ? -12.811 17.847 39.695 1.00 81.62 355 HIS A C 1
ATOM 2767 O O . HIS A 1 355 ? -12.735 18.615 40.657 1.00 81.62 355 HIS A O 1
ATOM 2773 N N . GLN A 1 356 ? -13.105 18.293 38.471 1.00 85.00 356 GLN A N 1
ATOM 2774 C CA . GLN A 1 356 ? -13.499 19.677 38.216 1.00 85.00 356 GLN A CA 1
ATOM 2775 C C . GLN A 1 356 ? -14.866 19.991 38.849 1.00 85.00 356 GLN A C 1
ATOM 2777 O O . GLN A 1 356 ? -15.038 21.047 39.455 1.00 85.00 356 GLN A O 1
ATOM 2782 N N . SER A 1 357 ? -15.835 19.076 38.746 1.00 87.75 357 SER A N 1
ATOM 2783 C CA . SER A 1 357 ? -17.178 19.243 39.318 1.00 87.75 357 SER A CA 1
ATOM 2784 C C . SER A 1 357 ? -17.182 19.256 40.853 1.00 87.75 357 SER A C 1
ATOM 2786 O O . SER A 1 357 ? -17.977 19.970 41.462 1.00 87.75 357 SER A O 1
ATOM 2788 N N . GLU A 1 358 ? -16.246 18.536 41.475 1.00 92.44 358 GLU A N 1
ATOM 2789 C CA . GLU A 1 358 ? -16.027 18.512 42.926 1.00 92.44 358 GLU A CA 1
ATOM 2790 C C . GLU A 1 358 ? -15.292 19.761 43.446 1.00 92.44 358 GLU A C 1
ATOM 2792 O O . GLU A 1 358 ? -15.179 19.958 44.657 1.00 92.44 358 GLU A O 1
ATOM 2797 N N . GLY A 1 359 ? -14.804 20.624 42.548 1.00 89.75 359 GLY A N 1
ATOM 2798 C CA . GLY A 1 359 ? -14.026 21.814 42.897 1.00 89.75 359 GLY A CA 1
ATOM 2799 C C . GLY A 1 359 ? -12.593 21.508 43.344 1.00 89.75 359 GLY A C 1
ATOM 2800 O O . GLY A 1 359 ? -11.952 22.362 43.951 1.00 89.75 359 GLY A O 1
ATOM 2801 N N . LEU A 1 360 ? -12.085 20.302 43.061 1.00 81.88 360 LEU A N 1
ATOM 2802 C CA . LEU A 1 360 ? -10.691 19.913 43.319 1.00 81.88 360 LEU A CA 1
ATOM 2803 C C . LEU A 1 360 ? -9.731 20.474 42.261 1.00 81.88 360 LEU A C 1
ATOM 2805 O O . LEU A 1 360 ? -8.543 20.641 42.536 1.00 81.88 360 LEU A O 1
ATOM 2809 N N . LEU A 1 361 ? -10.239 20.758 41.059 1.00 81.19 361 LEU A N 1
ATOM 2810 C CA . LEU A 1 361 ? -9.488 21.329 39.944 1.00 81.19 361 LEU A CA 1
ATOM 2811 C C . LEU A 1 361 ? -10.185 22.584 39.415 1.00 81.19 361 LEU A C 1
ATOM 2813 O O . LEU A 1 361 ? -11.359 22.546 39.047 1.00 81.19 361 LEU A O 1
ATOM 2817 N N . ASP A 1 362 ? -9.432 23.678 39.307 1.00 90.50 362 ASP A N 1
ATOM 2818 C CA . ASP A 1 362 ? -9.878 24.872 38.592 1.00 90.50 362 ASP A CA 1
ATOM 2819 C C . ASP A 1 362 ? -10.039 24.570 37.092 1.00 90.50 362 ASP A C 1
ATOM 2821 O O . ASP A 1 362 ? -9.308 23.759 36.520 1.00 90.50 362 ASP A O 1
ATOM 2825 N N . ALA A 1 363 ? -10.980 25.244 36.423 1.00 84.44 363 ALA A N 1
ATOM 2826 C CA . ALA A 1 363 ? -11.278 25.006 35.006 1.00 84.44 363 ALA A CA 1
ATOM 2827 C C . ALA A 1 363 ? -10.057 25.206 34.087 1.00 84.44 363 ALA A C 1
ATOM 2829 O O . ALA A 1 363 ? -9.882 24.460 33.124 1.00 84.44 363 ALA A O 1
ATOM 2830 N N . GLU A 1 364 ? -9.190 26.172 34.409 1.00 84.88 364 GLU A N 1
ATOM 2831 C CA . GLU A 1 364 ? -7.928 26.386 33.691 1.00 84.88 364 GLU A CA 1
ATOM 2832 C C . GLU A 1 364 ? -6.946 25.233 33.916 1.00 84.88 364 GLU A C 1
ATOM 2834 O O . GLU A 1 364 ? -6.350 24.755 32.955 1.00 84.88 364 GLU A O 1
ATOM 2839 N N . ALA A 1 365 ? -6.842 24.716 35.145 1.00 78.19 365 ALA A N 1
ATOM 2840 C CA . ALA A 1 365 ? -5.987 23.575 35.462 1.00 78.19 365 ALA A CA 1
ATOM 2841 C C . ALA A 1 365 ? -6.486 22.283 34.798 1.00 78.19 365 ALA A C 1
ATOM 2843 O O . ALA A 1 365 ? -5.675 21.488 34.335 1.00 78.19 365 ALA A O 1
ATOM 2844 N N . ALA A 1 366 ? -7.803 22.078 34.696 1.00 73.88 366 ALA A N 1
ATOM 2845 C CA . ALA A 1 366 ? -8.401 20.943 33.991 1.00 73.88 366 ALA A CA 1
ATOM 2846 C C . ALA A 1 366 ? -8.174 21.021 32.471 1.00 73.88 366 ALA A C 1
ATOM 2848 O O . ALA A 1 366 ? -7.816 20.025 31.839 1.00 73.88 366 ALA A O 1
ATOM 2849 N N . GLN A 1 367 ? -8.328 22.212 31.879 1.00 76.19 367 GLN A N 1
ATOM 2850 C CA . GLN A 1 367 ? -8.051 22.437 30.460 1.00 76.19 367 GLN A CA 1
ATOM 2851 C C . GLN A 1 367 ? -6.556 22.300 30.152 1.00 76.19 367 GLN A C 1
ATOM 2853 O O . GLN A 1 367 ? -6.196 21.693 29.141 1.00 76.19 367 GLN A O 1
ATOM 2858 N N . GLU A 1 368 ? -5.691 22.800 31.036 1.00 79.50 368 GLU A N 1
ATOM 2859 C CA . GLU A 1 368 ? -4.254 22.576 30.959 1.00 79.50 368 GLU A CA 1
ATOM 2860 C C . GLU A 1 368 ? -3.954 21.085 31.079 1.00 79.50 368 GLU A C 1
ATOM 2862 O O . GLU A 1 368 ? -3.251 20.580 30.219 1.00 79.50 368 GLU A O 1
ATOM 2867 N N . LEU A 1 369 ? -4.538 20.336 32.022 1.00 69.81 369 LEU A N 1
ATOM 2868 C CA . LEU A 1 369 ? -4.331 18.886 32.147 1.00 69.81 369 LEU A CA 1
ATOM 2869 C C . LEU A 1 369 ? -4.754 18.119 30.884 1.00 69.81 369 LEU A C 1
ATOM 2871 O O . LEU A 1 369 ? -4.041 17.213 30.462 1.00 69.81 369 LEU A O 1
ATOM 2875 N N . CYS A 1 370 ? -5.875 18.496 30.263 1.00 68.50 370 CYS A N 1
ATOM 2876 C CA . CYS A 1 370 ? -6.347 17.908 29.006 1.00 68.50 370 CYS A CA 1
ATOM 2877 C C . CYS A 1 370 ? -5.431 18.240 27.816 1.00 68.50 370 CYS A C 1
ATOM 2879 O O . CYS A 1 370 ? -5.178 17.378 26.979 1.00 68.50 370 CYS A O 1
ATOM 2881 N N . MET A 1 371 ? -4.912 19.470 27.734 1.00 64.81 371 MET A N 1
ATOM 2882 C CA . MET A 1 371 ? -4.022 19.916 26.648 1.00 64.81 371 MET A CA 1
ATOM 2883 C C . MET A 1 371 ? -2.555 19.497 26.860 1.00 64.81 371 MET A C 1
ATOM 2885 O O . MET A 1 371 ? -1.813 19.309 25.899 1.00 64.81 371 MET A O 1
ATOM 2889 N N . THR A 1 372 ? -2.132 19.332 28.115 1.00 61.69 372 THR A N 1
ATOM 2890 C CA . THR A 1 372 ? -0.782 18.930 28.551 1.00 61.69 372 THR A CA 1
ATOM 2891 C C . THR A 1 372 ? -0.702 17.463 28.950 1.00 61.69 372 THR A C 1
ATOM 2893 O O . THR A 1 372 ? 0.260 17.065 29.604 1.00 61.69 372 THR A O 1
ATOM 2896 N N . TRP A 1 373 ? -1.657 16.622 28.556 1.00 61.25 373 TRP A N 1
ATOM 2897 C CA . TRP A 1 373 ? -1.369 15.206 28.338 1.00 61.25 373 TRP A CA 1
ATOM 2898 C C . TRP A 1 373 ? -0.802 15.082 26.925 1.00 61.25 373 TRP A C 1
ATOM 2900 O O . TRP A 1 373 ? -1.547 14.829 25.979 1.00 61.25 373 TRP A O 1
ATOM 2910 N N . PRO A 1 374 ? 0.508 15.319 26.728 1.00 57.12 374 PRO A N 1
ATOM 2911 C CA . PRO A 1 374 ? 1.093 15.259 25.411 1.00 57.12 374 PRO A CA 1
ATOM 2912 C C . PRO A 1 374 ? 1.135 13.777 25.024 1.00 57.12 374 PRO A C 1
ATOM 2914 O O . PRO A 1 374 ? 1.082 12.887 25.888 1.00 57.12 374 PRO A O 1
ATOM 2917 N N . LEU A 1 375 ? 1.323 13.506 23.735 1.00 52.84 375 LEU A N 1
ATOM 2918 C CA . LEU A 1 375 ? 1.668 12.168 23.256 1.00 52.84 375 LEU A CA 1
ATOM 2919 C C . LEU A 1 375 ? 2.782 11.546 24.117 1.00 52.84 375 LEU A C 1
ATOM 2921 O O . LEU A 1 375 ? 2.735 10.359 24.370 1.00 52.84 375 LEU A O 1
ATOM 2925 N N . ASP A 1 376 ? 3.689 12.360 24.666 1.00 49.62 376 ASP A N 1
ATOM 2926 C CA . ASP A 1 376 ? 4.769 11.968 25.577 1.00 49.62 376 ASP A CA 1
ATOM 2927 C C . ASP A 1 376 ? 4.317 11.457 26.949 1.00 49.62 376 ASP A C 1
ATOM 2929 O O . ASP A 1 376 ? 5.011 10.648 27.546 1.00 49.62 376 ASP A O 1
ATOM 2933 N N . LYS A 1 377 ? 3.196 11.921 27.513 1.00 58.25 377 LYS A N 1
ATOM 2934 C CA . LYS A 1 377 ? 2.716 11.437 28.823 1.00 58.25 377 LYS A CA 1
ATOM 2935 C C . LYS A 1 377 ? 1.899 10.163 28.657 1.00 58.25 377 LYS A C 1
ATOM 2937 O O . LYS A 1 377 ? 2.027 9.261 29.479 1.00 58.25 377 LYS A O 1
ATOM 2942 N N . ILE A 1 378 ? 1.139 10.072 27.563 1.00 58.16 378 ILE A N 1
ATOM 2943 C CA . ILE A 1 378 ? 0.536 8.816 27.109 1.00 58.16 378 ILE A CA 1
ATOM 2944 C C . ILE A 1 378 ? 1.653 7.827 26.753 1.00 58.16 378 ILE A C 1
ATOM 2946 O O . ILE A 1 378 ? 1.630 6.718 27.259 1.00 58.16 378 ILE A O 1
ATOM 2950 N N . SER A 1 379 ? 2.684 8.248 26.014 1.00 54.31 379 SER A N 1
ATOM 2951 C CA . SER A 1 379 ? 3.884 7.462 25.696 1.00 54.31 379 SER A CA 1
ATOM 2952 C C . SER A 1 379 ? 4.605 7.042 26.958 1.00 54.31 379 SER A C 1
ATOM 2954 O O . SER A 1 379 ? 4.874 5.873 27.087 1.00 54.31 379 SER A O 1
ATOM 2956 N N . ARG A 1 380 ? 4.829 7.913 27.948 1.00 60.81 380 ARG A N 1
ATOM 2957 C CA . ARG A 1 380 ? 5.455 7.527 29.228 1.00 60.81 380 ARG A CA 1
ATOM 2958 C C . ARG A 1 380 ? 4.613 6.544 30.034 1.00 60.81 380 ARG A C 1
ATOM 2960 O O . ARG A 1 380 ? 5.170 5.700 30.727 1.00 60.81 380 ARG A O 1
ATOM 2967 N N . ARG A 1 381 ? 3.283 6.663 29.982 1.00 61.47 381 ARG A N 1
ATOM 2968 C CA . ARG A 1 381 ? 2.369 5.723 30.650 1.00 61.47 381 ARG A CA 1
ATOM 2969 C C . ARG A 1 381 ? 2.270 4.399 29.884 1.00 61.47 381 ARG A C 1
ATOM 2971 O O . ARG A 1 381 ? 2.095 3.350 30.495 1.00 61.47 381 ARG A O 1
ATOM 2978 N N . LEU A 1 382 ? 2.455 4.441 28.567 1.00 62.38 382 LEU A N 1
ATOM 2979 C CA . LEU A 1 382 ? 2.627 3.271 27.717 1.00 62.38 382 LEU A CA 1
ATOM 2980 C C . LEU A 1 382 ? 4.047 2.675 27.857 1.00 62.38 382 LEU A C 1
ATOM 2982 O O . LEU A 1 382 ? 4.205 1.475 27.897 1.00 62.38 382 LEU A O 1
ATOM 2986 N N . GLU A 1 383 ? 5.099 3.454 28.070 1.00 66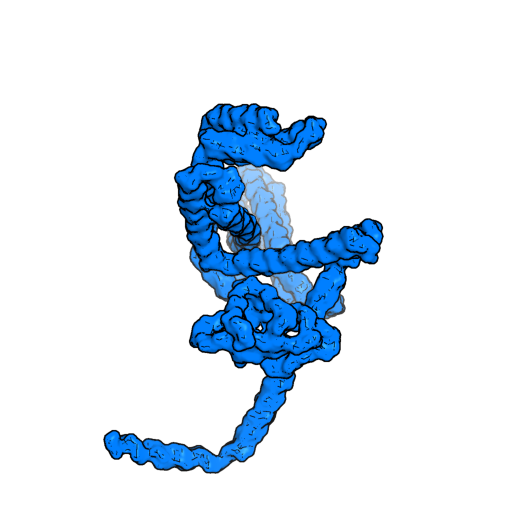.31 383 GLU A N 1
ATOM 2987 C CA . GLU A 1 383 ? 6.462 2.965 28.330 1.00 66.31 383 GLU A CA 1
ATOM 2988 C C . GLU A 1 383 ? 6.526 2.180 29.644 1.00 66.31 383 GLU A C 1
ATOM 2990 O O . GLU A 1 383 ? 7.377 1.310 29.803 1.00 66.31 383 GLU A O 1
ATOM 2995 N N . SER A 1 384 ? 5.618 2.466 30.585 1.00 71.69 384 SER A N 1
ATOM 2996 C CA . SER A 1 384 ? 5.433 1.668 31.799 1.00 71.69 384 SER A CA 1
ATOM 2997 C C . SER A 1 384 ? 4.540 0.439 31.618 1.00 71.69 384 SER A C 1
ATOM 2999 O O . SER A 1 384 ? 4.365 -0.298 32.590 1.00 71.69 384 SER A O 1
ATOM 3001 N N . PHE A 1 385 ? 3.957 0.200 30.433 1.00 84.69 385 PHE A N 1
ATOM 3002 C CA . PHE A 1 385 ? 3.220 -1.039 30.219 1.00 84.69 385 PHE A CA 1
ATOM 3003 C C . PHE A 1 385 ? 4.194 -2.215 30.142 1.00 84.69 385 PHE A C 1
ATOM 3005 O O . PHE A 1 385 ? 5.254 -2.161 29.520 1.00 84.69 385 PHE A O 1
ATOM 3012 N N . LEU A 1 386 ? 3.799 -3.313 30.763 1.00 89.62 386 LEU A N 1
ATOM 3013 C CA . LEU A 1 386 ? 4.481 -4.590 30.713 1.00 89.62 386 LEU A CA 1
ATOM 3014 C C . LEU A 1 386 ? 3.561 -5.572 29.985 1.00 89.62 386 LEU A C 1
ATOM 3016 O O . LEU A 1 386 ? 2.365 -5.658 30.276 1.00 89.62 386 LEU A O 1
ATOM 3020 N N . LEU A 1 387 ? 4.118 -6.303 29.023 1.00 91.81 387 LEU A N 1
ATOM 3021 C CA . LEU A 1 387 ? 3.432 -7.373 28.301 1.00 91.81 387 LEU A CA 1
ATOM 3022 C C . LEU A 1 387 ? 4.015 -8.704 28.780 1.00 91.81 387 LEU A C 1
ATOM 3024 O O . LEU A 1 387 ? 5.032 -9.115 28.237 1.00 91.81 387 LEU A O 1
ATOM 3028 N N . PRO A 1 388 ? 3.453 -9.375 29.798 1.00 93.44 388 PRO A N 1
ATOM 3029 C CA . PRO A 1 388 ? 3.931 -10.695 30.203 1.00 93.44 388 PRO A CA 1
ATOM 3030 C C . PRO A 1 388 ? 3.747 -11.745 29.101 1.00 93.44 388 PRO A C 1
ATOM 3032 O O . PRO A 1 388 ? 2.770 -11.706 28.348 1.00 93.44 388 PRO A O 1
ATOM 3035 N N . ASP A 1 389 ? 4.653 -12.719 29.021 1.00 90.69 389 ASP A N 1
ATOM 3036 C CA . ASP A 1 389 ? 4.473 -13.902 28.185 1.00 90.69 389 ASP A CA 1
ATOM 3037 C C . ASP A 1 389 ? 3.565 -14.893 28.906 1.00 90.69 389 ASP A C 1
ATOM 3039 O O . ASP A 1 389 ? 3.945 -15.581 29.854 1.00 90.69 389 ASP A O 1
ATOM 3043 N N . LEU A 1 390 ? 2.318 -14.949 28.456 1.00 93.56 390 LEU A N 1
ATOM 3044 C CA . LEU A 1 390 ? 1.299 -15.800 29.051 1.00 93.56 390 LEU A CA 1
ATOM 3045 C C . LEU A 1 390 ? 1.074 -17.095 28.265 1.00 93.56 390 LEU A C 1
ATOM 3047 O O . LEU A 1 390 ? 0.131 -17.827 28.576 1.00 93.56 390 LEU A O 1
ATOM 3051 N N . GLU A 1 391 ? 1.915 -17.407 27.272 1.00 89.06 391 GLU A N 1
ATOM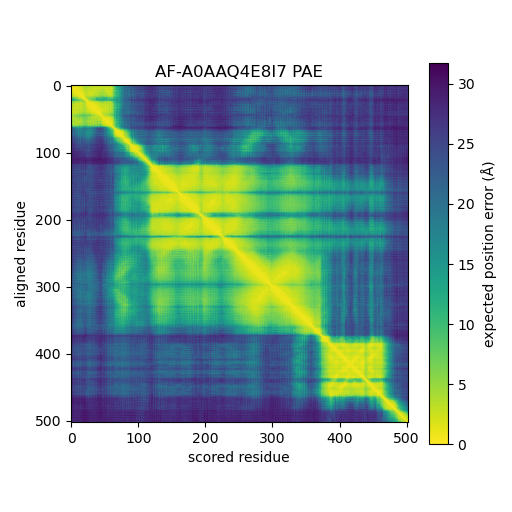 3052 C CA . GLU A 1 391 ? 1.748 -18.591 26.420 1.00 89.06 391 GLU A CA 1
ATOM 3053 C C . GLU A 1 391 ? 1.766 -19.890 27.236 1.00 89.06 391 GLU A C 1
ATOM 3055 O O . GLU A 1 391 ? 0.871 -20.729 27.115 1.00 89.06 391 GLU A O 1
ATOM 3060 N N . ARG A 1 392 ? 2.741 -20.018 28.142 1.00 87.94 392 ARG A N 1
ATOM 3061 C CA . ARG A 1 392 ? 2.908 -21.191 29.019 1.00 87.94 392 ARG A CA 1
ATOM 3062 C C . ARG A 1 392 ? 2.280 -21.002 30.400 1.00 87.94 392 ARG A C 1
ATOM 3064 O O . ARG A 1 392 ? 2.253 -21.926 31.211 1.00 87.94 392 ARG A O 1
ATOM 3071 N N . CYS A 1 393 ? 1.746 -19.815 30.672 1.00 91.12 393 CYS A N 1
ATOM 3072 C CA . CYS A 1 393 ? 1.238 -19.451 31.983 1.00 91.12 393 CYS A CA 1
ATOM 3073 C C . CYS A 1 393 ? -0.206 -19.953 32.171 1.00 91.12 393 CYS A C 1
ATOM 3075 O O . CYS A 1 393 ? -1.103 -19.604 31.399 1.00 91.12 393 CYS A O 1
ATOM 3077 N N . SER A 1 394 ? -0.460 -20.782 33.193 1.00 93.31 394 SER A N 1
ATOM 3078 C CA . SER A 1 394 ? -1.827 -21.175 33.599 1.00 93.31 394 SER A CA 1
ATOM 3079 C C . SER A 1 394 ? -2.471 -20.189 34.567 1.00 93.31 394 SER A C 1
ATOM 3081 O O . SER A 1 394 ? -3.693 -20.150 34.684 1.00 93.31 394 SER A O 1
ATOM 3083 N N . LYS A 1 395 ? -1.655 -19.463 35.336 1.00 95.56 395 LYS A N 1
ATOM 3084 C CA . LYS A 1 395 ? -2.099 -18.620 36.447 1.00 95.56 395 LYS A CA 1
ATOM 3085 C C . LYS A 1 395 ? -1.182 -17.420 36.561 1.00 95.56 395 LYS A C 1
ATOM 3087 O O . LYS A 1 395 ? 0.027 -17.605 36.618 1.00 95.56 395 LYS A O 1
ATOM 3092 N N . PHE A 1 396 ? -1.755 -16.234 36.660 1.00 96.75 396 PHE A N 1
ATOM 3093 C CA . PHE A 1 396 ? -1.012 -14.997 36.835 1.00 96.75 396 PHE A CA 1
ATOM 3094 C C . PHE A 1 396 ? -1.570 -14.245 38.044 1.00 96.75 396 PHE A C 1
ATOM 3096 O O . PHE A 1 396 ? -2.785 -14.158 38.220 1.00 96.75 396 PHE A O 1
ATOM 3103 N N . ASN A 1 397 ? -0.684 -13.755 38.909 1.00 96.81 397 ASN A N 1
ATOM 3104 C CA . ASN A 1 397 ? -1.073 -13.016 40.107 1.00 96.81 397 ASN A CA 1
ATOM 3105 C C . ASN A 1 397 ? -0.933 -11.521 39.826 1.00 96.81 397 ASN A C 1
ATOM 3107 O O . ASN A 1 397 ? 0.163 -11.044 39.536 1.00 96.81 397 ASN A O 1
ATOM 3111 N N . LEU A 1 398 ? -2.041 -10.799 39.937 1.00 96.12 398 LEU A N 1
ATOM 3112 C CA . LEU A 1 398 ? -2.084 -9.347 39.876 1.00 96.12 398 LEU A CA 1
ATOM 3113 C C . LEU A 1 398 ? -1.774 -8.824 41.285 1.00 96.12 398 LEU A C 1
ATOM 3115 O O . LEU A 1 398 ? -2.610 -8.862 42.181 1.00 96.12 398 LEU A O 1
ATOM 3119 N N . THR A 1 399 ? -0.519 -8.453 41.527 1.00 95.12 399 THR A N 1
ATOM 3120 C CA . THR A 1 399 ? -0.068 -7.913 42.819 1.00 95.12 399 THR A CA 1
ATOM 3121 C C . THR A 1 399 ? -0.550 -6.478 43.017 1.00 95.12 399 THR A C 1
ATOM 3123 O O . THR A 1 399 ? -0.806 -5.786 42.044 1.00 95.12 399 THR A O 1
ATOM 3126 N N . ALA A 1 400 ? -0.562 -5.979 44.256 1.00 93.25 400 ALA A N 1
ATOM 3127 C CA . ALA A 1 400 ? -0.958 -4.595 44.558 1.00 93.25 400 ALA A CA 1
ATOM 3128 C C . ALA A 1 400 ? -0.089 -3.512 43.879 1.00 93.25 400 ALA A C 1
ATOM 3130 O O . ALA A 1 400 ? -0.503 -2.362 43.793 1.00 93.25 400 ALA A O 1
ATOM 3131 N N . ASP A 1 401 ? 1.105 -3.875 43.398 1.00 93.00 401 ASP A N 1
ATOM 3132 C CA . ASP A 1 401 ? 1.976 -2.988 42.615 1.00 93.00 401 ASP A CA 1
ATOM 3133 C C . ASP A 1 401 ? 1.509 -2.804 41.159 1.00 93.00 401 ASP A C 1
ATOM 3135 O O . ASP A 1 401 ? 2.062 -1.973 40.437 1.00 93.00 401 ASP A O 1
ATOM 3139 N N . ILE A 1 402 ? 0.534 -3.599 40.710 1.00 93.25 402 ILE A N 1
ATOM 3140 C CA . ILE A 1 402 ? -0.113 -3.467 39.407 1.00 93.25 402 ILE A CA 1
ATOM 3141 C C . ILE A 1 402 ? -1.282 -2.498 39.568 1.00 93.25 402 ILE A C 1
ATOM 3143 O O . ILE A 1 402 ? -2.207 -2.759 40.331 1.00 93.25 402 ILE A O 1
ATOM 3147 N N . GLU A 1 403 ? -1.217 -1.379 38.853 1.00 90.12 403 GLU A N 1
ATOM 3148 C CA . GLU A 1 403 ? -2.237 -0.331 38.886 1.00 90.12 403 GLU A CA 1
ATOM 3149 C C . GLU A 1 403 ? -3.445 -0.729 38.034 1.00 90.12 403 GLU A C 1
ATOM 3151 O O . GLU A 1 403 ? -4.575 -0.677 38.509 1.00 90.12 403 GLU A O 1
ATOM 3156 N N . ASP A 1 404 ? -3.196 -1.180 36.800 1.00 92.19 404 ASP A N 1
ATOM 3157 C CA . ASP A 1 404 ? -4.234 -1.568 35.846 1.00 92.19 404 ASP A CA 1
ATOM 3158 C C . ASP A 1 404 ? -3.818 -2.809 35.053 1.00 92.19 404 ASP A C 1
ATOM 3160 O O . ASP A 1 404 ? -2.646 -2.998 34.717 1.00 92.19 404 ASP A O 1
ATOM 3164 N N . ALA A 1 405 ? -4.792 -3.641 34.683 1.00 93.94 405 ALA A N 1
ATOM 3165 C CA . ALA A 1 405 ? -4.568 -4.767 33.787 1.00 93.94 405 ALA A CA 1
ATOM 3166 C C . ALA A 1 405 ? -5.680 -4.869 32.740 1.00 93.94 405 ALA A C 1
ATOM 3168 O O . ALA A 1 405 ? -6.872 -4.833 33.040 1.00 93.94 405 ALA A O 1
ATOM 3169 N N . ILE A 1 406 ? -5.277 -5.009 31.481 1.00 93.69 406 ILE A N 1
ATOM 3170 C CA . ILE A 1 406 ? -6.173 -5.126 30.335 1.00 93.69 406 ILE A CA 1
ATOM 3171 C C . ILE A 1 406 ? -5.845 -6.424 29.615 1.00 93.69 406 ILE A C 1
ATOM 3173 O O . ILE A 1 406 ? -4.754 -6.606 29.075 1.00 93.69 406 ILE A O 1
ATOM 3177 N N . LEU A 1 407 ? -6.814 -7.330 29.568 1.00 95.31 407 LEU A N 1
ATOM 3178 C CA . LEU A 1 407 ? -6.741 -8.518 28.739 1.00 95.31 407 LEU A CA 1
ATOM 3179 C C . LEU A 1 407 ? -7.033 -8.116 27.288 1.00 95.31 407 LEU A C 1
ATOM 3181 O O . LEU A 1 407 ? -8.164 -7.778 26.954 1.00 95.31 407 LEU A O 1
ATOM 3185 N N . ILE A 1 408 ? -6.021 -8.148 26.424 1.00 91.31 408 ILE A N 1
ATOM 3186 C CA . ILE A 1 408 ? -6.113 -7.780 25.000 1.00 91.31 408 ILE A CA 1
ATOM 3187 C C . ILE A 1 408 ? -6.597 -8.967 24.162 1.00 91.31 408 ILE A C 1
ATOM 3189 O O . ILE A 1 408 ? -7.406 -8.804 23.244 1.00 91.31 408 ILE A O 1
ATOM 3193 N N . HIS A 1 409 ? -6.132 -10.176 24.487 1.00 91.56 409 HIS A N 1
ATOM 3194 C CA . HIS A 1 409 ? -6.497 -11.405 23.789 1.00 91.56 409 HIS A CA 1
ATOM 3195 C C . HIS A 1 409 ? -6.637 -12.587 24.757 1.00 91.56 409 HIS A C 1
ATOM 3197 O O . HIS A 1 409 ? -5.943 -12.645 25.770 1.00 91.56 409 HIS A O 1
ATOM 3203 N N . GLY A 1 410 ? -7.500 -13.549 24.424 1.00 93.50 410 GLY A N 1
ATOM 3204 C CA . GLY A 1 410 ? -7.740 -14.758 25.217 1.00 93.50 410 GLY A CA 1
ATOM 3205 C C . GLY A 1 410 ? -8.921 -14.662 26.189 1.00 93.50 410 GLY A C 1
ATOM 3206 O O . GLY A 1 410 ? -9.775 -13.782 26.085 1.00 93.50 410 GLY A O 1
ATOM 3207 N N . ILE A 1 411 ? -8.986 -15.623 27.109 1.00 93.88 411 ILE A N 1
ATOM 3208 C CA . ILE A 1 411 ? -9.992 -15.700 28.174 1.00 93.88 411 ILE A CA 1
ATOM 3209 C C . ILE A 1 411 ? -9.242 -15.837 29.494 1.00 93.88 411 ILE A C 1
ATOM 3211 O O . ILE A 1 411 ? -8.358 -16.689 29.602 1.00 93.88 411 ILE A O 1
ATOM 3215 N N . ALA A 1 412 ? -9.602 -15.024 30.479 1.00 96.25 412 ALA A N 1
ATOM 3216 C CA . ALA A 1 412 ? -9.152 -15.155 31.856 1.00 96.25 412 ALA A CA 1
ATOM 3217 C C . ALA A 1 412 ? -10.346 -15.491 32.758 1.00 96.25 412 ALA A C 1
ATOM 3219 O O . ALA A 1 412 ? -11.479 -15.126 32.466 1.00 96.25 412 ALA A O 1
ATOM 3220 N N . LEU A 1 413 ? -10.091 -16.208 33.842 1.00 97.06 413 LEU A N 1
ATOM 3221 C CA . LEU A 1 413 ? -11.065 -16.563 34.866 1.00 97.06 413 LEU A CA 1
ATOM 3222 C C . LEU A 1 413 ? -10.504 -16.131 36.214 1.00 97.06 413 LEU A C 1
ATOM 3224 O O . LEU A 1 413 ? -9.424 -16.593 36.600 1.00 97.06 413 LEU A O 1
ATOM 3228 N N . ASP A 1 414 ? -11.233 -15.286 36.930 1.00 97.56 414 ASP A N 1
ATOM 3229 C CA . ASP A 1 414 ? -10.928 -15.006 38.328 1.00 97.56 414 ASP A CA 1
ATOM 3230 C C . ASP A 1 414 ? -11.400 -16.191 39.190 1.00 97.56 414 ASP A C 1
ATOM 3232 O O . ASP A 1 414 ? -12.592 -16.510 39.215 1.00 97.56 414 ASP A O 1
ATOM 3236 N N . PRO A 1 415 ? -10.486 -16.899 39.878 1.00 95.44 415 PRO A N 1
ATOM 3237 C CA . PRO A 1 415 ? -10.846 -18.054 40.683 1.00 95.44 415 PRO A CA 1
ATOM 3238 C C . PRO A 1 415 ? -11.655 -17.688 41.936 1.00 95.44 415 PRO A C 1
ATOM 3240 O O . PRO A 1 415 ? -12.312 -18.574 42.483 1.00 95.44 415 PRO A O 1
ATOM 3243 N N . GLU A 1 416 ? -11.611 -16.440 42.410 1.00 95.69 416 GLU A N 1
ATOM 3244 C CA . GLU A 1 416 ? -12.314 -16.014 43.625 1.00 95.69 416 GLU A CA 1
ATOM 3245 C C . GLU A 1 416 ? -13.783 -15.702 43.331 1.00 95.69 416 GLU A C 1
ATOM 3247 O O . GLU A 1 416 ? -14.674 -16.223 44.003 1.00 95.69 416 GLU A O 1
ATOM 3252 N N . THR A 1 417 ? -14.041 -14.916 42.286 1.00 96.25 417 THR A N 1
ATOM 3253 C CA . THR A 1 417 ? -15.402 -14.542 41.865 1.00 96.25 417 THR A CA 1
ATOM 3254 C C . THR A 1 417 ? -16.048 -15.552 40.916 1.00 96.25 417 THR A C 1
ATOM 3256 O O . THR A 1 417 ? -17.270 -15.555 40.773 1.00 96.25 417 THR A O 1
ATOM 3259 N N . GLN A 1 418 ? -15.250 -16.432 40.293 1.00 96.50 418 GLN A N 1
ATOM 3260 C CA . GLN A 1 418 ? -15.652 -17.304 39.180 1.00 96.50 418 GLN A CA 1
ATOM 3261 C C . GLN A 1 418 ? -16.128 -16.526 37.937 1.00 96.50 418 GLN A C 1
ATOM 3263 O O . GLN A 1 418 ? -16.860 -17.064 37.103 1.00 96.50 418 GLN A O 1
ATOM 3268 N N . GLU A 1 419 ? -15.711 -15.266 37.797 1.00 96.56 419 GLU A N 1
ATOM 3269 C CA . GLU A 1 419 ? -16.049 -14.420 36.656 1.00 96.56 419 GLU A CA 1
ATOM 3270 C C . GLU A 1 419 ? -15.099 -14.659 35.472 1.00 96.56 419 GLU A C 1
ATOM 3272 O O . GLU A 1 419 ? -13.875 -14.715 35.623 1.00 96.56 419 GLU A O 1
ATOM 3277 N N . TYR A 1 420 ? -15.672 -14.808 34.273 1.00 95.19 420 TYR A N 1
ATOM 3278 C CA . TYR A 1 420 ? -14.921 -14.972 33.030 1.00 95.19 420 TYR A CA 1
ATOM 3279 C C . TYR A 1 420 ? -14.730 -13.625 32.333 1.00 95.19 420 TYR A C 1
ATOM 3281 O O . TYR A 1 420 ? -15.695 -12.989 31.913 1.00 95.19 420 TYR A O 1
ATOM 3289 N N . PHE A 1 421 ? -13.475 -13.259 32.101 1.00 95.12 421 PHE A N 1
ATOM 3290 C CA . PHE A 1 421 ? -13.079 -12.110 31.299 1.00 95.12 421 PHE A CA 1
ATOM 3291 C C . PHE A 1 421 ? -12.724 -12.576 29.891 1.00 95.12 421 PHE A C 1
ATOM 3293 O O . PHE A 1 421 ? -11.735 -13.281 29.679 1.00 95.12 421 PHE A O 1
ATOM 3300 N N . VAL A 1 422 ? -13.536 -12.190 28.910 1.00 92.88 422 VAL A N 1
ATOM 3301 C CA . VAL A 1 422 ? -13.301 -12.498 27.494 1.00 92.88 422 VAL A CA 1
ATOM 3302 C C . VAL A 1 422 ? -12.745 -11.258 26.811 1.00 92.88 422 VAL A C 1
ATOM 3304 O O . VAL A 1 422 ? -13.384 -10.211 26.810 1.00 92.88 422 VAL A O 1
ATOM 3307 N N . ALA A 1 423 ? -11.556 -11.372 26.224 1.00 89.88 423 ALA A N 1
ATOM 3308 C CA . ALA A 1 423 ? -10.860 -10.225 25.664 1.00 89.88 423 ALA A CA 1
ATOM 3309 C C . ALA A 1 423 ? -11.581 -9.569 24.454 1.00 89.88 423 ALA A C 1
ATOM 3311 O O . ALA A 1 423 ? -12.133 -10.280 23.597 1.00 89.88 423 ALA A O 1
ATOM 3312 N N . PRO A 1 424 ? -11.484 -8.232 24.286 1.00 88.62 424 PRO A N 1
ATOM 3313 C CA . PRO A 1 424 ? -10.780 -7.296 25.156 1.00 88.62 424 PRO A CA 1
ATOM 3314 C C . PRO A 1 424 ? -11.580 -7.008 26.431 1.00 88.62 424 PRO A C 1
ATOM 3316 O O . PRO A 1 424 ? -12.768 -6.707 26.358 1.00 88.62 424 PRO A O 1
ATOM 3319 N N . ALA A 1 425 ? -10.929 -7.090 27.588 1.00 90.00 425 ALA A N 1
ATOM 3320 C CA . ALA A 1 425 ? -11.571 -6.863 28.877 1.00 90.00 425 ALA A CA 1
ATOM 3321 C C . ALA A 1 425 ? -10.626 -6.126 29.827 1.00 90.00 425 ALA A C 1
ATOM 3323 O O . ALA A 1 425 ? -9.455 -6.484 29.949 1.00 90.00 425 ALA A O 1
ATOM 3324 N N . TYR A 1 426 ? -11.146 -5.107 30.507 1.00 91.50 426 TYR A N 1
ATOM 3325 C CA . TYR A 1 426 ? -10.476 -4.516 31.660 1.00 91.50 426 TYR A CA 1
ATOM 3326 C C . TYR A 1 426 ? -10.654 -5.453 32.855 1.00 91.50 426 TYR A C 1
ATOM 3328 O O . TYR A 1 426 ? -11.770 -5.903 33.120 1.00 91.50 426 TYR A O 1
ATOM 3336 N N . LEU A 1 427 ? -9.559 -5.776 33.538 1.00 94.50 427 LEU A N 1
ATOM 3337 C CA . LEU A 1 427 ? -9.588 -6.592 34.744 1.00 94.50 427 LEU A CA 1
ATOM 3338 C C . LEU A 1 427 ? -9.748 -5.650 35.942 1.00 94.50 427 LEU A C 1
ATOM 3340 O O . LEU A 1 427 ? -8.881 -4.799 36.143 1.00 94.50 427 LEU A O 1
ATOM 3344 N N . PRO A 1 428 ? -10.831 -5.770 36.733 1.00 91.19 428 PRO A N 1
ATOM 3345 C CA . PRO A 1 428 ? -11.047 -4.903 37.883 1.00 91.19 428 PRO A CA 1
ATOM 3346 C C . PRO A 1 428 ? -9.857 -4.957 38.854 1.00 91.19 428 PRO A C 1
ATOM 3348 O O . PRO A 1 428 ? -9.344 -6.056 39.084 1.00 91.19 428 PRO A O 1
ATOM 3351 N N . PRO A 1 429 ? -9.467 -3.843 39.501 1.00 88.06 429 PRO A N 1
ATOM 3352 C CA . PRO A 1 429 ? -8.339 -3.810 40.441 1.00 88.06 429 PRO A CA 1
ATOM 3353 C C . PRO A 1 429 ? -8.478 -4.764 41.636 1.00 88.06 429 PRO A C 1
ATOM 3355 O O . PRO A 1 429 ? -7.496 -5.087 42.296 1.00 88.06 429 PRO A O 1
ATOM 3358 N N . GLN A 1 430 ? -9.699 -5.221 41.943 1.00 92.12 430 GLN A N 1
ATOM 3359 C CA . GLN A 1 430 ? -9.942 -6.217 42.992 1.00 92.12 430 GLN A CA 1
ATOM 3360 C C . GLN A 1 430 ? -9.512 -7.635 42.576 1.00 92.12 430 GLN A C 1
ATOM 3362 O O . GLN A 1 430 ? -9.375 -8.508 43.431 1.00 92.12 430 GLN A O 1
ATOM 3367 N N . THR A 1 431 ? -9.290 -7.868 41.280 1.00 95.56 431 THR A N 1
ATOM 3368 C CA . THR A 1 431 ? -8.891 -9.163 40.727 1.00 95.56 431 THR A CA 1
ATOM 3369 C C . THR A 1 431 ? -7.425 -9.411 41.053 1.00 95.56 431 THR A C 1
ATOM 3371 O O . THR A 1 431 ? -6.542 -8.950 40.344 1.00 95.56 431 THR A O 1
ATOM 3374 N N . MET A 1 432 ? -7.140 -10.148 42.126 1.00 95.56 432 MET A N 1
ATOM 3375 C CA . MET A 1 432 ? -5.758 -10.415 42.557 1.00 95.56 432 MET A CA 1
ATOM 3376 C C . MET A 1 432 ? -5.127 -11.619 41.852 1.00 95.56 432 MET A C 1
ATOM 3378 O O . MET A 1 432 ? -3.904 -11.776 41.805 1.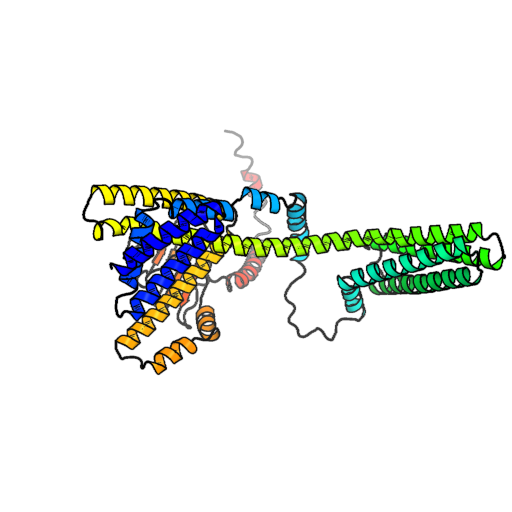00 95.56 432 MET A O 1
ATOM 3382 N N . LYS A 1 433 ? -5.948 -12.530 41.331 1.00 96.50 433 LYS A N 1
ATOM 3383 C CA . LYS A 1 433 ? -5.492 -13.761 40.687 1.00 96.50 433 LYS A CA 1
ATOM 3384 C C . LYS A 1 433 ? -6.323 -14.006 39.452 1.00 96.50 433 LYS A C 1
ATOM 3386 O O . LYS A 1 433 ? -7.539 -13.907 39.490 1.00 96.50 433 LYS A O 1
ATOM 3391 N N . ILE A 1 434 ? -5.663 -14.393 38.376 1.00 97.12 434 ILE A N 1
ATOM 3392 C CA . ILE A 1 434 ? -6.330 -14.813 37.153 1.00 97.12 434 ILE A CA 1
ATOM 3393 C C . ILE A 1 434 ? -5.793 -16.163 36.720 1.00 97.12 434 ILE A C 1
ATOM 3395 O O . ILE A 1 434 ? -4.613 -16.489 36.867 1.00 97.12 434 ILE A O 1
ATOM 3399 N N . THR A 1 435 ? -6.691 -16.974 36.190 1.00 96.88 435 THR A N 1
ATOM 3400 C CA . THR A 1 435 ? -6.384 -18.285 35.642 1.00 96.88 435 THR A CA 1
ATOM 3401 C C . THR A 1 435 ? -6.753 -18.306 34.174 1.00 96.88 435 THR A C 1
ATOM 3403 O O . THR A 1 435 ? -7.777 -17.764 33.765 1.00 96.88 435 THR A O 1
ATOM 3406 N N . PHE A 1 436 ? -5.901 -18.916 33.365 1.00 94.75 436 PHE A N 1
ATOM 3407 C CA . PHE A 1 436 ? -6.141 -19.066 31.942 1.00 94.75 436 PHE A CA 1
ATOM 3408 C C . PHE A 1 436 ? -6.501 -20.529 31.677 1.00 94.75 436 PHE A C 1
ATOM 3410 O O . PHE A 1 436 ? -5.660 -21.409 31.905 1.00 94.75 436 PHE A O 1
ATOM 3417 N N . PRO A 1 437 ? -7.735 -20.825 31.239 1.00 89.12 437 PRO A N 1
ATOM 3418 C CA . PRO A 1 437 ? -8.167 -22.198 31.023 1.00 89.12 437 PRO A CA 1
ATOM 3419 C C . PRO A 1 437 ? -7.303 -22.872 29.945 1.00 89.12 437 PRO A C 1
ATOM 3421 O O . PRO A 1 437 ? -7.123 -22.355 28.841 1.00 89.12 437 PRO A O 1
ATOM 3424 N N . PHE A 1 438 ? -6.739 -24.035 30.281 1.00 77.94 438 PHE A N 1
ATOM 3425 C CA . PHE A 1 438 ? -5.909 -24.827 29.375 1.00 77.94 438 PHE A CA 1
ATOM 3426 C C . PHE A 1 438 ? -6.793 -25.637 28.416 1.00 77.94 438 PHE A C 1
ATOM 3428 O O . PHE A 1 438 ? -7.501 -26.554 28.832 1.00 77.94 438 PHE A O 1
ATOM 3435 N N . HIS A 1 439 ? -6.713 -25.330 27.120 1.00 72.12 439 HIS A N 1
ATOM 3436 C CA . HIS A 1 439 ? -7.347 -26.095 26.044 1.00 72.12 439 HIS A CA 1
ATOM 3437 C C . HIS A 1 439 ? -6.345 -26.335 24.906 1.00 72.12 439 HIS A C 1
ATOM 3439 O O . HIS A 1 439 ? -5.476 -25.503 24.667 1.00 72.12 439 HIS A O 1
ATOM 3445 N N . GLN A 1 440 ? -6.472 -27.458 24.186 1.00 70.62 440 GLN A N 1
ATOM 3446 C CA . GLN A 1 440 ? -5.576 -27.815 23.067 1.00 70.62 440 GLN A CA 1
ATOM 3447 C C . GLN A 1 440 ? -5.596 -26.779 21.923 1.00 70.62 440 GLN A C 1
ATOM 3449 O O . GLN A 1 440 ? -4.612 -26.653 21.208 1.00 70.62 440 GLN A O 1
ATOM 3454 N N . ASN A 1 441 ? -6.670 -25.986 21.819 1.00 72.31 441 ASN A N 1
ATOM 3455 C CA . ASN A 1 441 ? -6.816 -24.860 20.888 1.00 72.31 441 ASN A CA 1
ATOM 3456 C C . ASN A 1 441 ? -6.855 -23.512 21.634 1.00 72.31 441 ASN A C 1
ATOM 3458 O O . ASN A 1 441 ? -7.719 -22.673 21.373 1.00 72.31 441 ASN A O 1
ATOM 3462 N N . ARG A 1 442 ? -5.995 -23.319 22.640 1.00 73.38 442 ARG A N 1
ATOM 3463 C CA . ARG A 1 442 ? -5.972 -22.071 23.415 1.00 73.38 442 ARG A CA 1
ATOM 3464 C C . ARG A 1 442 ? -5.479 -20.917 22.540 1.00 73.38 442 ARG A C 1
ATOM 3466 O O . ARG A 1 442 ? -4.366 -20.944 22.027 1.00 73.38 442 ARG A O 1
ATOM 3473 N N . LEU A 1 443 ? -6.298 -19.873 22.439 1.00 75.12 443 LEU A N 1
ATOM 3474 C CA . LEU A 1 443 ? -5.858 -18.561 21.973 1.00 75.12 443 LEU A CA 1
ATOM 3475 C C . LEU A 1 443 ? -4.799 -18.032 22.949 1.00 75.12 443 LEU A C 1
ATOM 3477 O O . LEU A 1 443 ? -5.075 -17.944 24.149 1.00 75.12 443 LEU A O 1
ATOM 3481 N N . ARG A 1 444 ? -3.595 -17.717 22.452 1.00 86.69 444 ARG A N 1
ATOM 3482 C CA . ARG A 1 444 ? -2.472 -17.211 23.259 1.00 86.69 444 ARG A CA 1
ATOM 3483 C C . ARG A 1 444 ? -2.904 -15.934 23.982 1.00 86.69 444 ARG A C 1
ATOM 3485 O O . ARG A 1 444 ? -3.074 -14.920 23.311 1.00 86.69 444 ARG A O 1
ATOM 3492 N N . PRO A 1 445 ? -3.109 -15.939 25.309 1.00 92.38 445 PRO A N 1
ATOM 3493 C CA . PRO A 1 445 ? -3.594 -14.741 25.955 1.00 92.38 445 PRO A CA 1
ATOM 3494 C C . PRO A 1 445 ? -2.528 -13.662 25.893 1.00 92.38 445 PRO A C 1
ATOM 3496 O O . PRO A 1 445 ? -1.346 -13.921 26.111 1.00 92.38 445 PRO A O 1
ATOM 3499 N N . VAL A 1 446 ? -2.978 -12.456 25.589 1.00 93.75 446 VAL A N 1
ATOM 3500 C CA . VAL A 1 446 ? -2.147 -11.260 25.575 1.00 93.75 446 VAL A CA 1
ATOM 3501 C C . VAL A 1 446 ? -2.772 -10.323 26.580 1.00 93.75 446 VAL A C 1
ATOM 3503 O O . VAL A 1 446 ? -3.956 -10.001 26.480 1.00 93.75 446 VAL A O 1
ATOM 3506 N N . MET A 1 447 ? -1.989 -9.919 27.566 1.00 94.25 447 MET A N 1
ATOM 3507 C CA . MET A 1 447 ? -2.419 -9.010 28.612 1.00 94.25 447 MET A CA 1
ATOM 3508 C C . MET A 1 447 ? -1.428 -7.866 28.674 1.00 94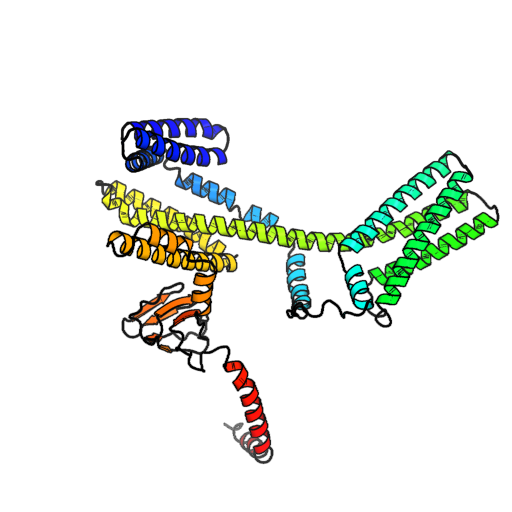.25 447 MET A C 1
ATOM 3510 O O . MET A 1 447 ? -0.226 -8.086 28.578 1.00 94.25 447 MET A O 1
ATOM 3514 N N . MET A 1 448 ? -1.948 -6.661 28.832 1.00 93.56 448 MET A N 1
ATOM 3515 C CA . MET A 1 448 ? -1.172 -5.466 29.096 1.00 93.56 448 MET A CA 1
ATOM 3516 C C . MET A 1 448 ? -1.371 -5.087 30.551 1.00 93.56 448 MET A C 1
ATOM 3518 O O . MET A 1 448 ? -2.503 -5.005 31.024 1.00 93.56 448 MET A O 1
ATOM 3522 N N . ILE A 1 449 ? -0.267 -4.879 31.251 1.00 94.38 449 ILE A N 1
ATOM 3523 C CA . ILE A 1 449 ? -0.251 -4.518 32.661 1.00 94.38 449 ILE A CA 1
ATOM 3524 C C . ILE A 1 449 ? 0.391 -3.145 32.783 1.00 94.38 449 ILE A C 1
ATOM 3526 O O . ILE A 1 449 ? 1.462 -2.923 32.231 1.00 94.38 449 ILE A O 1
ATOM 3530 N N . ILE A 1 450 ? -0.233 -2.241 33.524 1.00 90.56 450 ILE A N 1
ATOM 3531 C CA . ILE A 1 450 ? 0.368 -0.984 33.960 1.00 90.56 450 ILE A CA 1
ATOM 3532 C C . ILE A 1 450 ? 0.723 -1.176 35.429 1.00 90.56 450 ILE A C 1
ATOM 3534 O O . ILE A 1 450 ? -0.146 -1.471 36.246 1.00 90.56 450 ILE A O 1
ATOM 3538 N N . ALA A 1 451 ? 2.004 -1.068 35.760 1.00 91.12 451 ALA A N 1
ATOM 3539 C CA . ALA A 1 451 ? 2.495 -1.314 37.108 1.00 91.12 451 ALA A CA 1
ATOM 3540 C C . ALA A 1 451 ? 3.389 -0.173 37.595 1.00 91.12 451 ALA A C 1
ATOM 3542 O O . ALA A 1 451 ? 3.938 0.600 36.804 1.00 91.12 451 ALA A O 1
ATOM 3543 N N . SER A 1 452 ? 3.573 -0.103 38.913 1.00 89.75 452 SER A N 1
ATOM 3544 C CA . SER A 1 452 ? 4.542 0.788 39.543 1.00 89.75 452 SER A CA 1
ATOM 3545 C C . SER A 1 452 ? 5.941 0.570 38.958 1.00 89.75 452 SER A C 1
ATOM 3547 O O . SER A 1 452 ? 6.339 -0.548 38.634 1.00 89.75 452 SER A O 1
ATOM 3549 N N . LYS A 1 453 ? 6.752 1.632 38.896 1.00 83.38 453 LYS A N 1
ATOM 3550 C CA . LYS A 1 453 ? 8.128 1.593 38.359 1.00 83.38 453 LYS A CA 1
ATOM 3551 C C . LYS A 1 453 ? 9.050 0.592 39.062 1.00 83.38 453 LYS A C 1
ATOM 3553 O O . LYS A 1 453 ? 10.097 0.240 38.522 1.00 83.38 453 LYS A O 1
ATOM 3558 N N . THR A 1 454 ? 8.712 0.192 40.285 1.00 88.25 454 THR A N 1
ATOM 3559 C CA . THR A 1 454 ? 9.468 -0.795 41.066 1.00 88.25 454 THR A CA 1
ATOM 3560 C C . THR A 1 454 ? 9.074 -2.231 40.749 1.00 88.25 454 THR A C 1
ATOM 3562 O O . THR A 1 454 ? 9.807 -3.148 41.117 1.00 88.25 454 THR A O 1
ATOM 3565 N N . TYR A 1 455 ? 7.937 -2.434 40.085 1.00 91.62 455 TYR A N 1
ATOM 3566 C CA . TYR A 1 455 ? 7.446 -3.753 39.742 1.00 91.62 455 TYR A CA 1
ATOM 3567 C C . TYR A 1 455 ? 8.298 -4.373 38.634 1.00 91.62 455 TYR A C 1
ATOM 3569 O O . TYR A 1 455 ? 8.661 -3.731 37.646 1.00 91.62 455 TYR A O 1
ATOM 3577 N N . ARG A 1 456 ? 8.633 -5.647 38.814 1.00 89.88 456 ARG A N 1
ATOM 3578 C CA . ARG A 1 456 ? 9.328 -6.466 37.825 1.00 89.88 456 ARG A CA 1
ATOM 3579 C C . ARG A 1 456 ? 8.465 -7.682 37.549 1.00 89.88 456 ARG A C 1
ATOM 3581 O O . ARG A 1 456 ? 7.951 -8.289 38.488 1.00 89.88 456 ARG A O 1
ATOM 3588 N N . LEU A 1 457 ? 8.319 -8.019 36.270 1.00 91.69 457 LEU A N 1
ATOM 3589 C CA . LEU A 1 457 ? 7.676 -9.267 35.895 1.00 91.69 457 LEU A CA 1
ATOM 3590 C C . LEU A 1 457 ? 8.465 -10.442 36.490 1.00 91.69 457 LEU A C 1
ATOM 3592 O O . LEU A 1 457 ? 9.698 -10.383 36.537 1.00 91.69 457 LEU A O 1
ATOM 3596 N N . PRO A 1 458 ? 7.777 -11.500 36.946 1.00 91.50 458 PRO A N 1
ATOM 3597 C CA . PRO A 1 458 ? 8.440 -12.759 37.236 1.00 91.50 458 PRO A CA 1
ATOM 3598 C C . PRO A 1 458 ? 9.239 -13.228 36.007 1.00 91.50 458 PRO A C 1
ATOM 3600 O O . PRO A 1 458 ? 8.767 -13.055 34.879 1.00 91.50 458 PRO A O 1
ATOM 3603 N N . PRO A 1 459 ? 10.432 -13.811 36.197 1.00 87.56 459 PRO A N 1
ATOM 3604 C CA . PRO A 1 459 ? 11.316 -14.177 35.090 1.00 87.56 459 PRO A CA 1
ATOM 3605 C C . PRO A 1 459 ? 10.666 -15.174 34.120 1.00 87.56 459 PRO A C 1
ATOM 3607 O O . PRO A 1 459 ? 10.972 -15.170 32.933 1.00 87.56 459 PRO A O 1
ATOM 3610 N N . GLU A 1 460 ? 9.713 -15.986 34.588 1.00 87.94 460 GLU A N 1
ATOM 3611 C CA . GLU A 1 460 ? 9.015 -16.982 33.766 1.00 87.94 460 GLU A CA 1
ATOM 3612 C C . GLU A 1 460 ? 8.068 -16.369 32.725 1.00 87.94 460 GLU A C 1
ATOM 3614 O O . GLU A 1 460 ? 7.641 -17.056 31.799 1.00 87.94 460 GLU A O 1
ATOM 3619 N N . VAL A 1 461 ? 7.697 -15.102 32.906 1.00 90.50 461 VAL A N 1
ATOM 3620 C CA . VAL A 1 461 ? 6.748 -14.372 32.056 1.00 90.50 461 VAL A CA 1
ATOM 3621 C C . VAL A 1 461 ? 7.368 -13.094 31.489 1.00 90.50 461 VAL A C 1
ATOM 3623 O O . VAL A 1 461 ? 6.668 -12.306 30.860 1.00 90.50 461 VAL A O 1
ATOM 3626 N N . ASP A 1 462 ? 8.662 -12.855 31.698 1.00 89.00 462 ASP A N 1
ATOM 3627 C CA . ASP A 1 462 ? 9.378 -11.727 31.107 1.00 89.00 462 ASP A CA 1
ATOM 3628 C C . ASP A 1 462 ? 10.026 -12.152 29.780 1.00 89.00 462 ASP A C 1
ATOM 3630 O O . ASP A 1 462 ? 10.996 -12.913 29.758 1.00 89.00 462 ASP A O 1
ATOM 3634 N N . TRP A 1 463 ? 9.502 -11.634 28.664 1.00 77.75 463 TRP A N 1
ATOM 3635 C CA . TRP A 1 463 ? 9.998 -11.904 27.307 1.00 77.75 463 TRP A CA 1
ATOM 3636 C C . TRP A 1 463 ? 11.465 -11.516 27.103 1.00 77.75 463 TRP A C 1
ATOM 3638 O O . TRP A 1 463 ? 12.134 -12.055 26.220 1.00 77.75 463 TRP A O 1
ATOM 3648 N N . LEU A 1 464 ? 11.954 -10.526 27.858 1.00 68.19 464 LEU A N 1
ATOM 3649 C CA . LEU A 1 464 ? 13.296 -9.978 27.671 1.00 68.19 464 LEU A CA 1
ATOM 3650 C C . LEU A 1 464 ? 14.361 -10.815 28.379 1.00 68.19 464 LEU A C 1
ATOM 3652 O O . LEU A 1 464 ? 15.493 -10.881 27.903 1.00 68.19 464 LEU A O 1
ATOM 3656 N N . GLN A 1 465 ? 14.012 -11.466 29.491 1.00 60.50 465 GLN A N 1
ATOM 3657 C CA . GLN A 1 465 ? 14.954 -12.287 30.256 1.00 60.50 465 GLN A CA 1
ATOM 3658 C C . GLN A 1 465 ? 15.048 -13.722 29.739 1.00 60.50 465 GLN A C 1
ATOM 3660 O O . GLN A 1 465 ? 16.128 -14.305 29.796 1.00 60.50 465 GLN A O 1
ATOM 3665 N N . THR A 1 466 ? 13.977 -14.262 29.149 1.00 54.50 466 THR A N 1
ATOM 3666 C CA . THR A 1 466 ? 13.961 -15.647 28.640 1.00 54.50 466 THR A CA 1
ATOM 3667 C C . THR A 1 466 ? 15.057 -15.908 27.600 1.00 54.50 466 THR A C 1
ATOM 3669 O O . THR A 1 466 ? 15.662 -16.975 27.600 1.00 54.50 466 THR A O 1
ATOM 3672 N N . LYS A 1 467 ? 15.410 -14.908 26.779 1.00 51.72 467 LYS A N 1
ATOM 3673 C CA . LYS A 1 467 ? 16.500 -15.039 25.793 1.00 51.72 467 LYS A CA 1
ATOM 3674 C C . LYS A 1 467 ? 17.898 -15.173 26.404 1.00 51.72 467 LYS A C 1
ATOM 3676 O O . LYS A 1 467 ? 18.775 -15.729 25.756 1.00 51.72 467 LYS A O 1
ATOM 3681 N N . VAL A 1 468 ? 18.124 -14.654 27.611 1.00 54.09 468 VAL A N 1
ATOM 3682 C CA . VAL A 1 468 ? 19.451 -14.677 28.257 1.00 54.09 468 VAL A CA 1
ATOM 3683 C C . VAL A 1 468 ? 19.728 -16.034 28.906 1.00 54.09 468 VAL A C 1
ATOM 3685 O O . VAL A 1 468 ? 20.885 -16.442 29.020 1.00 54.09 468 VAL A O 1
ATOM 3688 N N . ASP A 1 469 ? 18.673 -16.744 29.303 1.00 52.16 469 ASP A N 1
ATOM 3689 C CA . ASP A 1 469 ? 18.805 -18.057 29.918 1.00 52.16 469 ASP A CA 1
ATOM 3690 C C . ASP A 1 469 ? 18.809 -19.187 28.884 1.00 52.16 469 ASP A C 1
ATOM 3692 O O . ASP A 1 469 ? 19.552 -20.137 29.090 1.00 52.16 469 ASP A O 1
ATOM 3696 N N . ASP A 1 470 ? 18.139 -19.066 27.730 1.00 55.34 470 ASP A N 1
ATOM 3697 C CA . ASP A 1 470 ? 18.199 -20.086 26.663 1.00 55.34 470 ASP A CA 1
ATOM 3698 C C . ASP A 1 470 ? 19.628 -20.293 26.095 1.00 55.34 470 ASP A C 1
ATOM 3700 O O . ASP A 1 470 ? 20.000 -21.420 25.749 1.00 55.34 470 ASP A O 1
ATOM 3704 N N . GLU A 1 471 ? 20.473 -19.250 26.068 1.00 55.06 471 GLU A N 1
ATOM 3705 C CA . GLU A 1 471 ? 21.903 -19.359 25.705 1.00 55.06 471 GLU A CA 1
ATOM 3706 C C . GLU A 1 471 ? 22.738 -20.048 26.797 1.00 55.06 471 GLU A C 1
ATOM 3708 O O . GLU A 1 471 ? 23.644 -20.828 26.504 1.00 55.06 471 GLU A O 1
ATOM 3713 N N . LYS A 1 472 ? 22.409 -19.835 28.076 1.00 53.50 472 LYS A N 1
ATOM 3714 C CA . LYS A 1 472 ? 23.070 -20.540 29.188 1.00 53.50 472 LYS A CA 1
ATOM 3715 C C . LYS A 1 472 ? 22.552 -21.961 29.352 1.00 53.50 472 LYS A C 1
ATOM 3717 O O . LYS A 1 472 ? 23.270 -22.829 29.838 1.00 53.50 472 LYS A O 1
ATOM 3722 N N . GLN A 1 473 ? 21.311 -22.215 28.961 1.00 49.75 473 GLN A N 1
ATOM 3723 C CA . GLN A 1 473 ? 20.670 -23.515 29.060 1.00 49.75 473 GLN A CA 1
ATOM 3724 C C . GLN A 1 473 ? 21.154 -24.442 27.941 1.00 49.75 473 GLN A C 1
ATOM 3726 O O . GLN A 1 473 ? 21.384 -25.616 28.215 1.00 49.75 473 GLN A O 1
ATOM 3731 N N . THR A 1 474 ? 21.455 -23.919 26.744 1.00 57.31 474 THR A N 1
ATOM 3732 C CA . THR A 1 474 ? 22.234 -24.660 25.732 1.00 57.31 474 THR A CA 1
ATOM 3733 C C . THR A 1 474 ? 23.668 -24.933 26.198 1.00 57.31 474 THR A C 1
ATOM 3735 O O . THR A 1 474 ? 24.141 -26.056 26.049 1.00 57.31 474 THR A O 1
ATOM 3738 N N . GLU A 1 475 ? 24.332 -23.983 26.867 1.00 57.06 475 GLU A N 1
ATOM 3739 C CA . GLU A 1 475 ? 25.676 -24.199 27.433 1.00 57.06 475 GLU A CA 1
ATOM 3740 C C . GLU A 1 475 ? 25.684 -25.241 28.577 1.00 57.06 475 GLU A C 1
ATOM 3742 O O . GLU A 1 475 ? 26.614 -26.042 28.700 1.00 57.06 475 GLU A O 1
ATOM 3747 N N . TYR A 1 476 ? 24.623 -25.309 29.390 1.00 56.09 476 TYR A N 1
ATOM 3748 C CA . TYR A 1 476 ? 24.440 -26.365 30.392 1.00 56.09 476 TYR A CA 1
ATOM 3749 C C . TYR A 1 476 ? 24.051 -27.713 29.769 1.00 56.09 476 TYR A C 1
ATOM 3751 O O . TYR A 1 476 ? 24.548 -28.741 30.225 1.00 56.09 476 TYR A O 1
ATOM 3759 N N . GLU A 1 477 ? 23.204 -27.750 28.737 1.00 53.84 477 GLU A N 1
ATOM 3760 C CA . GLU A 1 477 ? 22.836 -28.997 28.053 1.00 53.84 477 GLU A CA 1
ATOM 3761 C C . GLU A 1 477 ? 24.001 -29.610 27.267 1.00 53.84 477 GLU A C 1
ATOM 3763 O O . GLU A 1 477 ? 24.132 -30.837 27.244 1.00 53.84 477 GLU A O 1
ATOM 3768 N N . ASP A 1 478 ? 24.879 -28.794 26.682 1.00 58.41 478 ASP A N 1
ATOM 3769 C CA . ASP A 1 478 ? 26.079 -29.275 25.993 1.00 58.41 478 ASP A CA 1
ATOM 3770 C C . ASP A 1 478 ? 27.156 -29.752 26.980 1.00 58.41 478 ASP A C 1
ATOM 3772 O O . ASP A 1 478 ? 27.746 -30.819 26.775 1.00 58.41 478 ASP A O 1
ATOM 3776 N N . ASN A 1 479 ? 27.333 -29.069 28.118 1.00 57.47 479 ASN A N 1
ATOM 3777 C CA . ASN A 1 479 ? 28.201 -29.555 29.200 1.00 57.47 479 ASN A CA 1
ATOM 3778 C C . ASN A 1 479 ? 27.664 -30.848 29.841 1.00 57.47 479 ASN A C 1
ATOM 3780 O O . ASN A 1 479 ? 28.424 -31.764 30.154 1.00 57.47 479 ASN A O 1
ATOM 3784 N N . PHE A 1 480 ? 26.343 -30.981 29.968 1.00 51.22 480 PHE A N 1
ATOM 3785 C CA . PHE A 1 480 ? 25.708 -32.176 30.523 1.00 51.22 480 PHE A CA 1
ATOM 3786 C C . PHE A 1 480 ? 25.670 -33.359 29.538 1.00 51.22 480 PHE A C 1
ATOM 3788 O O . PHE A 1 480 ? 25.661 -34.518 29.960 1.00 51.22 480 PHE A O 1
ATOM 3795 N N . LYS A 1 481 ? 25.693 -33.100 28.221 1.00 52.94 481 LYS A N 1
ATOM 3796 C CA . LYS A 1 481 ? 25.908 -34.130 27.189 1.00 52.94 481 LYS A CA 1
ATOM 3797 C C . LYS A 1 481 ? 27.363 -34.604 27.138 1.00 52.94 481 LYS A C 1
ATOM 3799 O O . LYS A 1 481 ? 27.571 -35.790 26.887 1.00 52.94 481 LYS A O 1
ATOM 3804 N N . MET A 1 482 ? 28.343 -33.745 27.437 1.00 55.12 482 MET A N 1
ATOM 3805 C CA . MET A 1 482 ? 29.748 -34.160 27.563 1.00 55.12 482 MET A CA 1
ATOM 3806 C C . MET A 1 482 ? 29.999 -35.085 28.765 1.00 55.12 482 MET A C 1
ATOM 3808 O O . MET A 1 482 ? 30.784 -36.017 28.640 1.00 55.12 482 MET A O 1
ATOM 3812 N N . GLU A 1 483 ? 29.305 -34.912 29.895 1.00 51.88 483 GLU A N 1
ATOM 3813 C CA . GLU A 1 483 ? 29.478 -35.795 31.067 1.00 51.88 483 GLU A CA 1
ATOM 3814 C C . GLU A 1 483 ? 28.757 -37.155 30.959 1.00 51.88 483 GLU A C 1
ATOM 3816 O O . GLU A 1 483 ? 29.025 -38.062 31.747 1.00 51.88 483 GLU A O 1
ATOM 3821 N N . ARG A 1 484 ? 27.842 -37.333 29.996 1.00 47.38 484 ARG A N 1
ATOM 3822 C CA . ARG A 1 484 ? 27.055 -38.576 29.830 1.00 47.38 484 ARG A CA 1
ATOM 3823 C C . ARG A 1 484 ? 27.474 -39.470 28.668 1.00 47.38 484 ARG A C 1
ATOM 3825 O O . ARG A 1 484 ? 26.951 -40.583 28.550 1.00 47.38 484 ARG A O 1
ATOM 3832 N N . GLY A 1 485 ? 28.368 -39.006 27.805 1.00 50.16 485 GLY A N 1
ATOM 3833 C CA . GLY A 1 485 ? 28.888 -39.803 26.703 1.00 50.16 485 GLY A CA 1
ATOM 3834 C C . GLY A 1 485 ? 29.983 -40.739 27.188 1.00 50.16 485 GLY A C 1
ATOM 3835 O O . GLY A 1 485 ? 31.134 -40.349 27.115 1.00 50.16 485 GLY A O 1
ATOM 3836 N N . ASP A 1 486 ? 29.609 -41.913 27.714 1.00 52.53 486 ASP A N 1
ATOM 3837 C CA . ASP A 1 486 ? 30.377 -43.163 27.523 1.00 52.53 486 ASP A CA 1
ATOM 3838 C C . ASP A 1 486 ? 29.701 -44.439 28.083 1.00 52.53 486 ASP A C 1
ATOM 3840 O O . ASP A 1 486 ? 30.131 -45.529 27.728 1.00 52.53 486 ASP A O 1
ATOM 3844 N N . ASP A 1 487 ? 28.614 -44.377 28.876 1.00 54.12 487 ASP A N 1
ATOM 3845 C CA . ASP A 1 487 ? 28.178 -45.581 29.637 1.00 54.12 487 ASP A CA 1
ATOM 3846 C C . ASP A 1 487 ? 26.711 -46.046 29.446 1.00 54.12 487 ASP A C 1
ATOM 3848 O O . ASP A 1 487 ? 26.247 -46.985 30.097 1.00 54.12 487 ASP A O 1
ATOM 3852 N N . LEU A 1 488 ? 25.929 -45.418 28.555 1.00 52.66 488 LEU A N 1
ATOM 3853 C CA . LEU A 1 488 ? 24.479 -45.694 28.438 1.00 52.66 488 LEU A CA 1
ATOM 3854 C C . LEU A 1 488 ? 24.005 -46.271 27.099 1.00 52.66 488 LEU A C 1
ATOM 3856 O O . LEU A 1 488 ? 22.882 -46.780 27.030 1.00 52.66 488 LEU A O 1
ATOM 3860 N N . THR A 1 489 ? 24.840 -46.288 26.060 1.00 50.88 489 THR A N 1
ATOM 3861 C CA . THR A 1 489 ? 24.476 -46.872 24.756 1.00 50.88 489 THR A CA 1
ATOM 3862 C C . THR A 1 489 ? 24.459 -48.404 24.747 1.00 50.88 489 THR A C 1
ATOM 3864 O O . THR A 1 489 ? 23.672 -48.982 23.998 1.00 50.88 489 THR A O 1
ATOM 3867 N N . ASP A 1 490 ? 25.185 -49.076 25.647 1.00 51.81 490 ASP A N 1
ATOM 3868 C CA . ASP A 1 490 ? 25.206 -50.549 25.698 1.00 51.81 490 ASP A CA 1
ATOM 3869 C C . ASP A 1 490 ? 24.035 -51.162 26.487 1.00 51.81 490 ASP A C 1
ATOM 3871 O O . ASP A 1 490 ? 23.603 -52.285 26.213 1.00 51.81 490 ASP A O 1
ATOM 3875 N N . LYS A 1 491 ? 23.423 -50.424 27.424 1.00 50.34 491 LYS A N 1
ATOM 3876 C CA . LYS A 1 491 ? 22.292 -50.953 28.212 1.00 50.34 491 LYS A CA 1
ATOM 3877 C C . LYS A 1 491 ? 20.951 -50.907 27.480 1.00 50.34 491 LYS A C 1
ATOM 3879 O O . LYS A 1 491 ? 20.113 -51.776 27.721 1.00 50.34 491 LYS A O 1
ATOM 3884 N N . VAL A 1 492 ? 20.750 -49.973 26.549 1.00 48.28 492 VAL A N 1
ATOM 3885 C CA . VAL A 1 492 ? 19.469 -49.832 25.827 1.00 48.28 492 VAL A CA 1
ATOM 3886 C C . VAL A 1 492 ? 19.315 -50.866 24.701 1.00 48.28 492 VAL A C 1
ATOM 3888 O O . VAL A 1 492 ? 18.194 -51.264 24.384 1.00 48.28 492 VAL A O 1
ATOM 3891 N N . LEU A 1 493 ? 20.416 -51.397 24.159 1.00 47.72 493 LEU A N 1
ATOM 3892 C CA . LEU A 1 493 ? 20.367 -52.460 23.145 1.00 47.72 493 LEU A CA 1
ATOM 3893 C C . LEU A 1 493 ? 20.051 -53.850 23.726 1.00 47.72 493 LEU A C 1
ATOM 3895 O O . LEU A 1 493 ? 19.472 -54.673 23.021 1.00 47.72 493 LEU A O 1
ATOM 3899 N N . SER A 1 494 ? 20.317 -54.101 25.015 1.00 48.34 494 SER A N 1
ATOM 3900 C CA . SER A 1 494 ? 19.978 -55.392 25.648 1.00 48.34 494 SER A CA 1
ATOM 3901 C C . SER A 1 494 ? 18.511 -55.516 26.083 1.00 48.34 494 SER A C 1
ATOM 3903 O O . SER A 1 494 ? 17.989 -56.625 26.160 1.00 48.34 494 SER A O 1
ATOM 3905 N N . HIS A 1 495 ? 17.805 -54.403 26.313 1.00 43.00 495 HIS A N 1
ATOM 3906 C CA . HIS A 1 495 ? 16.407 -54.438 26.769 1.00 43.00 495 HIS A CA 1
ATOM 3907 C C . HIS A 1 495 ? 15.379 -54.503 25.627 1.00 43.00 495 HIS A C 1
ATOM 3909 O O . HIS A 1 495 ? 14.198 -54.751 25.863 1.00 43.00 495 HIS A O 1
ATOM 3915 N N . ARG A 1 496 ? 15.816 -54.314 24.373 1.00 39.19 496 ARG A N 1
ATOM 3916 C CA . ARG A 1 496 ? 14.932 -54.342 23.197 1.00 39.19 496 ARG A CA 1
ATOM 3917 C C . ARG A 1 496 ? 14.756 -55.735 22.579 1.00 39.19 496 ARG A C 1
ATOM 3919 O O . ARG A 1 496 ? 13.876 -55.903 21.748 1.00 39.19 496 ARG A O 1
ATOM 3926 N N . GLN A 1 497 ? 15.530 -56.738 23.008 1.00 42.66 497 GLN A N 1
ATOM 3927 C CA . GLN A 1 497 ? 15.391 -58.129 22.544 1.00 42.66 497 GLN A CA 1
ATOM 3928 C C . GLN A 1 497 ? 14.440 -58.994 23.392 1.00 42.66 497 GLN A C 1
ATOM 3930 O O . GLN A 1 497 ? 14.160 -60.126 23.016 1.00 42.66 497 GLN A O 1
ATOM 3935 N N . SER A 1 498 ? 13.903 -58.487 24.506 1.00 44.47 498 SER A N 1
ATOM 3936 C CA . SER A 1 498 ? 13.076 -59.280 25.433 1.00 44.47 498 SER A CA 1
ATOM 3937 C C . SER A 1 498 ? 11.565 -59.009 25.371 1.00 44.47 498 SER A C 1
ATOM 3939 O O . SER A 1 498 ? 10.843 -59.509 26.226 1.00 44.47 498 SER A O 1
ATOM 3941 N N . VAL A 1 499 ? 11.064 -58.239 24.393 1.00 44.22 499 VAL A N 1
ATOM 3942 C CA . VAL A 1 499 ? 9.635 -57.838 24.331 1.00 44.22 499 VAL A CA 1
ATOM 3943 C C . VAL A 1 499 ? 8.911 -58.293 23.047 1.00 44.22 499 VAL A C 1
ATOM 3945 O O . VAL A 1 499 ? 7.722 -58.055 22.902 1.00 44.22 499 VAL A O 1
ATOM 3948 N N . GLU A 1 500 ? 9.556 -59.038 22.142 1.00 39.38 500 GLU A N 1
ATOM 3949 C CA . GLU A 1 500 ? 8.897 -59.576 20.926 1.00 39.38 500 GLU A CA 1
ATOM 3950 C C . GLU A 1 500 ? 8.382 -61.024 21.036 1.00 39.38 500 GLU A C 1
ATOM 3952 O O . GLU A 1 500 ? 8.062 -61.658 20.035 1.00 39.38 500 GLU A O 1
ATOM 3957 N N . LEU A 1 501 ? 8.228 -61.555 22.247 1.00 43.62 501 LEU A N 1
ATOM 3958 C CA . LEU A 1 501 ? 7.537 -62.827 22.469 1.00 43.62 501 LEU A CA 1
ATOM 3959 C C . LEU A 1 501 ? 6.606 -62.696 23.673 1.00 43.62 501 LEU A C 1
ATOM 3961 O O . LEU A 1 501 ? 6.998 -63.089 24.765 1.00 43.62 501 LEU A O 1
ATOM 3965 N N . TYR A 1 502 ? 5.421 -62.112 23.462 1.00 40.03 502 TYR A N 1
ATOM 3966 C CA . TYR A 1 502 ? 4.131 -62.527 24.039 1.00 40.03 502 TYR A CA 1
ATOM 3967 C C . TYR A 1 502 ? 2.964 -61.822 23.345 1.00 40.03 502 TYR A C 1
ATOM 3969 O O . TYR A 1 502 ? 3.053 -60.589 23.149 1.00 40.03 502 TYR A O 1
#

pLDDT: mean 78.35, std 16.32, range [39.19, 97.56]

Organism: Amblyomma americanum (NCBI:txid6943)